Protein AF-0000000074541484 (afdb_homodimer)

Structure (mmCIF, N/CA/C/O backbone):
data_AF-0000000074541484-model_v1
#
loop_
_entity.id
_entity.type
_entity.pdbx_description
1 polymer 'Transcriptional regulator'
#
loop_
_atom_site.group_PDB
_atom_site.id
_atom_site.type_symbol
_atom_site.label_atom_id
_atom_site.label_alt_id
_atom_site.label_comp_id
_atom_site.label_asym_id
_atom_site.label_entity_id
_atom_site.label_seq_id
_atom_site.pdbx_PDB_ins_code
_atom_site.Cartn_x
_atom_site.Cartn_y
_atom_site.Cartn_z
_atom_site.occupancy
_atom_site.B_iso_or_equiv
_atom_site.auth_seq_id
_atom_site.auth_comp_id
_atom_site.auth_asym_id
_atom_site.auth_atom_id
_atom_site.pdbx_PDB_model_num
ATOM 1 N N . MET A 1 1 ? 17.703 -39.969 -28.375 1 50.72 1 MET A N 1
ATOM 2 C CA . MET A 1 1 ? 18.797 -39.438 -27.578 1 50.72 1 MET A CA 1
ATOM 3 C C . MET A 1 1 ? 18.516 -37.969 -27.188 1 50.72 1 MET A C 1
ATOM 5 O O . MET A 1 1 ? 18.828 -37.562 -26.078 1 50.72 1 MET A O 1
ATOM 9 N N . THR A 1 2 ? 17.922 -37.281 -28.125 1 53.66 2 THR A N 1
ATOM 10 C CA . THR A 1 2 ? 17.625 -35.875 -27.922 1 53.66 2 THR A CA 1
ATOM 11 C C . THR A 1 2 ? 16.5 -35.688 -26.922 1 53.66 2 THR A C 1
ATOM 13 O O . THR A 1 2 ? 16.547 -34.812 -26.062 1 53.66 2 THR A O 1
ATOM 16 N N . ASP A 1 3 ? 15.586 -36.531 -27.109 1 53.56 3 ASP A N 1
ATOM 17 C CA . ASP A 1 3 ? 14.422 -36.406 -26.25 1 53.56 3 ASP A CA 1
ATOM 18 C C . ASP A 1 3 ? 14.773 -36.781 -24.797 1 53.56 3 ASP A C 1
ATOM 20 O O . ASP A 1 3 ? 14.297 -36.156 -23.859 1 53.56 3 ASP A O 1
ATOM 24 N N . ASN A 1 4 ? 15.539 -37.844 -24.672 1 53.75 4 ASN A N 1
ATOM 25 C CA . ASN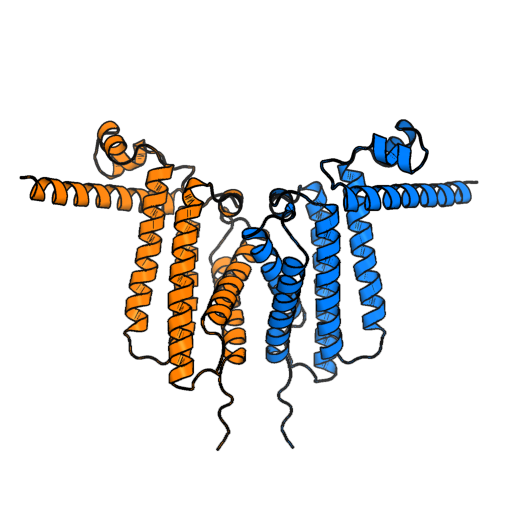 A 1 4 ? 15.945 -38.281 -23.344 1 53.75 4 ASN A CA 1
ATOM 26 C C . ASN A 1 4 ? 16.797 -37.219 -22.641 1 53.75 4 ASN A C 1
ATOM 28 O O . ASN A 1 4 ? 16.828 -37.156 -21.422 1 53.75 4 ASN A O 1
ATOM 32 N N . LYS A 1 5 ? 17.594 -36.625 -23.484 1 52.75 5 LYS A N 1
ATOM 33 C CA . LYS A 1 5 ? 18.469 -35.562 -22.953 1 52.75 5 LYS A CA 1
ATOM 34 C C . LYS A 1 5 ? 17.656 -34.375 -22.469 1 52.75 5 LYS A C 1
ATOM 36 O O . LYS A 1 5 ? 17.969 -33.75 -21.453 1 52.75 5 LYS A O 1
ATOM 41 N N . ILE A 1 6 ? 16.625 -34.156 -23.312 1 50.66 6 ILE A N 1
ATOM 42 C CA . ILE A 1 6 ? 15.766 -33.031 -22.938 1 50.66 6 ILE A CA 1
ATOM 43 C C . ILE A 1 6 ? 15 -33.344 -21.656 1 50.66 6 ILE A C 1
ATOM 45 O O . ILE A 1 6 ? 14.875 -32.5 -20.781 1 50.66 6 ILE A O 1
ATOM 49 N N . LYS A 1 7 ? 14.461 -34.531 -21.641 1 56.88 7 LYS A N 1
ATOM 50 C CA . LYS A 1 7 ? 13.742 -34.969 -20.453 1 56.88 7 LYS A CA 1
ATOM 51 C C . LYS A 1 7 ? 14.656 -34.969 -19.219 1 56.88 7 LYS A C 1
ATOM 53 O O . LYS A 1 7 ? 14.234 -34.625 -18.125 1 56.88 7 LYS A O 1
ATOM 58 N N . ASN A 1 8 ? 15.836 -35.312 -19.5 1 62.81 8 ASN A N 1
ATOM 59 C CA . ASN A 1 8 ? 16.828 -35.344 -18.422 1 62.81 8 ASN A CA 1
ATOM 60 C C . ASN A 1 8 ? 17.203 -33.938 -17.969 1 62.81 8 ASN A C 1
ATOM 62 O O . ASN A 1 8 ? 17.359 -33.688 -16.781 1 62.81 8 ASN A O 1
ATOM 66 N N . GLU A 1 9 ? 17.203 -33.062 -18.969 1 70.81 9 GLU A N 1
ATOM 67 C CA . GLU A 1 9 ? 17.547 -31.672 -18.641 1 70.81 9 GLU A CA 1
ATOM 68 C C . GLU A 1 9 ? 16.422 -31 -17.875 1 70.81 9 GLU A C 1
ATOM 70 O O . GLU A 1 9 ? 16.688 -30.25 -16.922 1 70.81 9 GLU A O 1
ATOM 75 N N . ASP A 1 10 ? 15.266 -31.422 -18.281 1 73.5 10 ASP A N 1
ATOM 76 C CA . ASP A 1 10 ? 14.117 -30.859 -17.594 1 73.5 10 ASP A CA 1
ATOM 77 C C . ASP A 1 10 ? 14.062 -31.344 -16.141 1 73.5 10 ASP A C 1
ATOM 79 O O . ASP A 1 10 ? 13.727 -30.578 -15.234 1 73.5 10 ASP A O 1
ATOM 83 N N . GLY A 1 11 ? 14.469 -32.531 -16.016 1 82.75 11 GLY A N 1
ATOM 84 C CA . GLY A 1 11 ? 14.531 -33.094 -14.672 1 82.75 11 GLY A CA 1
ATOM 85 C C . GLY A 1 11 ? 15.555 -32.406 -13.789 1 82.75 11 GLY A C 1
ATOM 86 O O . GLY A 1 11 ? 15.273 -32.094 -12.625 1 82.75 11 GLY A O 1
ATOM 87 N N . LYS A 1 12 ? 16.75 -32.094 -14.406 1 88.31 12 LYS A N 1
ATOM 88 C CA . LYS A 1 12 ? 17.797 -31.406 -13.656 1 88.31 12 LYS A CA 1
ATOM 89 C C . LYS A 1 12 ? 17.391 -29.984 -13.289 1 88.31 12 LYS A C 1
ATOM 91 O O . LYS A 1 12 ? 17.656 -29.516 -12.18 1 88.31 12 LYS A O 1
ATOM 96 N N . LEU A 1 13 ? 16.781 -29.391 -14.25 1 92.81 13 LEU A N 1
ATOM 97 C CA . LEU A 1 13 ? 16.297 -28.031 -14.023 1 92.81 13 LEU A CA 1
ATOM 98 C C . LEU A 1 13 ? 15.352 -27.984 -12.828 1 92.81 13 LEU A C 1
ATOM 100 O O . LEU A 1 13 ? 15.492 -27.141 -11.953 1 92.81 13 LEU A O 1
ATOM 104 N N . GLU A 1 14 ? 14.43 -28.891 -12.789 1 93.81 14 GLU A N 1
ATOM 105 C CA . GLU A 1 14 ? 13.453 -28.938 -11.703 1 93.81 14 GLU A CA 1
ATOM 106 C C . GLU A 1 14 ? 14.125 -29.234 -10.367 1 93.81 14 GLU A C 1
ATOM 108 O O . GLU A 1 14 ? 13.734 -28.688 -9.336 1 93.81 14 GLU A O 1
ATOM 113 N N . LEU A 1 15 ? 15.086 -30.062 -10.453 1 94.19 15 LEU A N 1
ATOM 114 C CA . LEU A 1 15 ? 15.82 -30.406 -9.242 1 94.19 15 LEU A CA 1
ATOM 115 C C . LEU A 1 15 ? 16.531 -29.188 -8.672 1 94.19 15 LEU A C 1
ATOM 117 O O . LEU A 1 15 ? 16.531 -28.969 -7.461 1 94.19 15 LEU A O 1
ATOM 121 N N . ILE A 1 16 ? 17.125 -28.469 -9.555 1 96.06 16 ILE A N 1
ATOM 122 C CA . ILE A 1 16 ? 17.844 -27.281 -9.156 1 96.06 16 ILE A CA 1
ATOM 123 C C . ILE A 1 16 ? 16.875 -26.25 -8.562 1 96.06 16 ILE A C 1
ATOM 125 O O . ILE A 1 16 ? 17.125 -25.719 -7.477 1 96.06 16 ILE A O 1
ATOM 129 N N . ILE A 1 17 ? 15.797 -26.062 -9.227 1 96.38 17 ILE A N 1
ATOM 130 C CA . ILE A 1 17 ? 14.82 -25.062 -8.805 1 96.38 17 ILE A CA 1
ATOM 131 C C . ILE A 1 17 ? 14.219 -25.469 -7.461 1 96.38 17 ILE A C 1
ATOM 133 O O . ILE A 1 17 ? 14.062 -24.625 -6.57 1 96.38 17 ILE A O 1
ATOM 137 N N . ASN A 1 18 ? 13.953 -26.719 -7.262 1 95.38 18 ASN A N 1
ATOM 138 C CA . ASN A 1 18 ? 13.398 -27.219 -6.004 1 95.38 18 ASN A CA 1
ATOM 139 C C . ASN A 1 18 ? 14.375 -27.031 -4.848 1 95.38 18 ASN A C 1
ATOM 141 O O . ASN A 1 18 ? 13.977 -26.609 -3.756 1 95.38 18 ASN A O 1
ATOM 145 N N . ALA A 1 19 ? 15.562 -27.344 -5.129 1 95.56 19 ALA A N 1
ATOM 146 C CA . ALA A 1 19 ? 16.594 -27.172 -4.102 1 95.56 19 ALA A CA 1
ATOM 147 C C . ALA A 1 19 ? 16.766 -25.703 -3.742 1 95.56 19 ALA A C 1
ATOM 149 O O . ALA A 1 19 ? 16.891 -25.359 -2.566 1 95.56 19 ALA A O 1
ATOM 150 N N . ALA A 1 20 ? 16.859 -24.922 -4.762 1 95.44 20 ALA A N 1
ATOM 151 C CA . ALA A 1 20 ? 16.984 -23.469 -4.547 1 95.44 20 ALA A CA 1
ATOM 152 C C . ALA A 1 20 ? 15.805 -22.938 -3.746 1 95.44 20 ALA A C 1
ATOM 154 O O . ALA A 1 20 ? 15.984 -22.141 -2.814 1 95.44 20 ALA A O 1
ATOM 155 N N . GLN A 1 21 ? 14.617 -23.344 -4.133 1 93.31 21 GLN A N 1
ATOM 156 C CA . GLN A 1 21 ? 13.414 -22.891 -3.439 1 93.31 21 GLN A CA 1
ATOM 157 C C . GLN A 1 21 ? 13.492 -23.203 -1.945 1 93.31 21 GLN A C 1
ATOM 159 O O . GLN A 1 21 ? 13.18 -22.344 -1.116 1 93.31 21 GLN A O 1
ATOM 164 N N . LYS A 1 22 ? 13.883 -24.375 -1.643 1 92.44 22 LYS A N 1
ATOM 165 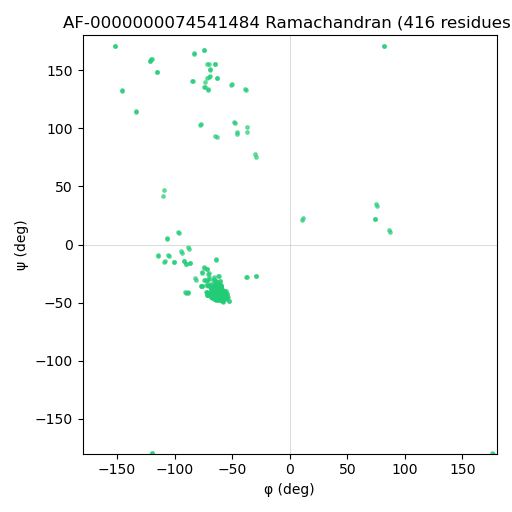C CA . LYS A 1 22 ? 14 -24.781 -0.245 1 92.44 22 LYS A CA 1
ATOM 166 C C . LYS A 1 22 ? 15.031 -23.922 0.49 1 92.44 22 LYS A C 1
ATOM 168 O O . LYS A 1 22 ? 14.789 -23.5 1.623 1 92.44 22 LYS A O 1
ATOM 173 N N . ARG A 1 23 ? 16.156 -23.719 -0.16 1 92.19 23 ARG A N 1
ATOM 174 C CA . ARG A 1 23 ? 17.219 -22.938 0.458 1 92.19 23 ARG A CA 1
ATOM 175 C C . ARG A 1 23 ? 16.781 -21.484 0.652 1 92.19 23 ARG A C 1
ATOM 177 O O . ARG A 1 23 ? 17 -20.906 1.719 1 92.19 23 ARG A O 1
ATOM 184 N N . PHE A 1 24 ? 16.203 -20.938 -0.389 1 89.62 24 PHE A N 1
ATOM 185 C CA . PHE A 1 24 ? 15.719 -19.562 -0.3 1 89.62 24 PHE A CA 1
ATOM 186 C C . PHE A 1 24 ? 14.664 -19.438 0.787 1 89.62 24 PHE A C 1
ATOM 188 O O . PHE A 1 24 ? 14.625 -18.422 1.5 1 89.62 24 PHE A O 1
ATOM 195 N N . ALA A 1 25 ? 13.812 -20.391 0.891 1 86.5 25 ALA A N 1
ATOM 196 C CA . ALA A 1 25 ? 12.75 -20.359 1.89 1 86.5 25 ALA A CA 1
ATOM 197 C C . ALA A 1 25 ? 13.32 -20.391 3.303 1 86.5 25 ALA A C 1
ATOM 199 O O . ALA A 1 25 ? 12.789 -19.75 4.215 1 86.5 25 ALA A O 1
ATOM 200 N N . HIS A 1 26 ? 14.375 -21.078 3.426 1 86.94 26 HIS A N 1
ATOM 201 C CA . HIS A 1 26 ? 14.945 -21.281 4.754 1 86.94 26 HIS A CA 1
ATOM 202 C C . HIS A 1 26 ? 15.914 -20.172 5.117 1 86.94 26 HIS A C 1
ATOM 204 O O . HIS A 1 26 ? 15.891 -19.656 6.238 1 86.94 26 HIS A O 1
ATOM 210 N N . TYR A 1 27 ? 16.781 -19.75 4.109 1 86.25 27 TYR A N 1
ATOM 211 C CA . TYR A 1 27 ? 17.875 -18.859 4.449 1 86.25 27 TYR A CA 1
ATOM 212 C C . TYR A 1 27 ? 17.703 -17.5 3.793 1 86.25 27 TYR A C 1
ATOM 214 O O . TYR A 1 27 ? 18.391 -16.547 4.145 1 86.25 27 TYR A O 1
ATOM 222 N N . GLY A 1 28 ? 16.734 -17.469 2.928 1 82.44 28 GLY A N 1
ATOM 223 C CA . GLY A 1 28 ? 16.562 -16.219 2.191 1 82.44 28 GLY A CA 1
ATOM 224 C C . GLY A 1 28 ? 17.5 -16.094 1.009 1 82.44 28 GLY A C 1
ATOM 225 O O . GLY A 1 28 ? 18.438 -16.891 0.861 1 82.44 28 GLY A O 1
ATOM 226 N N . LEU A 1 29 ? 17.266 -15.086 0.189 1 82.62 29 LEU A N 1
ATOM 227 C CA . LEU A 1 29 ? 18.031 -14.867 -1.037 1 82.62 29 LEU A CA 1
ATOM 228 C C . LEU A 1 29 ? 19.438 -14.398 -0.724 1 82.62 29 LEU A C 1
ATOM 230 O O . LEU A 1 29 ? 20.406 -14.867 -1.335 1 82.62 29 LEU A O 1
ATOM 234 N N . CYS A 1 30 ? 19.562 -13.484 0.21 1 81.5 30 CYS A N 1
ATOM 235 C CA . CYS A 1 30 ? 20.844 -12.836 0.487 1 81.5 30 CYS A CA 1
ATOM 236 C C . CYS A 1 30 ? 21.844 -13.836 1.058 1 81.5 30 CYS A C 1
ATOM 238 O O . CYS A 1 30 ? 23.016 -13.844 0.664 1 81.5 30 CYS A O 1
ATOM 240 N N . LYS A 1 31 ? 21.469 -14.703 1.824 1 85.94 31 LYS A N 1
ATOM 241 C CA . LYS A 1 31 ? 22.359 -15.602 2.541 1 85.94 31 LYS A CA 1
ATOM 242 C C . LYS A 1 31 ? 22.625 -16.875 1.734 1 85.94 31 LYS A C 1
ATOM 244 O O . LYS A 1 31 ? 23.578 -17.609 2.02 1 85.94 31 LYS A O 1
ATOM 249 N N . THR A 1 32 ? 21.844 -17.141 0.792 1 91.81 32 THR A N 1
ATOM 250 C CA . THR A 1 32 ? 22 -18.344 -0.018 1 91.81 32 THR A CA 1
ATOM 251 C C . THR A 1 32 ? 23.016 -18.109 -1.133 1 91.81 32 THR A C 1
ATOM 253 O O . THR A 1 32 ? 23.031 -17.047 -1.758 1 91.81 32 THR A O 1
ATOM 256 N N . THR A 1 33 ? 23.875 -19.156 -1.414 1 93.69 33 THR A N 1
ATOM 257 C CA . THR A 1 33 ? 24.859 -19.047 -2.494 1 93.69 33 THR A CA 1
ATOM 258 C C . THR A 1 33 ? 24.625 -20.141 -3.541 1 93.69 33 THR A C 1
ATOM 260 O O . THR A 1 33 ? 24.016 -21.172 -3.25 1 93.69 33 THR A O 1
ATOM 263 N N . MET A 1 34 ? 25.188 -19.812 -4.695 1 95.5 34 MET A N 1
ATOM 264 C CA . MET A 1 34 ? 25.125 -20.781 -5.777 1 95.5 34 MET A CA 1
ATOM 265 C C . MET A 1 34 ? 25.844 -22.078 -5.395 1 95.5 34 MET A C 1
ATOM 267 O O . MET A 1 34 ? 25.391 -23.172 -5.727 1 95.5 34 MET A O 1
ATOM 271 N N . ASN A 1 35 ? 26.891 -21.938 -4.648 1 95.31 35 ASN A N 1
ATOM 272 C CA . ASN A 1 35 ? 27.672 -23.094 -4.223 1 95.31 35 ASN A CA 1
ATOM 273 C C . ASN A 1 35 ? 26.859 -24 -3.297 1 95.31 35 ASN A C 1
ATOM 275 O O . ASN A 1 35 ? 26.906 -25.234 -3.426 1 95.31 35 ASN A O 1
ATOM 279 N N . GLU A 1 36 ? 26.172 -23.453 -2.439 1 96.19 36 GLU A N 1
ATOM 280 C CA . GLU A 1 36 ? 25.328 -24.203 -1.516 1 96.19 36 GLU A CA 1
ATOM 281 C C . GLU A 1 36 ? 24.234 -24.969 -2.258 1 96.19 36 GLU A C 1
ATOM 283 O O . GLU A 1 36 ? 23.953 -26.125 -1.943 1 96.19 36 GLU A O 1
ATOM 288 N N . ILE A 1 37 ? 23.656 -24.281 -3.232 1 96.62 37 ILE A N 1
ATOM 289 C CA . ILE A 1 37 ? 22.594 -24.906 -4.02 1 96.62 37 ILE A CA 1
ATOM 290 C C . ILE A 1 37 ? 23.172 -26.062 -4.828 1 96.62 37 ILE A C 1
ATOM 292 O O . ILE A 1 37 ? 22.562 -27.141 -4.898 1 96.62 37 ILE A O 1
ATOM 296 N N . ALA A 1 38 ? 24.297 -25.844 -5.422 1 96.12 38 ALA A N 1
ATOM 297 C CA . ALA A 1 38 ? 24.969 -26.906 -6.168 1 96.12 38 ALA A CA 1
ATOM 298 C C . ALA A 1 38 ? 25.203 -28.125 -5.285 1 96.12 38 ALA A C 1
ATOM 300 O O . ALA A 1 38 ? 24.938 -29.25 -5.691 1 96.12 38 ALA A O 1
ATOM 301 N N . SER A 1 39 ? 25.656 -27.859 -4.113 1 95.88 39 SER A N 1
ATOM 302 C CA . SER A 1 39 ? 25.938 -28.922 -3.148 1 95.88 39 SER A CA 1
ATOM 303 C C . SER A 1 39 ? 24.656 -29.672 -2.779 1 95.88 39 SER A C 1
ATOM 305 O O . SER A 1 39 ? 24.656 -30.906 -2.656 1 95.88 39 SER A O 1
ATOM 307 N N . ASP A 1 40 ? 23.594 -29.016 -2.623 1 95.31 40 ASP A N 1
ATOM 308 C CA . ASP A 1 40 ? 22.312 -29.609 -2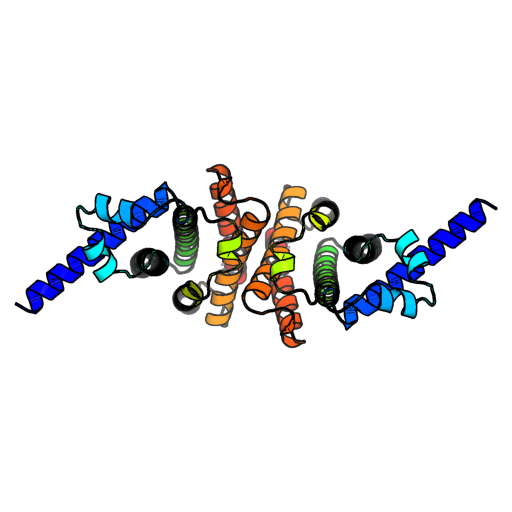.244 1 95.31 40 ASP A CA 1
ATOM 309 C C . ASP A 1 40 ? 21.844 -30.609 -3.297 1 95.31 40 ASP A C 1
ATOM 311 O O . ASP A 1 40 ? 21.188 -31.594 -2.967 1 95.31 40 ASP A O 1
ATOM 315 N N . VAL A 1 41 ? 22.156 -30.266 -4.582 1 94.75 41 VAL A N 1
ATOM 316 C CA . VAL A 1 41 ? 21.672 -31.094 -5.676 1 94.75 41 VAL A CA 1
ATOM 317 C C . VAL A 1 41 ? 22.734 -32.125 -6.055 1 94.75 41 VAL A C 1
ATOM 319 O O . VAL A 1 41 ? 22.5 -33 -6.887 1 94.75 41 VAL A O 1
ATOM 322 N N . GLY A 1 42 ? 23.922 -32.031 -5.496 1 93.81 42 GLY A N 1
ATOM 323 C CA . GLY A 1 42 ? 25 -32.969 -5.781 1 93.81 42 GLY A CA 1
ATOM 324 C C . GLY A 1 42 ? 25.641 -32.719 -7.137 1 93.81 42 GLY A C 1
ATOM 325 O O . GLY A 1 42 ? 25.984 -33.688 -7.84 1 93.81 42 GLY A O 1
ATOM 326 N N . MET A 1 43 ? 25.688 -31.516 -7.508 1 92.5 43 MET A N 1
ATOM 327 C CA . MET A 1 43 ? 26.328 -31.188 -8.781 1 92.5 43 MET A CA 1
ATOM 328 C C . MET A 1 43 ? 27.484 -30.219 -8.578 1 92.5 43 MET A C 1
ATOM 330 O O . MET A 1 43 ? 27.594 -29.578 -7.535 1 92.5 43 MET A O 1
ATOM 334 N N . GLY A 1 44 ? 28.406 -30.219 -9.57 1 90.75 44 GLY A N 1
ATOM 335 C CA . GLY A 1 44 ? 29.469 -29.219 -9.547 1 90.75 44 GLY A CA 1
ATOM 336 C C . GLY A 1 44 ? 28.984 -27.812 -9.844 1 90.75 44 GLY A C 1
ATOM 337 O O . GLY A 1 44 ? 27.922 -27.641 -10.438 1 90.75 44 GLY A O 1
ATOM 338 N N . LYS A 1 45 ? 29.75 -26.891 -9.344 1 90.69 45 LYS A N 1
ATOM 339 C CA . LYS A 1 45 ? 29.422 -25.484 -9.547 1 90.69 45 LYS A CA 1
ATOM 340 C C . LYS A 1 45 ? 29.297 -25.172 -11.031 1 90.69 45 LYS A C 1
ATOM 342 O O . LYS A 1 45 ? 28.359 -24.484 -11.445 1 90.69 45 LYS A O 1
ATOM 347 N N . ALA A 1 46 ? 30.141 -25.719 -11.797 1 92.44 46 ALA A N 1
ATOM 348 C CA . ALA A 1 46 ? 30.156 -25.438 -13.234 1 92.44 46 ALA A CA 1
ATOM 349 C C . ALA A 1 46 ? 28.859 -25.922 -13.883 1 92.44 46 ALA A C 1
ATOM 351 O O . ALA A 1 46 ? 28.312 -25.25 -14.758 1 92.44 46 ALA A O 1
ATOM 352 N N . SER A 1 47 ? 28.422 -27.031 -13.453 1 92.44 47 SER A N 1
ATOM 353 C CA . SER A 1 47 ? 27.188 -27.594 -13.977 1 92.44 47 SER A CA 1
ATOM 354 C C . SER A 1 47 ? 25.984 -26.703 -13.656 1 92.44 47 SER A C 1
ATOM 356 O O . SER A 1 47 ? 25.125 -26.5 -14.5 1 92.44 47 SER A O 1
ATOM 358 N N . LEU A 1 48 ? 25.922 -26.188 -12.398 1 95.19 48 LEU A N 1
ATOM 359 C CA . LEU A 1 48 ? 24.812 -25.312 -12.008 1 95.19 48 LEU A CA 1
ATOM 360 C C . LEU A 1 48 ? 24.797 -24.047 -12.859 1 95.19 48 LEU A C 1
ATOM 362 O O . LEU A 1 48 ? 23.734 -23.609 -13.305 1 95.19 48 LEU A O 1
ATOM 366 N N . TYR A 1 49 ? 25.969 -23.594 -13.148 1 94.44 49 TYR A N 1
ATOM 367 C CA . TYR A 1 49 ? 26.109 -22.328 -13.875 1 94.44 49 TYR A CA 1
ATOM 368 C C . TYR A 1 49 ? 25.75 -22.516 -15.344 1 94.44 49 TYR A C 1
ATOM 370 O O . TYR A 1 49 ? 25.469 -21.547 -16.047 1 94.44 49 TYR A O 1
ATOM 378 N N . TYR A 1 50 ? 25.828 -23.781 -15.711 1 93.19 50 TYR A N 1
ATOM 379 C CA . TYR A 1 50 ? 25.344 -24.109 -17.047 1 93.19 50 TYR A CA 1
ATOM 380 C C . TYR A 1 50 ? 23.844 -23.828 -17.172 1 93.19 50 TYR A C 1
ATOM 382 O O . TYR A 1 50 ? 23.391 -23.328 -18.203 1 93.19 50 TYR A O 1
ATOM 390 N N . TYR A 1 51 ? 23.141 -24.047 -16.172 1 94.06 51 TYR A N 1
ATOM 391 C CA . TYR A 1 51 ? 21.688 -23.875 -16.188 1 94.06 51 TYR A CA 1
ATOM 392 C C . TYR A 1 51 ? 21.312 -22.453 -15.781 1 94.06 51 TYR A C 1
ATOM 394 O O . TYR A 1 51 ? 20.391 -21.859 -16.359 1 94.06 51 TYR A O 1
ATOM 402 N N . PHE A 1 52 ? 21.984 -21.922 -14.766 1 96.31 52 PHE A N 1
ATOM 403 C CA . PHE A 1 52 ? 21.672 -20.609 -14.227 1 96.31 52 PHE A CA 1
ATOM 404 C C . PHE A 1 52 ? 22.953 -19.797 -14.031 1 96.31 52 PHE A C 1
ATOM 406 O O . PHE A 1 52 ? 23.719 -20.047 -13.109 1 96.31 52 PHE A O 1
ATOM 413 N N . PRO A 1 53 ? 23.031 -18.766 -14.805 1 94.75 53 PRO A N 1
ATOM 414 C CA . PRO A 1 53 ? 24.281 -18.016 -14.789 1 94.75 53 PRO A CA 1
ATOM 415 C C . PRO A 1 53 ? 24.484 -17.25 -13.492 1 94.75 53 PRO A C 1
ATOM 417 O O . PRO A 1 53 ? 25.625 -16.875 -13.156 1 94.75 53 PRO A O 1
ATOM 420 N N . ASP A 1 54 ? 23.375 -16.922 -12.797 1 92.12 54 ASP A N 1
ATOM 421 C CA . ASP A 1 54 ? 23.5 -16.203 -11.531 1 92.12 54 ASP A CA 1
ATOM 422 C C . ASP A 1 54 ? 22.328 -16.516 -10.602 1 92.12 54 ASP A C 1
ATOM 424 O O . ASP A 1 54 ? 21.359 -17.156 -11.008 1 92.12 54 ASP A O 1
ATOM 428 N N . LYS A 1 55 ? 22.453 -16.078 -9.414 1 90.94 55 LYS A N 1
ATOM 429 C CA . LYS A 1 55 ? 21.469 -16.328 -8.367 1 90.94 55 LYS A CA 1
ATOM 430 C C . LYS A 1 55 ? 20.156 -15.633 -8.68 1 90.94 55 LYS A C 1
ATOM 432 O O . LYS A 1 55 ? 19.078 -16.172 -8.383 1 90.94 55 LYS A O 1
ATOM 437 N N . GLU A 1 56 ? 20.188 -14.539 -9.344 1 87.5 56 GLU A N 1
ATOM 438 C CA . GLU A 1 56 ? 18.984 -13.773 -9.656 1 87.5 56 GLU A CA 1
ATOM 439 C C . GLU A 1 56 ? 18.125 -14.5 -10.672 1 87.5 56 GLU A C 1
ATOM 441 O O . GLU A 1 56 ? 16.891 -14.562 -10.523 1 87.5 56 GLU A O 1
ATOM 446 N N . THR A 1 57 ? 18.812 -15.031 -11.602 1 91.06 57 THR A N 1
ATOM 447 C CA . THR A 1 57 ? 18.078 -15.797 -12.609 1 91.06 57 THR A CA 1
ATOM 448 C C . THR A 1 57 ? 17.453 -17.047 -12 1 91.06 57 THR A C 1
ATOM 450 O O . THR A 1 57 ? 16.328 -17.406 -12.336 1 91.06 57 THR A O 1
ATOM 453 N N . LEU A 1 58 ? 18.203 -17.656 -11.156 1 93 58 LEU A N 1
ATOM 454 C CA . LEU A 1 58 ? 17.688 -18.828 -10.453 1 93 58 LEU A CA 1
ATOM 455 C C . LEU A 1 58 ? 16.516 -18.438 -9.555 1 93 58 LEU A C 1
ATOM 457 O O . LEU A 1 58 ? 15.508 -19.141 -9.5 1 93 58 LEU A O 1
ATOM 461 N N . PHE A 1 59 ? 16.641 -17.375 -8.93 1 90.25 59 PHE A N 1
ATOM 462 C CA . PHE A 1 59 ? 15.562 -16.875 -8.07 1 90.25 59 PHE A CA 1
ATOM 463 C C . PHE A 1 59 ? 14.312 -16.578 -8.883 1 90.25 59 PHE A C 1
ATOM 465 O O . PHE A 1 59 ? 13.195 -16.875 -8.453 1 90.25 59 PHE A O 1
ATOM 472 N N . GLU A 1 60 ? 14.477 -15.953 -9.977 1 89.5 60 GLU A N 1
ATOM 473 C CA . GLU A 1 60 ? 13.344 -15.695 -10.859 1 89.5 60 GLU A CA 1
ATOM 474 C C . GLU A 1 60 ? 12.602 -16.984 -11.203 1 89.5 60 GLU A C 1
ATOM 476 O O . GLU A 1 60 ? 11.375 -17 -11.258 1 89.5 60 GLU A O 1
ATOM 481 N N . ALA A 1 61 ? 13.344 -17.984 -11.477 1 92.19 61 ALA A N 1
ATOM 482 C CA . ALA A 1 61 ? 12.742 -19.281 -11.789 1 92.19 61 ALA A CA 1
ATOM 483 C C . ALA A 1 61 ? 11.961 -19.828 -10.602 1 92.19 61 ALA A C 1
ATOM 485 O O . ALA A 1 61 ? 10.906 -20.438 -10.773 1 92.19 61 ALA A O 1
ATOM 486 N N . VAL A 1 62 ? 12.477 -19.625 -9.43 1 92.19 62 VAL A N 1
ATOM 487 C CA . VAL A 1 62 ? 11.789 -20.062 -8.211 1 92.19 62 VAL A CA 1
ATOM 488 C C . VAL A 1 62 ? 10.492 -19.281 -8.047 1 92.19 62 VAL A C 1
ATOM 490 O O . VAL A 1 62 ? 9.453 -19.859 -7.719 1 92.19 62 VAL A O 1
ATOM 493 N N . ILE A 1 63 ? 10.523 -18.016 -8.305 1 89.88 63 ILE A N 1
ATOM 494 C CA . ILE A 1 63 ? 9.336 -17.172 -8.211 1 89.88 63 ILE A CA 1
ATOM 495 C C . ILE A 1 63 ? 8.281 -17.641 -9.203 1 89.88 63 ILE A C 1
ATOM 497 O O . ILE A 1 63 ? 7.105 -17.766 -8.859 1 89.88 63 ILE A O 1
ATOM 501 N N . LYS A 1 64 ? 8.727 -17.891 -10.383 1 91.62 64 LYS A N 1
ATOM 502 C CA . LYS A 1 64 ? 7.801 -18.359 -11.414 1 91.62 64 LYS A CA 1
ATOM 503 C C . LYS A 1 64 ? 7.152 -19.688 -11.008 1 91.62 64 LYS A C 1
ATOM 505 O O . LYS A 1 64 ? 5.965 -19.891 -11.25 1 91.62 64 LYS A O 1
ATOM 510 N N . LYS A 1 65 ? 7.953 -20.516 -10.469 1 92.38 65 LYS A N 1
ATOM 511 C CA . LYS A 1 65 ? 7.406 -21.781 -9.977 1 92.38 65 LYS A CA 1
ATOM 512 C C . LYS A 1 65 ? 6.336 -21.547 -8.922 1 92.38 65 LYS A C 1
ATOM 514 O O . LYS A 1 65 ? 5.27 -22.156 -8.953 1 92.38 65 LYS A O 1
ATOM 519 N N . GLU A 1 66 ? 6.652 -20.641 -7.984 1 90.5 66 GLU A N 1
ATOM 520 C CA . GLU A 1 66 ? 5.684 -20.297 -6.945 1 90.5 66 GLU A CA 1
ATOM 521 C C . GLU A 1 66 ? 4.402 -19.734 -7.555 1 90.5 66 GLU A C 1
ATOM 523 O O . GLU A 1 66 ? 3.303 -20.047 -7.094 1 90.5 66 GLU A O 1
ATOM 528 N N . GLN A 1 67 ? 4.527 -18.891 -8.508 1 93 67 GLN A N 1
ATOM 529 C CA . GLN A 1 67 ? 3.377 -18.312 -9.195 1 93 67 GLN A CA 1
ATOM 530 C C . GLN A 1 67 ? 2.543 -19.391 -9.875 1 93 67 GLN A C 1
ATOM 532 O O . GLN A 1 67 ? 1.311 -19.344 -9.828 1 93 67 GLN A O 1
ATOM 537 N N . ASN A 1 68 ? 3.232 -20.344 -10.469 1 93.75 68 ASN A N 1
ATOM 538 C CA . ASN A 1 68 ? 2.527 -21.438 -11.133 1 93.75 68 ASN A CA 1
ATOM 539 C C . ASN A 1 68 ? 1.768 -22.312 -10.141 1 93.75 68 ASN A C 1
ATOM 541 O O . ASN A 1 68 ? 0.685 -22.812 -10.445 1 93.75 68 ASN A O 1
ATOM 545 N N . VAL A 1 69 ? 2.318 -22.516 -9.016 1 92.44 69 VAL A N 1
ATOM 546 C CA . VAL A 1 69 ? 1.62 -23.25 -7.969 1 92.44 69 VAL A CA 1
ATOM 547 C C . VAL A 1 69 ? 0.32 -22.531 -7.613 1 92.44 69 VAL A C 1
ATOM 549 O O . VAL A 1 69 ? -0.729 -23.172 -7.477 1 92.44 69 VAL A O 1
ATOM 552 N N . PHE A 1 70 ? 0.366 -21.266 -7.473 1 95.38 70 PHE A N 1
ATOM 553 C CA . PHE A 1 70 ? -0.816 -20.453 -7.199 1 95.38 70 PHE A CA 1
ATOM 554 C C . PHE A 1 70 ? -1.865 -20.641 -8.289 1 95.38 70 PHE A C 1
ATOM 556 O O . PHE A 1 70 ? -3.037 -20.891 -7.992 1 95.38 70 PHE A O 1
ATOM 563 N N . PHE A 1 71 ? -1.471 -20.547 -9.508 1 95.88 71 PHE A N 1
ATOM 564 C CA . PHE A 1 71 ? -2.418 -20.641 -10.617 1 95.88 71 PHE A CA 1
ATOM 565 C C . PHE A 1 71 ? -3 -22.047 -10.711 1 95.88 71 PHE A C 1
ATOM 567 O O . PHE A 1 71 ? -4.168 -22.203 -11.062 1 95.88 71 PHE A O 1
ATOM 574 N N . ASP A 1 72 ? -2.137 -23.031 -10.414 1 95.44 72 ASP A N 1
ATOM 575 C CA . ASP A 1 72 ? -2.631 -24.406 -10.398 1 95.44 72 ASP A CA 1
ATOM 576 C C . ASP A 1 72 ? -3.719 -24.594 -9.344 1 95.44 72 ASP A C 1
ATOM 578 O O . ASP A 1 72 ? -4.746 -25.219 -9.602 1 95.44 72 ASP A O 1
ATOM 582 N N . GLU A 1 73 ? -3.477 -24.047 -8.195 1 95.31 73 GLU A N 1
ATOM 583 C CA . GLU A 1 73 ? -4.469 -24.125 -7.129 1 95.31 73 GLU A CA 1
ATOM 584 C C . GLU A 1 73 ? -5.738 -23.375 -7.496 1 95.31 73 GLU A C 1
ATOM 586 O O . GLU A 1 73 ? -6.848 -23.828 -7.199 1 95.31 73 GLU A O 1
ATOM 591 N N . MET A 1 74 ? -5.609 -22.219 -8.125 1 95.81 74 MET A N 1
ATOM 592 C CA . MET A 1 74 ? -6.762 -21.438 -8.57 1 95.81 74 MET A CA 1
ATOM 593 C C . MET A 1 74 ? -7.594 -22.234 -9.586 1 95.81 74 MET A C 1
ATOM 595 O O . MET A 1 74 ? -8.82 -22.203 -9.539 1 95.81 74 MET A O 1
ATOM 599 N N . ASP A 1 75 ? -6.875 -22.922 -10.484 1 94.38 75 ASP A N 1
ATOM 600 C CA . ASP A 1 75 ? -7.566 -23.719 -11.492 1 94.38 75 ASP A CA 1
ATOM 601 C C . ASP A 1 75 ? -8.43 -24.797 -10.836 1 94.38 75 ASP A C 1
ATOM 603 O O . ASP A 1 75 ? -9.562 -25.031 -11.266 1 94.38 75 ASP A O 1
ATOM 607 N N . LYS A 1 76 ? -7.938 -25.422 -9.805 1 94.25 76 LYS A N 1
ATOM 608 C CA . LYS A 1 76 ? -8.688 -26.438 -9.078 1 94.25 76 LYS A CA 1
ATOM 609 C C . LYS A 1 76 ? -9.945 -25.844 -8.453 1 94.25 76 LYS A C 1
ATOM 611 O O . LYS A 1 76 ? -11.016 -26.453 -8.508 1 94.25 76 LYS A O 1
ATOM 616 N N . ILE A 1 77 ? -9.805 -24.688 -7.887 1 92.94 77 ILE A N 1
ATOM 617 C CA . ILE A 1 77 ? -10.914 -24.016 -7.207 1 92.94 77 ILE A CA 1
ATOM 618 C C . ILE A 1 77 ? -11.977 -23.609 -8.227 1 92.94 77 ILE A C 1
ATOM 620 O O . ILE A 1 77 ? -13.172 -23.766 -7.98 1 92.94 77 ILE A O 1
ATOM 624 N N . LEU A 1 78 ? -11.586 -23.078 -9.328 1 92.88 78 LEU A N 1
ATOM 625 C CA . LEU A 1 78 ? -12.492 -22.609 -10.367 1 92.88 78 LEU A CA 1
ATOM 626 C C . LEU A 1 78 ? -13.328 -23.766 -10.914 1 92.88 78 LEU A C 1
ATOM 628 O O . LEU A 1 78 ? -14.461 -23.562 -11.352 1 92.88 78 LEU A O 1
ATOM 632 N N . ASN A 1 79 ? -12.82 -24.984 -10.859 1 90.94 79 ASN A N 1
ATOM 633 C CA . ASN A 1 79 ? -13.484 -26.172 -11.406 1 90.94 79 ASN A CA 1
ATOM 634 C C . ASN A 1 79 ? -14.258 -26.922 -10.336 1 90.94 79 ASN A C 1
ATOM 636 O O . ASN A 1 79 ? -14.789 -28.016 -10.594 1 90.94 79 ASN A O 1
ATOM 640 N N . SER A 1 80 ? -14.414 -26.375 -9.164 1 90.12 80 SER A N 1
ATOM 641 C CA . SER A 1 80 ? -15.023 -27.078 -8.039 1 90.12 80 SER A CA 1
ATOM 642 C C . SER A 1 80 ? -16.547 -26.938 -8.055 1 90.12 80 SER A C 1
ATOM 644 O O . SER A 1 80 ? -17.25 -27.656 -7.355 1 90.12 80 SER A O 1
ATOM 646 N N . GLY A 1 81 ? -17.141 -26.031 -8.773 1 90.12 81 GLY A N 1
ATOM 647 C CA . GLY A 1 81 ? -18.578 -25.906 -8.914 1 90.12 81 GLY A CA 1
ATOM 648 C C . GLY A 1 81 ? -19.219 -25.062 -7.82 1 90.12 81 GLY A C 1
ATOM 649 O O . GLY A 1 81 ? -20.438 -25.062 -7.672 1 90.12 81 GLY A O 1
ATOM 650 N N . ILE A 1 82 ? -18.391 -24.375 -7.031 1 93.94 82 ILE A N 1
ATOM 651 C CA . ILE A 1 82 ? -18.953 -23.531 -5.977 1 93.94 82 ILE A CA 1
ATOM 652 C C . ILE A 1 82 ? -19.359 -22.188 -6.559 1 93.94 82 ILE A C 1
ATOM 654 O O . ILE A 1 82 ? -19.047 -21.859 -7.707 1 93.94 82 ILE A O 1
ATOM 658 N N . ASP A 1 83 ? -20.172 -21.422 -5.793 1 95.94 83 ASP A N 1
ATOM 659 C CA . ASP A 1 83 ? -20.703 -20.156 -6.305 1 95.94 83 ASP A CA 1
ATOM 660 C C . ASP A 1 83 ? -19.625 -19.078 -6.32 1 95.94 83 ASP A C 1
ATOM 662 O O . ASP A 1 83 ? -18.531 -19.281 -5.789 1 95.94 83 ASP A O 1
ATOM 666 N N . ALA A 1 84 ? -19.875 -18 -6.961 1 97.25 84 ALA A N 1
ATOM 667 C CA . ALA A 1 84 ? -18.891 -16.953 -7.223 1 97.25 84 ALA A CA 1
ATOM 668 C C . ALA A 1 84 ? -18.406 -16.312 -5.922 1 97.25 84 ALA A C 1
ATOM 670 O O . ALA A 1 84 ? -17.219 -15.984 -5.789 1 97.25 84 ALA A O 1
ATOM 671 N N . THR A 1 85 ? -19.328 -16.094 -4.945 1 97.38 85 THR A N 1
ATOM 672 C CA . THR A 1 85 ? -18.953 -15.523 -3.65 1 97.38 85 THR A CA 1
ATOM 673 C C . THR A 1 85 ? -17.922 -16.406 -2.945 1 97.38 85 THR A C 1
ATOM 675 O O . THR A 1 85 ? -16.906 -15.922 -2.463 1 97.38 85 THR A O 1
ATOM 678 N N . ALA A 1 86 ? -18.219 -17.672 -2.928 1 97.12 86 ALA A N 1
ATOM 679 C CA . ALA A 1 86 ? -17.297 -18.625 -2.322 1 97.12 86 ALA A CA 1
ATOM 680 C C . ALA A 1 86 ? -15.969 -18.672 -3.068 1 97.12 86 ALA A C 1
ATOM 682 O O . ALA A 1 86 ? -14.906 -18.812 -2.455 1 97.12 86 ALA A O 1
ATOM 683 N N . LEU A 1 87 ? -16.031 -18.609 -4.383 1 97.56 87 LEU A N 1
ATOM 684 C CA . LEU A 1 87 ? -14.828 -18.578 -5.191 1 97.56 87 LEU A CA 1
ATOM 685 C C . LEU A 1 87 ? -13.938 -17.406 -4.816 1 97.56 87 LEU A C 1
ATOM 687 O O . LEU A 1 87 ? -12.727 -17.562 -4.664 1 97.56 87 LEU A O 1
ATOM 691 N N . LEU A 1 88 ? -14.484 -16.203 -4.664 1 97.44 88 LEU A N 1
ATOM 692 C CA . LEU A 1 88 ? -13.711 -15.016 -4.309 1 97.44 88 LEU A CA 1
ATOM 693 C C . LEU A 1 88 ? -13.086 -15.172 -2.926 1 97.44 88 LEU A C 1
ATOM 695 O O . LEU A 1 88 ? -11.938 -14.781 -2.715 1 97.44 88 LEU A O 1
ATOM 699 N N . LYS A 1 89 ? -13.859 -15.727 -2.031 1 97.31 89 LYS A N 1
ATOM 700 C CA . LYS A 1 89 ? -13.336 -15.938 -0.685 1 97.31 89 LYS A CA 1
ATOM 701 C C . LYS A 1 89 ? -12.156 -16.906 -0.701 1 97.31 89 LYS A C 1
ATOM 703 O O . LYS A 1 89 ? -11.156 -16.688 -0.012 1 97.31 89 LYS A O 1
ATOM 708 N N . LYS A 1 90 ? -12.258 -17.969 -1.452 1 97.06 90 LYS A N 1
ATOM 709 C CA . LYS A 1 90 ? -11.164 -18.938 -1.571 1 97.06 90 LYS A CA 1
ATOM 710 C C . LYS A 1 90 ? -9.945 -18.297 -2.242 1 97.06 90 LYS A C 1
ATOM 712 O O . LYS A 1 90 ? -8.812 -18.594 -1.867 1 97.06 90 LYS A O 1
ATOM 717 N N . TYR A 1 91 ? -10.227 -17.516 -3.287 1 97.81 91 TYR A N 1
ATOM 718 C CA . TYR A 1 91 ? -9.148 -16.766 -3.93 1 97.81 91 TYR A CA 1
ATOM 719 C C . TYR A 1 91 ? -8.367 -15.945 -2.908 1 97.81 91 TYR A C 1
ATOM 721 O O . TYR A 1 91 ? -7.137 -15.984 -2.881 1 97.81 91 TYR A O 1
ATOM 729 N N . VAL A 1 92 ? -9.047 -15.188 -2.051 1 97.69 92 VAL A N 1
ATOM 730 C CA . VAL A 1 92 ? -8.398 -14.32 -1.07 1 97.69 92 VAL A CA 1
ATOM 731 C C . VAL A 1 92 ? -7.543 -15.156 -0.122 1 97.69 92 VAL A C 1
ATOM 733 O O . VAL A 1 92 ? -6.41 -14.781 0.193 1 97.69 92 VAL A O 1
ATOM 736 N N . LYS A 1 93 ? -8.047 -16.25 0.327 1 96.12 93 LYS A N 1
ATOM 737 C CA . LYS A 1 93 ? -7.309 -17.141 1.222 1 96.12 93 LYS A CA 1
ATOM 738 C C . LYS A 1 93 ? -6.051 -17.672 0.545 1 96.12 93 LYS A C 1
ATOM 740 O O . LYS A 1 93 ? -4.98 -17.719 1.154 1 96.12 93 LYS A O 1
ATOM 745 N N . LEU A 1 94 ? -6.219 -18.109 -0.662 1 96.19 94 LEU A N 1
ATOM 746 C CA . LEU A 1 94 ? -5.082 -18.625 -1.411 1 96.19 94 LEU A CA 1
ATOM 747 C C . LEU A 1 94 ? -4.031 -17.547 -1.637 1 96.19 94 LEU A C 1
ATOM 749 O O . LEU A 1 94 ? -2.83 -17.812 -1.562 1 96.19 94 LEU A O 1
ATOM 753 N N . ARG A 1 95 ? -4.508 -16.359 -1.947 1 95.56 95 ARG A N 1
ATOM 754 C CA . ARG A 1 95 ? -3.596 -15.242 -2.182 1 95.56 95 ARG A CA 1
ATOM 755 C C . ARG A 1 95 ? -2.805 -14.906 -0.922 1 95.56 95 ARG A C 1
ATOM 757 O O . ARG A 1 95 ? -1.623 -14.562 -0.998 1 95.56 95 ARG A O 1
ATOM 764 N N . SER A 1 96 ? -3.492 -14.961 0.176 1 94.56 96 SER A N 1
ATOM 765 C CA . SER A 1 96 ? -2.82 -14.75 1.453 1 94.56 96 SER A CA 1
ATOM 766 C C . SER A 1 96 ? -1.73 -15.789 1.684 1 94.56 96 SER A C 1
ATOM 768 O O . SER A 1 96 ? -0.608 -15.445 2.061 1 94.56 96 SER A O 1
ATOM 770 N N . LEU A 1 97 ? -2.023 -17.016 1.432 1 92.19 97 LEU A N 1
ATOM 771 C CA . LEU A 1 97 ? -1.064 -18.094 1.597 1 92.19 97 LEU A CA 1
ATOM 772 C C . LEU A 1 97 ? 0.115 -17.938 0.644 1 92.19 97 LEU A C 1
ATOM 774 O O . LEU A 1 97 ? 1.268 -18.125 1.036 1 92.19 97 LEU A O 1
ATOM 778 N N . HIS A 1 98 ? -0.221 -17.625 -0.55 1 92.25 98 HIS A N 1
ATOM 779 C CA . HIS A 1 98 ? 0.816 -17.406 -1.552 1 92.25 98 HIS A CA 1
ATOM 780 C C . HIS A 1 98 ? 1.771 -16.297 -1.119 1 92.25 98 HIS A C 1
ATOM 782 O O . HIS A 1 98 ? 2.986 -16.422 -1.279 1 92.25 98 HIS A O 1
ATOM 788 N N . PHE A 1 99 ? 1.275 -15.25 -0.604 1 89.56 99 PHE A N 1
ATOM 789 C CA . PHE A 1 99 ? 2.105 -14.141 -0.144 1 89.56 99 PHE A CA 1
ATOM 790 C C . PHE A 1 99 ? 3.012 -14.578 1 1 89.56 99 PHE A C 1
ATOM 792 O O . PHE A 1 99 ? 4.188 -14.219 1.042 1 89.56 99 PHE A O 1
ATOM 799 N N . ARG A 1 100 ? 2.49 -15.297 1.861 1 86.69 100 ARG A N 1
ATOM 800 C CA . ARG A 1 100 ? 3.291 -15.812 2.965 1 86.69 100 ARG A CA 1
ATOM 801 C C . ARG A 1 100 ? 4.477 -16.625 2.449 1 86.69 100 ARG A C 1
ATOM 803 O O . ARG A 1 100 ? 5.598 -16.469 2.938 1 86.69 100 ARG A O 1
ATOM 810 N N . HIS A 1 101 ? 4.227 -17.422 1.486 1 84.94 101 HIS A N 1
ATOM 811 C CA . HIS A 1 101 ? 5.285 -18.234 0.898 1 84.94 101 HIS A CA 1
ATOM 812 C C . HIS A 1 101 ? 6.348 -17.359 0.234 1 84.94 101 HIS A C 1
ATOM 814 O O . HIS A 1 101 ? 7.547 -17.609 0.399 1 84.94 101 HIS A O 1
ATOM 820 N N . LEU A 1 102 ? 5.871 -16.422 -0.454 1 83.5 102 LEU A N 1
ATOM 821 C CA . LEU A 1 102 ? 6.785 -15.531 -1.149 1 83.5 102 LEU A CA 1
ATOM 822 C C . LEU A 1 102 ? 7.652 -14.758 -0.158 1 83.5 102 LEU A C 1
ATOM 824 O O . LEU A 1 102 ? 8.852 -14.57 -0.388 1 83.5 102 LEU A O 1
ATOM 828 N N . LEU A 1 103 ? 7.027 -14.297 0.885 1 81.44 103 LEU A N 1
ATOM 829 C CA . LEU A 1 103 ? 7.777 -13.57 1.898 1 81.44 103 LEU A CA 1
ATOM 830 C C . LEU A 1 103 ? 8.859 -14.445 2.512 1 81.44 103 LEU A C 1
ATOM 832 O O . LEU A 1 103 ? 9.953 -13.969 2.82 1 81.44 103 LEU A O 1
ATOM 836 N N . ASN A 1 104 ? 8.578 -15.641 2.641 1 78.88 104 ASN A N 1
ATOM 837 C CA . ASN A 1 104 ? 9.539 -16.562 3.225 1 78.88 104 ASN A CA 1
ATOM 838 C C . ASN A 1 104 ? 10.719 -16.812 2.289 1 78.88 104 ASN A C 1
ATOM 840 O O . ASN A 1 104 ? 11.828 -17.094 2.746 1 78.88 104 ASN A O 1
ATOM 844 N N . LEU A 1 105 ? 10.508 -16.703 1.031 1 77.88 105 LEU A N 1
ATOM 845 C CA . LEU A 1 105 ? 11.57 -16.891 0.045 1 77.88 105 LEU A CA 1
ATOM 846 C C . LEU A 1 105 ? 12.531 -15.711 0.059 1 77.88 105 LEU A C 1
ATOM 848 O O . LEU A 1 105 ? 13.742 -15.883 -0.122 1 77.88 105 LEU A O 1
ATOM 852 N N . SER A 1 106 ? 11.938 -14.578 0.177 1 71.88 106 SER A N 1
ATOM 853 C CA . SER A 1 106 ? 12.742 -13.383 -0.052 1 71.88 106 SER A CA 1
ATOM 854 C C . SER A 1 106 ? 13.359 -12.875 1.246 1 71.88 106 SER A C 1
ATOM 856 O O . SER A 1 106 ? 14.406 -12.227 1.229 1 71.88 106 SER A O 1
ATOM 858 N N . LYS A 1 107 ? 12.828 -13.398 2.42 1 67.25 107 LYS A N 1
ATOM 859 C CA . LYS A 1 107 ? 13.266 -12.781 3.672 1 67.25 107 LYS A CA 1
ATOM 860 C C . LYS A 1 107 ? 14.023 -11.484 3.41 1 67.25 107 LYS A C 1
ATOM 862 O O . LYS A 1 107 ? 15.078 -11.25 3.998 1 67.25 107 LYS A O 1
ATOM 867 N N . LEU A 1 108 ? 13.688 -10.93 2.168 1 56.38 108 LEU A N 1
ATOM 868 C CA . LEU A 1 108 ? 14.391 -9.727 1.737 1 56.38 108 LEU A CA 1
ATOM 869 C C . LEU A 1 108 ? 13.922 -8.508 2.523 1 56.38 108 LEU A C 1
ATOM 871 O O . LEU A 1 108 ? 12.758 -8.438 2.926 1 56.38 108 LEU A O 1
ATOM 875 N N . ARG A 1 109 ? 14.852 -7.723 2.832 1 52.5 109 ARG A N 1
ATOM 876 C CA . ARG A 1 109 ? 14.594 -6.398 3.387 1 52.5 109 ARG A CA 1
ATOM 877 C C . ARG A 1 109 ? 13.578 -5.641 2.535 1 52.5 109 ARG A C 1
ATOM 879 O O . ARG A 1 109 ? 13.414 -5.934 1.351 1 52.5 109 ARG A O 1
ATOM 886 N N . SER A 1 110 ? 12.695 -4.992 3.156 1 50.56 110 SER A N 1
ATOM 887 C CA . SER A 1 110 ? 11.625 -4.176 2.596 1 50.56 110 SER A CA 1
ATOM 888 C C . SER A 1 110 ? 12.031 -3.58 1.251 1 50.56 110 SER A C 1
ATOM 890 O O . SER A 1 110 ? 11.18 -3.359 0.384 1 50.56 110 SER A O 1
ATOM 892 N N . ASP A 1 111 ? 13.289 -3.4 1.07 1 50.44 111 ASP A N 1
ATOM 893 C CA . ASP A 1 111 ? 13.789 -2.73 -0.126 1 50.44 111 ASP A CA 1
ATOM 894 C C . ASP A 1 111 ? 13.508 -3.555 -1.378 1 50.44 111 ASP A C 1
ATOM 896 O O . ASP A 1 111 ? 13.422 -3.01 -2.48 1 50.44 111 ASP A O 1
ATOM 900 N N . PHE A 1 112 ? 13.445 -4.777 -1.147 1 49.22 112 PHE A N 1
ATOM 901 C CA . PHE A 1 112 ? 13.258 -5.648 -2.303 1 49.22 112 PHE A CA 1
ATOM 902 C C . PHE A 1 112 ? 11.891 -5.434 -2.928 1 49.22 112 PHE A C 1
ATOM 904 O O . PHE A 1 112 ? 11.742 -5.461 -4.152 1 49.22 112 PHE A O 1
ATOM 911 N N . PHE A 1 113 ? 10.984 -5.32 -2.102 1 49.44 113 PHE A N 1
ATOM 912 C CA . PHE A 1 113 ? 9.648 -5.219 -2.662 1 49.44 113 PHE A CA 1
ATOM 913 C C . PHE A 1 113 ? 9.414 -3.846 -3.279 1 49.44 113 PHE A C 1
ATOM 915 O O . PHE A 1 113 ? 8.656 -3.707 -4.242 1 49.44 113 PHE A O 1
ATOM 922 N N . HIS A 1 114 ? 10.07 -2.895 -2.713 1 49.84 114 HIS A N 1
ATOM 923 C CA . HIS A 1 114 ? 9.891 -1.555 -3.264 1 49.84 114 HIS A CA 1
ATOM 924 C C . HIS A 1 114 ? 10.789 -1.339 -4.477 1 49.84 114 HIS A C 1
ATOM 926 O O . HIS A 1 114 ? 10.469 -0.54 -5.359 1 49.84 114 HIS A O 1
ATOM 932 N N . ASN A 1 115 ? 11.859 -2.023 -4.434 1 48.34 115 ASN A N 1
ATOM 933 C CA . ASN A 1 115 ? 12.75 -1.959 -5.59 1 48.34 115 ASN A CA 1
ATOM 934 C C . ASN A 1 115 ? 12.766 -3.277 -6.359 1 48.34 115 ASN A C 1
ATOM 936 O O . ASN A 1 115 ? 13.758 -4.016 -6.312 1 48.34 115 ASN A O 1
ATOM 940 N N . THR A 1 116 ? 11.617 -3.779 -6.465 1 51.88 116 THR A N 1
ATOM 941 C CA . THR A 1 116 ? 11.727 -4.98 -7.285 1 51.88 116 THR A CA 1
ATOM 942 C C . THR A 1 116 ? 12.742 -4.781 -8.406 1 51.88 116 THR A C 1
ATOM 944 O O . THR A 1 116 ? 12.602 -3.867 -9.219 1 51.88 116 THR A O 1
ATOM 947 N N . LYS A 1 117 ? 13.898 -5.289 -8.219 1 58.19 117 LYS A N 1
ATOM 948 C CA . LYS A 1 117 ? 14.867 -5.23 -9.312 1 58.19 117 LYS A CA 1
ATOM 949 C C . LYS A 1 117 ? 14.195 -5.469 -10.664 1 58.19 117 LYS A C 1
ATOM 951 O O . LYS A 1 117 ? 13.258 -6.262 -10.758 1 58.19 117 LYS A O 1
ATOM 956 N N . PRO A 1 118 ? 14.555 -4.645 -11.539 1 60.06 118 PRO A N 1
ATOM 957 C CA . PRO A 1 118 ? 14.062 -4.742 -12.914 1 60.06 118 PRO A CA 1
ATOM 958 C C . PRO A 1 118 ? 13.93 -6.188 -13.398 1 60.06 118 PRO A C 1
ATOM 960 O O . PRO A 1 118 ? 13.031 -6.5 -14.18 1 60.06 118 PRO A O 1
ATOM 963 N N . VAL A 1 119 ? 14.781 -7.012 -12.805 1 61.12 119 VAL A N 1
ATOM 964 C CA . VAL A 1 119 ? 14.828 -8.367 -13.336 1 61.12 119 VAL A CA 1
ATOM 965 C C . VAL A 1 119 ? 13.555 -9.117 -12.953 1 61.12 119 VAL A C 1
ATOM 967 O O . VAL A 1 119 ? 13.094 -10 -13.688 1 61.12 119 VAL A O 1
ATOM 970 N N . PHE A 1 120 ? 12.914 -8.641 -11.953 1 73.94 120 PHE A N 1
ATOM 971 C CA . PHE A 1 120 ? 11.742 -9.367 -11.492 1 73.94 120 PHE A CA 1
ATOM 972 C C . PHE A 1 120 ? 10.461 -8.648 -11.898 1 73.94 120 PHE A C 1
ATOM 974 O O . PHE A 1 120 ? 9.375 -9.219 -11.828 1 73.94 120 PHE A O 1
ATOM 981 N N . ALA A 1 121 ? 10.656 -7.504 -12.375 1 75.69 121 ALA A N 1
ATOM 982 C CA . ALA A 1 121 ? 9.516 -6.645 -12.68 1 75.69 121 ALA A CA 1
ATOM 983 C C . ALA A 1 121 ? 8.586 -7.301 -13.703 1 75.69 121 ALA A C 1
ATOM 985 O O . ALA A 1 121 ? 7.363 -7.285 -13.539 1 75.69 121 ALA A O 1
ATOM 986 N N . LYS A 1 122 ? 9.148 -7.996 -14.633 1 80.94 122 LYS A N 1
ATOM 987 C CA . LYS A 1 122 ? 8.352 -8.609 -15.695 1 80.94 122 LYS A CA 1
ATOM 988 C C . LYS A 1 122 ? 7.551 -9.797 -15.164 1 80.94 122 LYS A C 1
ATOM 990 O O . LYS A 1 122 ? 6.379 -9.961 -15.516 1 80.94 122 LYS A O 1
ATOM 995 N N . ALA A 1 123 ? 8.203 -10.586 -14.375 1 81.06 123 ALA A N 1
ATOM 996 C CA . ALA A 1 123 ? 7.527 -11.75 -13.805 1 81.06 123 ALA A CA 1
ATOM 997 C C . ALA A 1 123 ? 6.359 -11.328 -12.914 1 81.06 123 ALA A C 1
ATOM 999 O O . ALA A 1 123 ? 5.285 -11.93 -12.961 1 81.06 123 ALA A O 1
ATOM 1000 N N . PHE A 1 124 ? 6.496 -10.289 -12.273 1 84.75 124 PHE A N 1
ATOM 1001 C CA . PHE A 1 124 ? 5.449 -9.82 -11.375 1 84.75 124 PHE A CA 1
ATOM 1002 C C . PHE A 1 124 ? 4.312 -9.172 -12.164 1 84.75 124 PHE A C 1
ATOM 1004 O O . PHE A 1 124 ? 3.143 -9.312 -11.805 1 84.75 124 PHE A O 1
ATOM 1011 N N . GLU A 1 125 ? 4.68 -8.523 -13.203 1 87 125 GLU A N 1
ATOM 1012 C CA . GLU A 1 125 ? 3.65 -7.906 -14.039 1 87 125 GLU A CA 1
ATOM 1013 C C . GLU A 1 125 ? 2.785 -8.969 -14.711 1 87 125 GLU A C 1
ATOM 1015 O O . GLU A 1 125 ? 1.562 -8.836 -14.766 1 87 125 GLU A O 1
ATOM 1020 N N . SER A 1 126 ? 3.422 -9.953 -15.227 1 89.75 126 SER A N 1
ATOM 1021 C CA . SER A 1 126 ? 2.688 -11.047 -15.859 1 89.75 126 SER A CA 1
ATOM 1022 C C . SER A 1 126 ? 1.783 -11.758 -14.867 1 89.75 126 SER A C 1
ATOM 1024 O O . SER A 1 126 ? 0.65 -12.117 -15.195 1 89.75 126 SER A O 1
ATOM 1026 N N . PHE A 1 127 ? 2.287 -11.977 -13.75 1 93.44 127 PHE A N 1
ATOM 1027 C CA . PHE A 1 127 ? 1.498 -12.602 -12.695 1 93.44 127 PHE A CA 1
ATOM 1028 C C . PHE A 1 127 ? 0.269 -11.766 -12.375 1 93.44 127 PHE A C 1
ATOM 1030 O O . PHE A 1 127 ? -0.845 -12.289 -12.305 1 93.44 127 PHE A O 1
ATOM 1037 N N . LYS A 1 128 ? 0.5 -10.523 -12.227 1 92.94 128 LYS A N 1
ATOM 1038 C CA . LYS A 1 128 ? -0.59 -9.609 -11.891 1 92.94 128 LYS A CA 1
ATOM 1039 C C . LYS A 1 128 ? -1.678 -9.641 -12.961 1 92.94 128 LYS A C 1
ATOM 1041 O O . LYS A 1 128 ? -2.867 -9.703 -12.641 1 92.94 128 LYS A O 1
ATOM 1046 N N . GLN A 1 129 ? -1.301 -9.562 -14.156 1 94.81 129 GLN A N 1
ATOM 1047 C CA . GLN A 1 129 ? -2.26 -9.562 -15.258 1 94.81 129 GLN A CA 1
ATOM 1048 C C . GLN A 1 129 ? -3.092 -10.836 -15.266 1 94.81 129 GLN A C 1
ATOM 1050 O O . GLN A 1 129 ? -4.316 -10.789 -15.406 1 94.81 129 GLN A O 1
ATOM 1055 N N . LYS A 1 130 ? -2.404 -11.93 -15.109 1 96.5 130 LYS A N 1
ATOM 1056 C CA . LYS A 1 130 ? -3.109 -13.211 -15.07 1 96.5 130 LYS A CA 1
ATOM 1057 C C . LYS A 1 130 ? -4.043 -13.289 -13.867 1 96.5 130 LYS A C 1
ATOM 1059 O O . LYS A 1 130 ? -5.16 -13.797 -13.977 1 96.5 130 LYS A O 1
ATOM 1064 N N . GLU A 1 131 ? -3.58 -12.828 -12.75 1 97.31 131 GLU A N 1
ATOM 1065 C CA . GLU A 1 131 ? -4.402 -12.797 -11.547 1 97.31 131 GLU A CA 1
ATOM 1066 C C . GLU A 1 131 ? -5.672 -11.984 -11.758 1 97.31 131 GLU A C 1
ATOM 1068 O O . GLU A 1 131 ? -6.77 -12.438 -11.422 1 97.31 131 GLU A O 1
ATOM 1073 N N . VAL A 1 132 ? -5.52 -10.836 -12.336 1 97.88 132 VAL A N 1
ATOM 1074 C CA . VAL A 1 132 ? -6.664 -9.961 -12.586 1 97.88 132 VAL A CA 1
ATOM 1075 C C . VAL A 1 132 ? -7.66 -10.664 -13.508 1 97.88 132 VAL A C 1
ATOM 1077 O O . VAL A 1 132 ? -8.867 -10.586 -13.297 1 97.88 132 VAL A O 1
ATOM 1080 N N . GLU A 1 133 ? -7.152 -11.328 -14.461 1 97.69 133 GLU A N 1
ATOM 1081 C CA . GLU A 1 133 ? -8.023 -12.039 -15.398 1 97.69 133 GLU A CA 1
ATOM 1082 C C . GLU A 1 133 ? -8.797 -13.148 -14.703 1 97.69 133 GLU A C 1
ATOM 1084 O O . GLU A 1 133 ? -9.977 -13.367 -14.984 1 97.69 133 GLU A O 1
ATOM 1089 N N . ILE A 1 134 ? -8.164 -13.828 -13.891 1 97.69 134 ILE A N 1
ATOM 1090 C CA . ILE A 1 134 ? -8.812 -14.906 -13.141 1 97.69 134 ILE A CA 1
ATOM 1091 C C . ILE A 1 134 ? -9.914 -14.32 -12.258 1 97.69 134 ILE A C 1
ATOM 1093 O O . ILE A 1 134 ? -11.047 -14.812 -12.266 1 97.69 134 ILE A O 1
ATOM 1097 N N . VAL A 1 135 ? -9.602 -13.289 -11.547 1 98.25 135 VAL A N 1
ATOM 1098 C CA . VAL A 1 135 ? -10.57 -12.664 -10.656 1 98.25 135 VAL A CA 1
ATOM 1099 C C . VAL A 1 135 ? -11.719 -12.086 -11.469 1 98.25 135 VAL A C 1
ATOM 1101 O O . VAL A 1 135 ? -12.883 -12.195 -11.078 1 98.25 135 VAL A O 1
ATOM 1104 N N . ALA A 1 136 ? -11.398 -11.461 -12.594 1 98.19 136 ALA A N 1
ATOM 1105 C CA . ALA A 1 136 ? -12.438 -10.953 -13.492 1 98.19 136 ALA A CA 1
ATOM 1106 C C . ALA A 1 136 ? -13.375 -12.07 -13.938 1 98.19 136 ALA A C 1
ATOM 1108 O O . ALA A 1 136 ? -14.586 -11.867 -14.031 1 98.19 136 ALA A O 1
ATOM 1109 N N . GLY A 1 137 ? -12.781 -13.195 -14.242 1 97.62 137 GLY A N 1
ATOM 1110 C CA . GLY A 1 137 ? -13.594 -14.352 -14.594 1 97.62 137 GLY A CA 1
ATOM 1111 C C . GLY A 1 137 ? -14.555 -14.758 -13.492 1 97.62 137 GLY A C 1
ATOM 1112 O O . GLY A 1 137 ? -15.711 -15.094 -13.758 1 97.62 137 GLY A O 1
ATOM 1113 N N . ILE A 1 138 ? -14.117 -14.75 -12.273 1 97.94 138 ILE A N 1
ATOM 1114 C CA . ILE A 1 138 ? -14.953 -15.086 -11.133 1 97.94 138 ILE A CA 1
ATOM 1115 C C . ILE A 1 138 ? -16.094 -14.07 -11.016 1 97.94 138 ILE A C 1
ATOM 1117 O O . ILE A 1 138 ? -17.25 -14.445 -10.805 1 97.94 138 ILE A O 1
ATOM 1121 N N . ILE A 1 139 ? -15.766 -12.805 -11.141 1 98.06 139 ILE A N 1
ATOM 1122 C CA . ILE A 1 139 ? -16.766 -11.75 -11.039 1 98.06 139 ILE A CA 1
ATOM 1123 C C . ILE A 1 139 ? -17.797 -11.898 -12.148 1 98.06 139 ILE A C 1
ATOM 1125 O O . ILE A 1 139 ? -19 -11.789 -11.906 1 98.06 139 ILE A O 1
ATOM 1129 N N . GLN A 1 140 ? -17.297 -12.156 -13.352 1 97.81 140 GLN A N 1
ATOM 1130 C CA . GLN A 1 140 ? -18.203 -12.375 -14.469 1 97.81 140 GLN A CA 1
ATOM 1131 C C . GLN A 1 140 ? -19.141 -13.539 -14.188 1 97.81 140 GLN A C 1
ATOM 1133 O O . GLN A 1 140 ? -20.344 -13.461 -14.484 1 97.81 140 GLN A O 1
ATOM 1138 N N . TYR A 1 141 ? -18.609 -14.594 -13.711 1 97.19 141 TYR A N 1
ATOM 1139 C CA . TYR A 1 141 ? -19.422 -15.742 -13.312 1 97.19 141 TYR A CA 1
ATOM 1140 C C . TYR A 1 141 ? -20.5 -15.32 -12.312 1 97.19 141 TYR A C 1
ATOM 1142 O O . TYR A 1 141 ? -21.672 -15.688 -12.461 1 97.19 141 TYR A O 1
ATOM 1150 N N . GLY A 1 142 ? -20.141 -14.547 -11.344 1 97.44 142 GLY A N 1
ATOM 1151 C CA . GLY A 1 142 ? -21.094 -14.055 -10.367 1 97.44 142 GLY A CA 1
ATOM 1152 C C . GLY A 1 142 ? -22.172 -13.172 -10.969 1 97.44 142 GLY A C 1
ATOM 1153 O O . GLY A 1 142 ? -23.328 -13.195 -10.539 1 97.44 142 GLY A O 1
ATOM 1154 N N . ILE A 1 143 ? -21.781 -12.344 -11.93 1 97.44 143 ILE A N 1
ATOM 1155 C CA . ILE A 1 143 ? -22.734 -11.492 -12.617 1 97.44 143 ILE A CA 1
ATOM 1156 C C . ILE A 1 143 ? -23.719 -12.352 -13.398 1 97.44 143 ILE A C 1
ATOM 1158 O O . ILE A 1 143 ? -24.938 -12.133 -13.328 1 97.44 143 ILE A O 1
ATOM 1162 N N . THR A 1 144 ? -23.219 -13.328 -14.094 1 96.56 144 THR A N 1
ATOM 1163 C CA . THR A 1 144 ? -24.031 -14.211 -14.922 1 96.56 144 THR A CA 1
ATOM 1164 C C . THR A 1 144 ? -25.016 -15 -14.055 1 96.56 144 THR A C 1
ATOM 1166 O O . THR A 1 144 ? -26.156 -15.234 -14.461 1 96.56 144 THR A O 1
ATOM 1169 N N . THR A 1 145 ? -24.625 -15.422 -12.891 1 96.12 145 THR A N 1
ATOM 1170 C CA . THR A 1 145 ? -25.453 -16.203 -12 1 96.12 145 THR A CA 1
ATOM 1171 C C . THR A 1 145 ? -26.297 -15.297 -11.102 1 96.12 145 THR A C 1
ATOM 1173 O O . THR A 1 145 ? -26.969 -15.773 -10.18 1 96.12 145 THR A O 1
ATOM 1176 N N . LYS A 1 146 ? -26.109 -14.023 -11.203 1 96.31 146 LYS A N 1
ATOM 1177 C CA . LYS A 1 146 ? -26.891 -12.984 -10.531 1 96.31 146 LYS A CA 1
ATOM 1178 C C . LYS A 1 146 ? -26.547 -12.906 -9.047 1 96.31 146 LYS A C 1
ATOM 1180 O O . LYS A 1 146 ? -27.359 -12.484 -8.227 1 96.31 146 LYS A O 1
ATOM 1185 N N . GLU A 1 147 ? -25.375 -13.398 -8.75 1 96.44 147 GLU A N 1
ATOM 1186 C CA . GLU A 1 147 ? -24.844 -13.211 -7.402 1 96.44 147 GLU A CA 1
ATOM 1187 C C . GLU A 1 147 ? -24.328 -11.789 -7.207 1 96.44 147 GLU A C 1
ATOM 1189 O O . GLU A 1 147 ? -24.391 -11.25 -6.102 1 96.44 147 GLU A O 1
ATOM 1194 N N . PHE A 1 148 ? -23.766 -11.289 -8.281 1 97.69 148 PHE A N 1
ATOM 1195 C CA . PHE A 1 148 ? -23.172 -9.961 -8.25 1 97.69 148 PHE A CA 1
ATOM 1196 C C . PHE A 1 148 ? -23.922 -9.008 -9.18 1 97.69 148 PHE A C 1
ATOM 1198 O O . PHE A 1 148 ? -24.484 -9.438 -10.18 1 97.69 148 PHE A O 1
ATOM 1205 N N . LYS A 1 149 ? -23.922 -7.77 -8.781 1 96.75 149 LYS A N 1
ATOM 1206 C CA . LYS A 1 149 ? -24.531 -6.73 -9.609 1 96.75 149 LYS A CA 1
ATOM 1207 C C . LYS A 1 149 ? -23.766 -6.562 -10.922 1 96.75 149 LYS A C 1
ATOM 1209 O O . LYS A 1 149 ? -22.562 -6.84 -10.992 1 96.75 149 LYS A O 1
ATOM 1214 N N . ARG A 1 150 ? -24.516 -6.059 -11.906 1 94.62 150 ARG A N 1
ATOM 1215 C CA . ARG A 1 150 ? -23.844 -5.75 -13.164 1 94.62 150 ARG A CA 1
ATOM 1216 C C . ARG A 1 150 ? -22.797 -4.66 -12.984 1 94.62 150 ARG A C 1
ATOM 12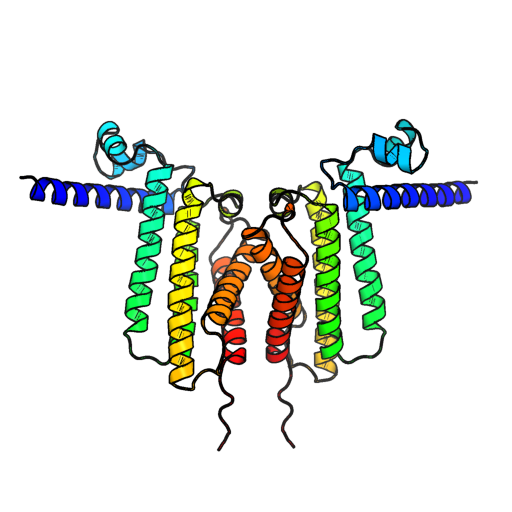18 O O . ARG A 1 150 ? -23 -3.711 -12.227 1 94.62 150 ARG A O 1
ATOM 1225 N N . GLY A 1 151 ? -21.656 -4.805 -13.727 1 95.31 151 GLY A N 1
ATOM 1226 C CA . GLY A 1 151 ? -20.562 -3.852 -13.664 1 95.31 151 GLY A CA 1
ATOM 1227 C C . GLY A 1 151 ? -19.359 -4.262 -14.516 1 95.31 151 GLY A C 1
ATOM 1228 O O . GLY A 1 151 ? -19.406 -5.293 -15.188 1 95.31 151 GLY A O 1
ATOM 1229 N N . ASN A 1 152 ? -18.375 -3.447 -14.484 1 97.12 152 ASN A N 1
ATOM 1230 C CA . ASN A 1 152 ? -17.141 -3.748 -15.203 1 97.12 152 ASN A CA 1
ATOM 1231 C C . ASN A 1 152 ? -16.297 -4.77 -14.453 1 97.12 152 ASN A C 1
ATOM 1233 O O . ASN A 1 152 ? -15.641 -4.43 -13.469 1 97.12 152 ASN A O 1
ATOM 1237 N N . LYS A 1 153 ? -16.359 -6 -14.984 1 97.69 153 LYS A N 1
ATOM 1238 C CA . LYS A 1 153 ? -15.695 -7.094 -14.289 1 97.69 153 LYS A CA 1
ATOM 1239 C C . LYS A 1 153 ? -14.203 -6.824 -14.141 1 97.69 153 LYS A C 1
ATOM 1241 O O . LYS A 1 153 ? -13.609 -7.148 -13.117 1 97.69 153 LYS A O 1
ATOM 1246 N N . HIS A 1 154 ? -13.531 -6.238 -15.141 1 97.88 154 HIS A N 1
ATOM 1247 C CA . HIS A 1 154 ? -12.094 -5.996 -15.109 1 97.88 154 HIS A CA 1
ATOM 1248 C C . HIS A 1 154 ? -11.742 -4.898 -14.109 1 97.88 154 HIS A C 1
ATOM 1250 O O . HIS A 1 154 ? -10.781 -5.027 -13.352 1 97.88 154 HIS A O 1
ATOM 1256 N N . GLU A 1 155 ? -12.523 -3.842 -14.102 1 96.94 155 GLU A N 1
ATOM 1257 C CA . GLU A 1 155 ? -12.297 -2.762 -13.148 1 96.94 155 GLU A CA 1
ATOM 1258 C C . GLU A 1 155 ? -12.461 -3.256 -11.711 1 96.94 155 GLU A C 1
ATOM 1260 O O . GLU A 1 155 ? -11.641 -2.936 -10.844 1 96.94 155 GLU A O 1
ATOM 1265 N N . ASN A 1 156 ? -13.539 -4.023 -11.516 1 97.75 156 ASN A N 1
ATOM 1266 C CA . ASN A 1 156 ? -13.773 -4.566 -10.188 1 97.75 156 ASN A CA 1
ATOM 1267 C C . ASN A 1 156 ? -12.672 -5.535 -9.773 1 97.75 156 ASN A C 1
ATOM 1269 O O . ASN A 1 156 ? -12.234 -5.531 -8.617 1 97.75 156 ASN A O 1
ATOM 1273 N N . ALA A 1 157 ? -12.203 -6.344 -10.727 1 98.38 157 ALA A N 1
ATOM 1274 C CA . ALA A 1 157 ? -11.141 -7.301 -10.445 1 98.38 157 ALA A CA 1
ATOM 1275 C C . ALA A 1 157 ? -9.836 -6.586 -10.086 1 98.38 157 ALA A C 1
ATOM 1277 O O . ALA A 1 157 ? -9.188 -6.926 -9.094 1 98.38 157 ALA A O 1
ATOM 1278 N N . GLU A 1 158 ? -9.5 -5.617 -10.859 1 97.56 158 GLU A N 1
ATOM 1279 C CA . GLU A 1 158 ? -8.297 -4.84 -10.594 1 97.56 158 GLU A CA 1
ATOM 1280 C C . GLU A 1 158 ? -8.375 -4.141 -9.242 1 97.56 158 GLU A C 1
ATOM 1282 O O . GLU A 1 158 ? -7.387 -4.09 -8.508 1 97.56 158 GLU A O 1
ATOM 1287 N N . PHE A 1 159 ? -9.523 -3.633 -9.008 1 97.75 159 PHE A N 1
ATOM 1288 C CA . PHE A 1 159 ? -9.727 -2.936 -7.742 1 97.75 159 PHE A CA 1
ATOM 1289 C C . PHE A 1 159 ? -9.508 -3.875 -6.562 1 97.75 159 PHE A C 1
ATOM 1291 O O . PHE A 1 159 ? -8.789 -3.539 -5.617 1 97.75 159 PHE A O 1
ATOM 1298 N N . LEU A 1 160 ? -10.078 -5.035 -6.605 1 98.19 160 LEU A N 1
ATOM 1299 C CA . LEU A 1 160 ? -9.914 -5.996 -5.523 1 98.19 160 LEU A CA 1
ATOM 1300 C C . LEU A 1 160 ? -8.445 -6.398 -5.371 1 98.19 160 LEU A C 1
ATOM 1302 O O . LEU A 1 160 ? -7.922 -6.43 -4.258 1 98.19 160 LEU A O 1
ATOM 1306 N N . VAL A 1 161 ? -7.809 -6.688 -6.484 1 97.81 161 VAL A N 1
ATOM 1307 C CA . VAL A 1 161 ? -6.406 -7.086 -6.461 1 97.81 161 VAL A CA 1
ATOM 1308 C C . VAL A 1 161 ? -5.562 -5.973 -5.84 1 97.81 161 VAL A C 1
ATOM 1310 O O . VAL A 1 161 ? -4.684 -6.238 -5.016 1 97.81 161 VAL A O 1
ATOM 1313 N N . HIS A 1 162 ? -5.871 -4.758 -6.195 1 96.88 162 HIS A N 1
ATOM 1314 C CA . HIS A 1 162 ? -5.145 -3.611 -5.668 1 96.88 162 HIS A CA 1
ATOM 1315 C C . HIS A 1 162 ? -5.422 -3.422 -4.18 1 96.88 162 HIS A C 1
ATOM 1317 O O . HIS A 1 162 ? -4.535 -3.021 -3.424 1 96.88 162 HIS A O 1
ATOM 1323 N N . LEU A 1 163 ? -6.641 -3.658 -3.775 1 97.5 163 LEU A N 1
ATOM 1324 C CA . LEU A 1 163 ? -6.973 -3.559 -2.359 1 97.5 163 LEU A CA 1
ATOM 1325 C C . LEU A 1 163 ? -6.148 -4.543 -1.536 1 97.5 163 LEU A C 1
ATOM 1327 O O . LEU A 1 163 ? -5.59 -4.176 -0.501 1 97.5 163 LEU A O 1
ATOM 1331 N N . LEU A 1 164 ? -6.07 -5.723 -2.006 1 97.5 164 LEU A N 1
ATOM 1332 C CA . LEU A 1 164 ? -5.324 -6.75 -1.294 1 97.5 164 LEU A CA 1
ATOM 1333 C C . LEU A 1 164 ? -3.834 -6.418 -1.266 1 97.5 164 LEU A C 1
ATOM 1335 O O . LEU A 1 164 ? -3.172 -6.602 -0.242 1 97.5 164 LEU A O 1
ATOM 1339 N N . LEU A 1 165 ? -3.393 -5.984 -2.395 1 94.75 165 LEU A N 1
ATOM 1340 C CA . LEU A 1 165 ? -2.004 -5.539 -2.451 1 94.75 165 LEU A CA 1
ATOM 1341 C C . LEU A 1 165 ? -1.749 -4.426 -1.441 1 94.75 165 LEU A C 1
ATOM 1343 O O . LEU A 1 165 ? -0.728 -4.43 -0.75 1 94.75 165 LEU A O 1
ATOM 1347 N N . GLY A 1 166 ? -2.676 -3.5 -1.378 1 94.88 166 GLY A N 1
ATOM 1348 C CA . GLY A 1 166 ? -2.551 -2.408 -0.424 1 94.88 166 GLY A CA 1
ATOM 1349 C C . GLY A 1 166 ? -2.436 -2.883 1.013 1 94.88 166 GLY A C 1
ATOM 1350 O O . GLY A 1 166 ? -1.621 -2.363 1.779 1 94.88 166 GLY A O 1
ATOM 1351 N N . VAL A 1 167 ? -3.219 -3.824 1.383 1 96 167 VAL A N 1
ATOM 1352 C CA . VAL A 1 167 ? -3.184 -4.375 2.734 1 96 167 VAL A CA 1
ATOM 1353 C C . VAL A 1 167 ? -1.796 -4.938 3.029 1 96 167 VAL A C 1
ATOM 1355 O O . VAL A 1 167 ? -1.238 -4.699 4.102 1 96 167 VAL A O 1
ATOM 1358 N N . ARG A 1 168 ? -1.223 -5.613 2.129 1 92.69 168 ARG A N 1
ATOM 1359 C CA . ARG A 1 168 ? 0.093 -6.219 2.301 1 92.69 168 ARG A CA 1
ATOM 1360 C C . ARG A 1 168 ? 1.179 -5.152 2.398 1 92.69 168 ARG A C 1
ATOM 1362 O O . ARG A 1 168 ? 2.07 -5.242 3.246 1 92.69 168 ARG A O 1
ATOM 1369 N N . MET A 1 169 ? 1.099 -4.199 1.523 1 91.06 169 MET A N 1
ATOM 1370 C CA . MET A 1 169 ? 2.104 -3.141 1.498 1 91.06 169 MET A CA 1
ATOM 1371 C C . MET A 1 169 ? 2.105 -2.361 2.809 1 91.06 169 MET A C 1
ATOM 1373 O O . MET A 1 169 ? 3.166 -2.002 3.32 1 91.06 169 MET A O 1
ATOM 1377 N N . VAL A 1 170 ? 0.964 -2.121 3.324 1 91.88 170 VAL A N 1
ATOM 1378 C CA . VAL A 1 170 ? 0.872 -1.368 4.57 1 91.88 170 VAL A CA 1
ATOM 1379 C C . VAL A 1 170 ? 1.474 -2.182 5.715 1 91.88 170 VAL A C 1
ATOM 1381 O O . VAL A 1 170 ? 2.191 -1.643 6.559 1 91.88 170 VAL A O 1
ATOM 1384 N N . LYS A 1 171 ? 1.144 -3.445 5.73 1 90.62 171 LYS A N 1
ATOM 1385 C CA . LYS A 1 171 ? 1.726 -4.297 6.766 1 90.62 171 LYS A CA 1
ATOM 1386 C C . LYS A 1 171 ? 3.25 -4.258 6.719 1 90.62 171 LYS A C 1
ATOM 1388 O O . LYS A 1 171 ? 3.908 -4.152 7.754 1 90.62 171 LYS A O 1
ATOM 1393 N N . LEU A 1 172 ? 3.797 -4.262 5.559 1 87.25 172 LEU A N 1
ATOM 1394 C CA . LEU A 1 172 ? 5.242 -4.293 5.371 1 87.25 172 LEU A CA 1
ATOM 1395 C C . LEU A 1 172 ? 5.855 -2.924 5.656 1 87.25 172 LEU A C 1
ATOM 1397 O O . LEU A 1 172 ? 7.059 -2.818 5.914 1 87.25 172 LEU A O 1
ATOM 1401 N N . LYS A 1 173 ? 5.098 -1.897 5.539 1 84.44 173 LYS A N 1
ATOM 1402 C CA . LYS A 1 173 ? 5.566 -0.553 5.863 1 84.44 173 LYS A CA 1
ATOM 1403 C C . LYS A 1 173 ? 5.898 -0.428 7.344 1 84.44 173 LYS A C 1
ATOM 1405 O O . LYS A 1 173 ? 6.859 0.248 7.715 1 84.44 173 LYS A O 1
ATOM 1410 N N . TYR A 1 174 ? 5.148 -1.106 8.164 1 84.44 174 TYR A N 1
ATOM 1411 C CA . TYR A 1 174 ? 5.262 -0.864 9.594 1 84.44 174 TYR A CA 1
ATOM 1412 C C . TYR A 1 174 ? 6.109 -1.941 10.266 1 84.44 174 TYR A C 1
ATOM 1414 O O . TYR A 1 174 ? 6.555 -1.772 11.398 1 84.44 174 TYR A O 1
ATOM 1422 N N . LYS A 1 175 ? 6.293 -2.992 9.547 1 84 175 LYS A N 1
ATOM 1423 C CA . LYS A 1 175 ? 7.102 -4.062 10.125 1 84 175 LYS A CA 1
ATOM 1424 C C . LYS A 1 175 ? 7.918 -4.777 9.055 1 84 175 LYS A C 1
ATOM 1426 O O . LYS A 1 175 ? 7.379 -5.164 8.016 1 84 175 LYS A O 1
ATOM 1431 N N . GLU A 1 176 ? 9.164 -4.906 9.438 1 79.44 176 GLU A N 1
ATOM 1432 C CA . GLU A 1 176 ? 10.039 -5.617 8.508 1 79.44 176 GLU A CA 1
ATOM 1433 C C . GLU A 1 176 ? 9.68 -7.098 8.43 1 79.44 176 GLU A C 1
ATOM 1435 O O . GLU A 1 176 ? 9.336 -7.707 9.445 1 79.44 176 GLU A O 1
ATOM 1440 N N . ILE A 1 177 ? 9.945 -7.562 7.348 1 77 177 ILE A N 1
ATOM 1441 C CA . ILE A 1 177 ? 9.562 -8.938 7.062 1 77 177 ILE A CA 1
ATOM 1442 C C . ILE A 1 177 ? 10.273 -9.891 8.023 1 77 177 ILE A C 1
ATOM 1444 O O . ILE A 1 177 ? 9.688 -10.867 8.492 1 77 177 ILE A O 1
ATOM 1448 N N . ASN A 1 178 ? 11.508 -9.602 8.297 1 77.69 178 ASN A N 1
ATOM 1449 C CA . ASN A 1 178 ? 12.305 -10.453 9.164 1 77.69 178 ASN A CA 1
ATOM 1450 C C . ASN A 1 178 ? 11.75 -10.492 10.586 1 77.69 178 ASN A C 1
ATOM 1452 O O . ASN A 1 178 ? 12.086 -11.375 11.375 1 77.69 178 ASN A O 1
ATOM 1456 N N . ASP A 1 179 ? 10.891 -9.625 10.836 1 84.06 179 ASP A N 1
ATOM 1457 C CA . ASP A 1 179 ? 10.344 -9.523 12.188 1 84.06 179 ASP A CA 1
ATOM 1458 C C . ASP A 1 179 ? 8.914 -10.062 12.242 1 84.06 179 ASP A C 1
ATOM 1460 O O . ASP A 1 179 ? 8.258 -9.984 13.273 1 84.06 179 ASP A O 1
ATOM 1464 N N . PHE A 1 180 ? 8.484 -10.609 11.109 1 87.25 180 PHE A N 1
ATOM 1465 C CA . PHE A 1 180 ? 7.137 -11.156 11.078 1 87.25 180 PHE A CA 1
ATOM 1466 C C . PHE A 1 180 ? 7.047 -12.43 11.914 1 87.25 180 PHE A C 1
ATOM 1468 O O . PHE A 1 180 ? 7.922 -13.289 11.844 1 87.25 180 PHE A O 1
ATOM 1475 N N . ASP A 1 181 ? 6.066 -12.516 12.703 1 90.44 181 ASP A N 1
ATOM 1476 C CA . ASP A 1 181 ? 5.715 -13.75 13.398 1 90.44 181 ASP A CA 1
ATOM 1477 C C . ASP A 1 181 ? 4.309 -14.211 13.016 1 90.44 181 ASP A C 1
ATOM 1479 O O . ASP A 1 181 ? 3.686 -13.648 12.117 1 90.44 181 ASP A O 1
ATOM 1483 N N . GLU A 1 182 ? 3.879 -15.266 13.57 1 92.44 182 GLU A N 1
ATOM 1484 C CA . GLU A 1 182 ? 2.592 -15.852 13.203 1 92.44 182 GLU A CA 1
ATOM 1485 C C . GLU A 1 182 ? 1.451 -14.867 13.438 1 92.44 182 GLU A C 1
ATOM 1487 O O . GLU A 1 182 ? 0.471 -14.852 12.688 1 92.44 182 GLU A O 1
ATOM 1492 N N . SER A 1 183 ? 1.577 -14.086 14.469 1 94.75 183 SER A N 1
ATOM 1493 C CA . SER A 1 183 ? 0.542 -13.102 14.75 1 94.75 183 SER A CA 1
ATOM 1494 C C . SER A 1 183 ? 0.45 -12.062 13.641 1 94.75 183 SER A C 1
ATOM 1496 O O . SER A 1 183 ? -0.637 -11.562 13.336 1 94.75 183 SER A O 1
ATOM 1498 N N . ASP A 1 184 ? 1.571 -11.75 12.992 1 93.38 184 ASP A N 1
ATOM 1499 C CA . ASP A 1 184 ? 1.583 -10.812 11.883 1 93.38 184 ASP A CA 1
ATOM 1500 C C . ASP A 1 184 ? 0.827 -11.375 10.68 1 93.38 184 ASP A C 1
ATOM 1502 O O . ASP A 1 184 ? 0.04 -10.664 10.047 1 93.38 184 ASP A O 1
ATOM 1506 N N . TYR A 1 185 ? 1.063 -12.641 10.461 1 92.38 185 TYR A N 1
ATOM 1507 C CA . TYR A 1 185 ? 0.379 -13.273 9.344 1 92.38 185 TYR A CA 1
ATOM 1508 C C . TYR A 1 185 ? -1.118 -13.383 9.609 1 92.38 185 TYR A C 1
ATOM 1510 O O . TYR A 1 185 ? -1.931 -13.211 8.695 1 92.38 185 TYR A O 1
ATOM 1518 N N . GLU A 1 186 ? -1.459 -13.648 10.797 1 94.81 186 GLU A N 1
ATOM 1519 C CA . GLU A 1 186 ? -2.869 -13.727 11.164 1 94.81 186 GLU A CA 1
ATOM 1520 C C . GLU A 1 186 ? -3.562 -12.375 10.992 1 94.81 186 GLU A C 1
ATOM 1522 O O . GLU A 1 186 ? -4.684 -12.312 10.477 1 94.81 186 GLU A O 1
ATOM 1527 N N . ASP A 1 187 ? -2.854 -11.414 11.469 1 95 187 ASP A N 1
ATOM 1528 C CA . ASP A 1 187 ? -3.391 -10.062 11.328 1 95 187 ASP A CA 1
ATOM 1529 C C . ASP A 1 187 ? -3.561 -9.695 9.852 1 95 187 ASP A C 1
ATOM 1531 O O . ASP A 1 187 ? -4.566 -9.094 9.469 1 95 187 ASP A O 1
ATOM 1535 N N . LEU A 1 188 ? -2.633 -10.023 9.117 1 94.38 188 LEU A N 1
ATOM 1536 C CA . LEU A 1 188 ? -2.689 -9.781 7.676 1 94.38 188 LEU A CA 1
ATOM 1537 C C . LEU A 1 188 ? -3.873 -10.508 7.051 1 94.38 188 LEU A C 1
ATOM 1539 O O . LEU A 1 188 ? -4.641 -9.922 6.289 1 94.38 188 LEU A O 1
ATOM 1543 N N . ASP A 1 189 ? -4.012 -11.766 7.402 1 95.5 189 ASP A N 1
ATOM 1544 C CA . ASP A 1 189 ? -5.121 -12.57 6.902 1 95.5 189 ASP A CA 1
ATOM 1545 C C . ASP A 1 189 ? -6.465 -11.953 7.285 1 95.5 189 ASP A C 1
ATOM 1547 O O . ASP A 1 189 ? -7.383 -11.883 6.465 1 95.5 189 ASP A O 1
ATOM 1551 N N . LYS A 1 190 ? -6.516 -11.57 8.484 1 96.19 190 LYS A N 1
ATOM 1552 C CA . LYS A 1 190 ? -7.742 -10.953 8.984 1 96.19 190 LYS A CA 1
ATOM 1553 C C . LYS A 1 190 ? -8.094 -9.703 8.18 1 96.19 190 LYS A C 1
ATOM 1555 O O . LYS A 1 190 ? -9.242 -9.516 7.777 1 96.19 190 LYS A O 1
ATOM 1560 N N . ASN A 1 191 ? -7.152 -8.875 7.953 1 96.62 191 ASN A N 1
ATOM 1561 C CA . ASN A 1 191 ? -7.379 -7.637 7.219 1 96.62 191 ASN A CA 1
ATOM 1562 C C . ASN A 1 191 ? -7.738 -7.91 5.762 1 96.62 191 ASN A C 1
ATOM 1564 O O . ASN A 1 191 ? -8.594 -7.227 5.188 1 96.62 191 ASN A O 1
ATOM 1568 N N . MET A 1 192 ? -7.102 -8.883 5.203 1 96.94 192 MET A N 1
ATOM 1569 C CA . MET A 1 192 ? -7.41 -9.258 3.824 1 96.94 192 MET A CA 1
ATOM 1570 C C . MET A 1 192 ? -8.844 -9.758 3.709 1 96.94 192 MET A C 1
ATOM 1572 O O . MET A 1 192 ? -9.57 -9.383 2.783 1 96.94 192 MET A O 1
ATOM 1576 N N . CYS A 1 193 ? -9.258 -10.57 4.648 1 96.62 193 CYS A N 1
ATOM 1577 C CA . CYS A 1 193 ? -10.617 -11.094 4.652 1 96.62 193 CYS A CA 1
ATOM 1578 C C . CYS A 1 193 ? -11.633 -9.984 4.879 1 96.62 193 CYS A C 1
ATOM 1580 O O . CYS A 1 193 ? -12.695 -9.977 4.262 1 96.62 193 CYS A O 1
ATOM 1582 N N . LYS A 1 194 ? -11.258 -9.109 5.777 1 96.62 194 LYS A N 1
ATOM 1583 C CA . LYS A 1 194 ? -12.148 -7.988 6.047 1 96.62 194 LYS A CA 1
ATOM 1584 C C . LYS A 1 194 ? -12.352 -7.137 4.797 1 96.62 194 LYS A C 1
ATOM 1586 O O . LYS A 1 194 ? -13.484 -6.773 4.469 1 96.62 194 LYS A O 1
ATOM 1591 N N . VAL A 1 195 ? -11.305 -6.836 4.078 1 97.62 195 VAL A N 1
ATOM 1592 C CA . VAL A 1 195 ? -11.383 -6.023 2.869 1 97.62 195 VAL A CA 1
ATOM 1593 C C . VAL A 1 195 ? -12.156 -6.777 1.791 1 97.62 195 VAL A C 1
ATOM 1595 O O . VAL A 1 195 ? -13 -6.191 1.103 1 97.62 195 VAL A O 1
ATOM 1598 N N . ALA A 1 196 ? -11.883 -8.047 1.698 1 97.12 196 ALA A N 1
ATOM 1599 C CA . ALA A 1 196 ? -12.617 -8.867 0.737 1 97.12 196 ALA A CA 1
ATOM 1600 C C . ALA A 1 196 ? -14.109 -8.883 1.06 1 97.12 196 ALA A C 1
ATOM 1602 O O . ALA A 1 196 ? -14.945 -8.828 0.155 1 97.12 196 ALA A O 1
ATOM 1603 N N . GLY A 1 197 ? -14.398 -9 2.309 1 96.19 197 GLY A N 1
ATOM 1604 C CA . GLY A 1 197 ? -15.789 -8.961 2.727 1 96.19 197 GLY A CA 1
ATOM 1605 C C . GLY A 1 197 ? -16.484 -7.664 2.369 1 96.19 197 GLY A C 1
ATOM 1606 O O . GLY A 1 197 ? -17.625 -7.672 1.906 1 96.19 197 GLY A O 1
ATOM 1607 N N . MET A 1 198 ? -15.82 -6.602 2.602 1 96.56 198 MET A N 1
ATOM 1608 C CA . MET A 1 198 ? -16.359 -5.297 2.242 1 96.56 198 MET A CA 1
ATOM 1609 C C . MET A 1 198 ? -16.578 -5.191 0.73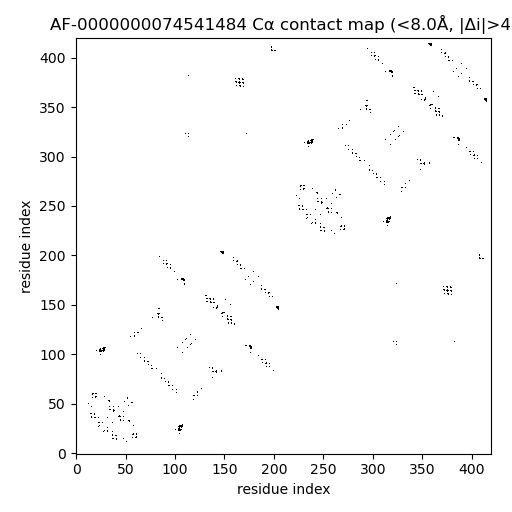6 1 96.56 198 MET A C 1
ATOM 1611 O O . MET A 1 198 ? -17.594 -4.66 0.287 1 96.56 198 MET A O 1
ATOM 1615 N N . PHE A 1 199 ? -15.656 -5.648 -0.061 1 97.88 199 PHE A N 1
ATOM 1616 C CA . PHE A 1 199 ? -15.758 -5.648 -1.516 1 97.88 199 PHE A CA 1
ATOM 1617 C C . PHE A 1 199 ? -16.953 -6.477 -1.975 1 97.88 199 PHE A C 1
ATOM 1619 O O . PHE A 1 199 ? -17.703 -6.051 -2.848 1 97.88 199 PHE A O 1
ATOM 1626 N N . LEU A 1 200 ? -17.062 -7.648 -1.36 1 96.88 200 LEU A N 1
ATOM 1627 C CA . LEU A 1 200 ? -18.172 -8.531 -1.717 1 96.88 200 LEU A CA 1
ATOM 1628 C C . LEU A 1 200 ? -19.516 -7.859 -1.448 1 96.88 200 LEU A C 1
ATOM 1630 O O . LEU A 1 200 ? -20.422 -7.949 -2.266 1 96.88 200 LEU A O 1
ATOM 1634 N N . LYS A 1 201 ? -19.609 -7.211 -0.333 1 94 201 LYS A N 1
ATOM 1635 C CA . LYS A 1 201 ? -20.859 -6.504 -0.009 1 94 201 LYS A CA 1
ATOM 1636 C C . LYS A 1 201 ? -21.156 -5.43 -1.049 1 94 201 LYS A C 1
ATOM 1638 O O . LYS A 1 201 ? -22.328 -5.141 -1.323 1 94 201 LYS A O 1
ATOM 1643 N N . GLU A 1 202 ? -20.109 -4.875 -1.599 1 93.25 202 GLU A N 1
ATOM 1644 C CA . GLU A 1 202 ? -20.25 -3.812 -2.588 1 93.25 202 GLU A CA 1
ATOM 1645 C C . GLU A 1 202 ? -20.781 -4.352 -3.908 1 93.25 202 GLU A C 1
ATOM 1647 O O . GLU A 1 202 ? -21.578 -3.684 -4.582 1 93.25 202 GLU A O 1
ATOM 1652 N N . ILE A 1 203 ? -20.484 -5.551 -4.246 1 95.25 203 ILE A N 1
ATOM 1653 C CA . ILE A 1 203 ? -20.812 -5.992 -5.598 1 95.25 203 ILE A CA 1
ATOM 1654 C C . ILE A 1 203 ? -21.969 -6.988 -5.543 1 95.25 203 ILE A C 1
ATOM 1656 O O . ILE A 1 203 ? -22.562 -7.324 -6.574 1 95.25 203 ILE A O 1
ATOM 1660 N N . GLN A 1 204 ? -22.234 -7.461 -4.402 1 94.06 204 GLN A N 1
ATOM 1661 C CA . GLN A 1 204 ? -23.281 -8.469 -4.273 1 94.06 204 GLN A CA 1
ATOM 1662 C C . GLN A 1 204 ? -24.656 -7.875 -4.527 1 94.06 204 GLN A C 1
ATOM 1664 O O . GLN A 1 204 ? -24.906 -6.719 -4.184 1 94.06 204 GLN A O 1
ATOM 1669 N N . THR A 1 205 ? -25.609 -8.586 -5.133 1 85.88 205 THR A N 1
ATOM 1670 C CA . THR A 1 205 ? -26.984 -8.195 -5.375 1 85.88 205 THR A CA 1
ATOM 1671 C C . THR A 1 205 ? -27.797 -8.25 -4.086 1 85.88 205 THR A C 1
ATOM 1673 O O . THR A 1 205 ? -27.562 -9.109 -3.232 1 85.88 205 THR A O 1
ATOM 1676 N N . GLU A 1 206 ? -28.688 -7.172 -3.775 1 72.12 206 GLU A N 1
ATOM 1677 C CA . GLU A 1 206 ? -29.562 -7.176 -2.617 1 72.12 206 GLU A CA 1
ATOM 1678 C C . GLU A 1 206 ? -30.609 -8.289 -2.721 1 72.12 206 GLU A C 1
ATOM 1680 O O . GLU A 1 206 ? -31.203 -8.492 -3.777 1 72.12 206 GLU A O 1
ATOM 1685 N N . VAL A 1 207 ? -30.484 -9.484 -2.219 1 54.06 207 VAL A N 1
ATOM 1686 C CA . VAL A 1 207 ? -31.609 -10.422 -2.182 1 54.06 207 VAL A CA 1
ATOM 1687 C C . VAL A 1 207 ? -32.844 -9.727 -1.621 1 54.06 207 VAL A C 1
ATOM 1689 O O . VAL A 1 207 ? -32.781 -9.086 -0.565 1 54.06 207 VAL A O 1
ATOM 1692 N N . ALA A 1 208 ? -33.938 -9.312 -2.41 1 42.78 208 ALA A N 1
ATOM 1693 C CA . ALA A 1 208 ? -35.281 -8.977 -1.919 1 42.78 208 ALA A CA 1
ATOM 1694 C C . ALA A 1 208 ? -35.781 -10.016 -0.921 1 42.78 208 ALA A C 1
ATOM 1696 O O . ALA A 1 208 ? -35.719 -11.219 -1.186 1 42.78 208 ALA A O 1
ATOM 1697 N N . SER A 1 209 ? -35.625 -9.836 0.413 1 34.09 209 SER A N 1
ATOM 1698 C CA . SER A 1 209 ? -36.562 -10.609 1.233 1 34.09 209 SER A CA 1
ATOM 1699 C C . SER A 1 209 ? -37.875 -10.82 0.513 1 34.09 209 SER A C 1
ATOM 1701 O O . SER A 1 209 ? -38.562 -9.859 0.168 1 34.09 209 SER A O 1
ATOM 1703 N N . ARG A 1 210 ? -38.062 -11.68 -0.402 1 27.19 210 ARG A N 1
ATOM 1704 C CA . ARG A 1 210 ? -39.438 -12.195 -0.389 1 27.19 210 ARG A CA 1
ATOM 1705 C C . ARG A 1 210 ? -39.75 -12.852 0.95 1 27.19 210 ARG A C 1
ATOM 1707 O O . ARG A 1 210 ? -38.906 -13.547 1.526 1 27.19 210 ARG A O 1
ATOM 1714 N N . MET B 1 1 ? 12.109 43.656 25.141 1 50.97 1 MET B N 1
ATOM 1715 C CA . MET B 1 1 ? 13.117 43.375 24.125 1 50.97 1 MET B CA 1
ATOM 1716 C C . MET B 1 1 ? 13.148 41.906 23.75 1 50.97 1 MET B C 1
ATOM 1718 O O . MET B 1 1 ? 13.312 41.562 22.578 1 50.97 1 MET B O 1
ATOM 1722 N N . THR B 1 2 ? 12.969 41.094 24.766 1 53.84 2 THR B N 1
ATOM 1723 C CA . THR B 1 2 ? 13.016 39.656 24.578 1 53.84 2 THR B CA 1
ATOM 1724 C C . THR B 1 2 ? 11.781 39.156 23.828 1 53.84 2 THR B C 1
ATOM 1726 O O . THR B 1 2 ? 11.875 38.281 22.953 1 53.84 2 THR B O 1
ATOM 1729 N N . ASP B 1 3 ? 10.75 39.75 24.234 1 53.97 3 ASP B N 1
ATOM 1730 C CA . ASP B 1 3 ? 9.5 39.312 23.625 1 53.97 3 ASP B CA 1
ATOM 1731 C C . ASP B 1 3 ? 9.43 39.719 22.141 1 53.97 3 ASP B C 1
ATOM 1733 O O . ASP B 1 3 ? 8.953 38.938 21.312 1 53.97 3 ASP B O 1
ATOM 1737 N N . ASN B 1 4 ? 9.875 40.938 21.891 1 53.84 4 ASN B N 1
ATOM 1738 C CA . ASN B 1 4 ? 9.859 41.438 20.516 1 53.84 4 ASN B CA 1
ATOM 1739 C C . ASN B 1 4 ? 10.789 40.625 19.625 1 53.84 4 ASN B C 1
ATOM 1741 O O . ASN B 1 4 ? 10.531 40.438 18.422 1 53.84 4 ASN B O 1
ATOM 1745 N N . LYS B 1 5 ? 11.867 40.281 20.25 1 53.16 5 LYS B N 1
ATOM 1746 C CA . LYS B 1 5 ? 12.844 39.469 19.531 1 53.16 5 LYS B CA 1
ATOM 1747 C C . LYS B 1 5 ? 12.289 38.094 19.203 1 53.16 5 LYS B C 1
ATOM 1749 O O . LYS B 1 5 ? 12.531 37.531 18.125 1 53.16 5 LYS B O 1
ATOM 1754 N N . ILE B 1 6 ? 11.555 37.625 20.203 1 50.44 6 ILE B N 1
ATOM 1755 C CA . ILE B 1 6 ? 10.961 36.312 20 1 50.44 6 ILE B CA 1
ATOM 1756 C C . ILE B 1 6 ? 9.891 36.375 18.922 1 50.44 6 ILE B C 1
ATOM 1758 O O . ILE B 1 6 ? 9.805 35.5 18.062 1 50.44 6 ILE B O 1
ATOM 1762 N N . LYS B 1 7 ? 9.078 37.375 19.031 1 56.53 7 LYS B N 1
ATOM 1763 C CA . LYS B 1 7 ? 8.031 37.562 18.031 1 56.53 7 LYS B CA 1
ATOM 1764 C C . LYS B 1 7 ? 8.625 37.781 16.641 1 56.53 7 LYS B C 1
ATOM 1766 O O . LYS B 1 7 ? 8.094 37.281 15.656 1 56.53 7 LYS B O 1
ATOM 1771 N N . ASN B 1 8 ? 9.695 38.438 16.672 1 62.75 8 ASN B N 1
ATOM 1772 C CA . ASN B 1 8 ? 10.391 38.688 15.406 1 62.75 8 ASN B CA 1
ATOM 1773 C C . ASN B 1 8 ? 11.023 37.438 14.844 1 62.75 8 ASN B C 1
ATOM 1775 O O . ASN B 1 8 ? 10.984 37.188 13.641 1 62.75 8 ASN B O 1
ATOM 1779 N N . GLU B 1 9 ? 11.5 36.625 15.789 1 70.81 9 GLU B N 1
ATOM 1780 C CA . GLU B 1 9 ? 12.125 35.375 15.359 1 70.81 9 GLU B CA 1
ATOM 1781 C C . GLU B 1 9 ? 11.086 34.375 14.82 1 70.81 9 GLU B C 1
ATOM 1783 O O . GLU B 1 9 ? 11.336 33.688 13.82 1 70.81 9 GLU B O 1
ATOM 1788 N N . ASP B 1 10 ? 9.961 34.5 15.492 1 73.38 10 ASP B N 1
ATOM 1789 C CA . ASP B 1 10 ? 8.883 33.625 15.031 1 73.38 10 ASP B CA 1
ATOM 1790 C C . ASP B 1 10 ? 8.398 34.031 13.641 1 73.38 10 ASP B C 1
ATOM 1792 O O . ASP B 1 10 ? 8.086 33.188 12.812 1 73.38 10 ASP B O 1
ATOM 1796 N N . GLY B 1 11 ? 8.445 35.281 13.461 1 82.94 11 GLY B N 1
ATOM 1797 C CA . GLY B 1 11 ? 8.062 35.812 12.156 1 82.94 11 GLY B CA 1
ATOM 1798 C C . GLY B 1 11 ? 9.016 35.406 11.055 1 82.94 11 GLY B C 1
ATOM 1799 O O . GLY B 1 11 ? 8.586 35 9.969 1 82.94 11 GLY B O 1
ATOM 1800 N N . LYS B 1 12 ? 10.359 35.438 11.383 1 88.44 12 LYS B N 1
ATOM 1801 C CA . LYS B 1 12 ? 11.367 35.031 10.406 1 88.44 12 LYS B CA 1
ATOM 1802 C C . LYS B 1 12 ? 11.281 33.531 10.102 1 88.44 12 LYS B C 1
ATOM 1804 O O . LYS B 1 12 ? 11.414 33.125 8.945 1 88.44 12 LYS B O 1
ATOM 1809 N N . LEU B 1 13 ? 11.055 32.844 11.148 1 92.81 13 LEU B N 1
ATOM 1810 C CA . LEU B 1 13 ? 10.922 31.391 10.992 1 92.81 13 LEU B CA 1
ATOM 1811 C C . LEU B 1 13 ? 9.789 31.062 10.031 1 92.81 13 LEU B C 1
ATOM 1813 O O . LEU B 1 13 ? 9.961 30.25 9.117 1 92.81 13 LEU B O 1
ATOM 1817 N N . GLU B 1 14 ? 8.688 31.688 10.219 1 93.88 14 GLU B N 1
ATOM 1818 C CA . GLU B 1 14 ? 7.523 31.438 9.367 1 93.88 14 GLU B CA 1
ATOM 1819 C C . GLU B 1 14 ? 7.789 31.875 7.93 1 93.88 14 GLU B C 1
ATOM 1821 O O . GLU B 1 14 ? 7.355 31.203 6.988 1 93.88 14 GLU B O 1
ATOM 1826 N N . LEU B 1 15 ? 8.484 32.938 7.824 1 94.25 15 LEU B N 1
ATOM 1827 C CA . LEU B 1 15 ? 8.828 33.438 6.496 1 94.25 15 LEU B CA 1
ATOM 1828 C C . LEU B 1 15 ? 9.703 32.406 5.75 1 94.25 15 LEU B C 1
ATOM 1830 O O . LEU B 1 15 ? 9.492 32.156 4.562 1 94.25 15 LEU B O 1
ATOM 1834 N N . ILE B 1 16 ? 10.633 31.906 6.465 1 96.12 16 ILE B N 1
ATOM 1835 C CA . ILE B 1 16 ? 11.555 30.938 5.875 1 96.12 16 ILE B CA 1
ATOM 1836 C C . ILE B 1 16 ? 10.781 29.688 5.477 1 96.12 16 ILE B C 1
ATOM 1838 O O . ILE B 1 16 ? 10.922 29.203 4.348 1 96.12 16 ILE B O 1
ATOM 1842 N N . ILE B 1 17 ? 9.961 29.219 6.359 1 96.5 17 ILE B N 1
ATOM 1843 C CA . ILE B 1 17 ? 9.219 27.984 6.125 1 96.5 17 ILE B CA 1
ATOM 1844 C C . ILE B 1 17 ? 8.258 28.172 4.953 1 96.5 17 ILE B C 1
ATOM 1846 O O . ILE B 1 17 ? 8.148 27.297 4.09 1 96.5 17 ILE B O 1
ATOM 1850 N N . ASN B 1 18 ? 7.625 29.312 4.844 1 95.44 18 ASN B N 1
ATOM 1851 C CA . ASN B 1 18 ? 6.699 29.594 3.752 1 95.44 18 ASN B CA 1
ATOM 1852 C C . ASN B 1 18 ? 7.422 29.641 2.408 1 95.44 18 ASN B C 1
ATOM 1854 O O . ASN B 1 18 ? 6.926 29.109 1.415 1 95.44 18 ASN B O 1
ATOM 1858 N N . ALA B 1 19 ? 8.523 30.281 2.445 1 95.62 19 ALA B N 1
ATOM 1859 C CA . ALA B 1 19 ? 9.305 30.359 1.216 1 95.62 19 ALA B CA 1
ATOM 1860 C C . ALA B 1 19 ? 9.797 28.984 0.782 1 95.62 19 ALA B C 1
ATOM 1862 O O . ALA B 1 19 ? 9.742 28.641 -0.402 1 95.62 19 ALA B O 1
ATOM 1863 N N . ALA B 1 20 ? 10.297 28.281 1.738 1 95.44 20 ALA B N 1
ATOM 1864 C CA . ALA B 1 20 ? 10.758 26.922 1.456 1 95.44 20 ALA B CA 1
ATOM 1865 C C . ALA B 1 20 ? 9.625 26.062 0.91 1 95.44 20 ALA B C 1
ATOM 1867 O O . ALA B 1 20 ? 9.812 25.312 -0.063 1 95.44 20 ALA B O 1
ATOM 1868 N N . GLN B 1 21 ? 8.484 26.141 1.556 1 93.38 21 GLN B N 1
ATOM 1869 C CA . GLN B 1 21 ? 7.324 25.359 1.125 1 93.38 21 GLN B CA 1
ATOM 1870 C C . GLN B 1 21 ? 7 25.641 -0.341 1 93.38 21 GLN B C 1
ATOM 1872 O O . GLN B 1 21 ? 6.754 24.703 -1.11 1 93.38 21 GLN B O 1
ATOM 1877 N N . LYS B 1 22 ? 6.98 26.875 -0.685 1 92.5 22 LYS B N 1
ATOM 1878 C CA . LYS B 1 22 ? 6.684 27.25 -2.061 1 92.5 22 LYS B CA 1
ATOM 1879 C C . LYS B 1 22 ? 7.715 26.688 -3.027 1 92.5 22 LYS B C 1
ATOM 1881 O O . LYS B 1 22 ? 7.363 26.172 -4.098 1 92.5 22 LYS B O 1
ATOM 1886 N N . ARG B 1 23 ? 8.969 26.797 -2.629 1 92.19 23 ARG B N 1
ATOM 1887 C CA . ARG B 1 23 ? 10.047 26.312 -3.484 1 92.19 23 ARG B CA 1
ATOM 1888 C C . ARG B 1 23 ? 9.977 24.797 -3.625 1 92.19 23 ARG B C 1
ATOM 1890 O O . ARG B 1 23 ? 10.102 24.266 -4.73 1 92.19 23 ARG B O 1
ATOM 1897 N N . PHE B 1 24 ? 9.805 24.141 -2.514 1 89.62 24 PHE B N 1
ATOM 1898 C CA . PHE B 1 24 ? 9.703 22.688 -2.541 1 89.62 24 PHE B CA 1
ATOM 1899 C C . PHE B 1 24 ? 8.508 22.234 -3.377 1 89.62 24 PHE B C 1
ATOM 1901 O O . PHE B 1 24 ? 8.586 21.234 -4.098 1 89.62 24 PHE B O 1
ATOM 1908 N N . ALA B 1 25 ? 7.441 22.922 -3.26 1 86.5 25 ALA B N 1
ATOM 1909 C CA . ALA B 1 25 ? 6.238 22.578 -4.008 1 86.5 25 ALA B CA 1
ATOM 1910 C C . ALA B 1 25 ? 6.461 22.734 -5.508 1 86.5 25 ALA B C 1
ATOM 1912 O O . ALA B 1 25 ? 5.934 21.953 -6.305 1 86.5 25 ALA B O 1
ATOM 1913 N N . HIS B 1 26 ? 7.238 23.688 -5.824 1 87 26 HIS B N 1
ATOM 1914 C CA . HIS B 1 26 ? 7.426 24 -7.234 1 87 26 HIS B CA 1
ATOM 1915 C C . HIS B 1 26 ? 8.562 23.188 -7.836 1 87 26 HIS B C 1
ATOM 1917 O O . HIS B 1 26 ? 8.43 22.656 -8.945 1 87 26 HIS B O 1
ATOM 1923 N N . TYR B 1 27 ? 9.695 23.031 -7.07 1 86.12 27 TYR B N 1
ATOM 1924 C CA . TYR B 1 27 ? 10.898 22.453 -7.668 1 86.12 27 TYR B CA 1
ATOM 1925 C C . TYR B 1 27 ? 11.234 21.109 -7.035 1 86.12 27 TYR B C 1
ATOM 1927 O O . TYR B 1 27 ? 12.055 20.359 -7.559 1 86.12 27 TYR B O 1
ATOM 1935 N N . GLY B 1 28 ? 10.523 20.844 -5.977 1 82.38 28 GLY B N 1
ATOM 1936 C CA . GLY B 1 28 ? 10.852 19.625 -5.258 1 82.38 28 GLY B CA 1
ATOM 1937 C C . GLY B 1 28 ? 12.023 19.781 -4.309 1 82.38 28 GLY B C 1
ATOM 1938 O O . GLY B 1 28 ? 12.719 20.797 -4.344 1 82.38 28 GLY B O 1
ATOM 1939 N N . LEU B 1 29 ? 12.258 18.781 -3.486 1 82.56 29 LEU B N 1
ATOM 1940 C CA . LEU B 1 29 ? 13.289 18.812 -2.457 1 82.56 29 LEU B CA 1
ATOM 1941 C C . LEU B 1 29 ? 14.68 18.734 -3.078 1 82.56 29 LEU B C 1
ATOM 1943 O O . LEU B 1 29 ? 15.586 19.453 -2.67 1 82.56 29 LEU B O 1
ATOM 1947 N N . CYS B 1 30 ? 14.836 17.859 -4.043 1 81.5 30 CYS B N 1
ATOM 1948 C CA . CYS B 1 30 ? 16.156 17.578 -4.609 1 81.5 30 CYS B CA 1
ATOM 1949 C C . CYS B 1 30 ? 16.703 18.797 -5.348 1 81.5 30 CYS B C 1
ATOM 1951 O O . CYS B 1 30 ? 17.875 19.125 -5.207 1 81.5 30 CYS B O 1
ATOM 1953 N N . LYS B 1 31 ? 15.945 19.5 -5.988 1 85.81 31 LYS B N 1
ATOM 1954 C CA . LYS B 1 31 ? 16.391 20.578 -6.855 1 85.81 31 LYS B CA 1
ATOM 1955 C C . LYS B 1 31 ? 16.484 21.891 -6.086 1 85.81 31 LYS B C 1
ATOM 1957 O O . LYS B 1 31 ? 17.109 22.844 -6.547 1 85.81 31 LYS B O 1
ATOM 1962 N N . THR B 1 32 ? 15.883 21.953 -4.992 1 91.81 32 THR B N 1
ATOM 1963 C CA . THR B 1 32 ? 15.875 23.188 -4.195 1 91.81 32 THR B CA 1
ATOM 1964 C C . THR B 1 32 ? 17.125 23.266 -3.328 1 91.81 32 THR B C 1
ATOM 1966 O O . THR B 1 32 ? 17.562 22.266 -2.754 1 91.81 32 THR B O 1
ATOM 1969 N N . THR B 1 33 ? 17.719 24.516 -3.203 1 93.69 33 THR B N 1
ATOM 1970 C CA . THR B 1 33 ? 18.906 24.703 -2.359 1 93.69 33 THR B CA 1
ATOM 1971 C C . THR B 1 33 ? 18.609 25.719 -1.255 1 93.69 33 THR B C 1
ATOM 1973 O O . THR B 1 33 ? 17.703 26.547 -1.382 1 93.69 33 THR B O 1
ATOM 1976 N N . MET B 1 34 ? 19.484 25.578 -0.261 1 95.56 34 MET B N 1
ATOM 1977 C CA . MET B 1 34 ? 19.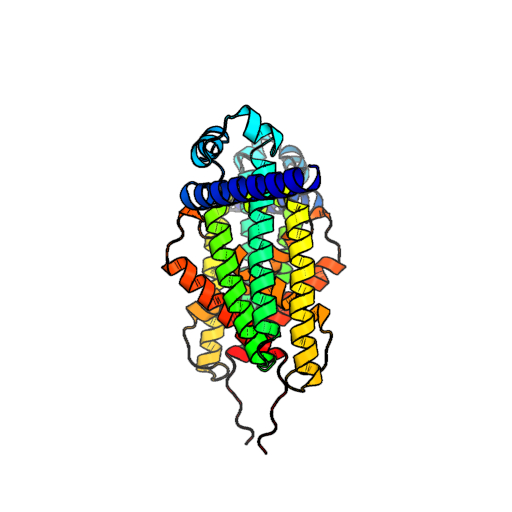391 26.531 0.839 1 95.56 34 MET B CA 1
ATOM 1978 C C . MET B 1 34 ? 19.641 27.953 0.35 1 95.56 34 MET B C 1
ATOM 1980 O O . MET B 1 34 ? 19 28.906 0.804 1 95.56 34 MET B O 1
ATOM 1984 N N . ASN B 1 35 ? 20.5 28.078 -0.606 1 95.31 35 ASN B N 1
ATOM 1985 C CA . ASN B 1 35 ? 20.828 29.391 -1.153 1 95.31 35 ASN B CA 1
ATOM 1986 C C . ASN B 1 35 ? 19.625 30.031 -1.857 1 95.31 35 ASN B C 1
ATOM 1988 O O . ASN B 1 35 ? 19.375 31.219 -1.708 1 95.31 35 ASN B O 1
ATOM 1992 N N . GLU B 1 36 ? 18.938 29.281 -2.564 1 96.19 36 GLU B N 1
ATOM 1993 C CA . GLU B 1 36 ? 17.75 29.766 -3.266 1 96.19 36 GLU B CA 1
ATOM 1994 C C . GLU B 1 36 ? 16.688 30.234 -2.283 1 96.19 36 GLU B C 1
ATOM 1996 O O . GLU B 1 36 ? 16.031 31.25 -2.496 1 96.19 36 GLU B O 1
ATOM 2001 N N . ILE B 1 37 ? 16.547 29.438 -1.233 1 96.69 37 ILE B N 1
ATOM 2002 C CA . ILE B 1 37 ? 15.547 29.781 -0.221 1 96.69 37 ILE B CA 1
ATOM 2003 C C . ILE B 1 37 ? 15.945 31.062 0.486 1 96.69 37 ILE B C 1
ATOM 2005 O O . ILE B 1 37 ? 15.109 31.938 0.716 1 96.69 37 ILE B O 1
ATOM 2009 N N . ALA B 1 38 ? 17.188 31.188 0.818 1 96.19 38 ALA B N 1
ATOM 2010 C CA . ALA B 1 38 ? 17.688 32.406 1.433 1 96.19 38 ALA B CA 1
ATOM 2011 C C . ALA B 1 38 ? 17.406 33.625 0.554 1 96.19 38 ALA B C 1
ATOM 2013 O O . ALA B 1 38 ? 16.938 34.656 1.045 1 96.19 38 ALA B O 1
ATOM 2014 N N . SER B 1 39 ? 17.656 33.469 -0.694 1 95.94 39 SER B N 1
ATOM 2015 C CA . SER B 1 39 ? 17.406 34.531 -1.659 1 95.94 39 SER B CA 1
ATOM 2016 C C . SER B 1 39 ? 15.938 34.906 -1.723 1 95.94 39 SER B C 1
ATOM 2018 O O . SER B 1 39 ? 15.586 36.062 -1.807 1 95.94 39 SER B O 1
ATOM 2020 N N . ASP B 1 40 ? 15.07 33.969 -1.671 1 95.38 40 ASP B N 1
ATOM 2021 C CA . ASP B 1 40 ? 13.633 34.188 -1.75 1 95.38 40 ASP B CA 1
ATOM 2022 C C . ASP B 1 40 ? 13.148 35.062 -0.593 1 95.38 40 ASP B C 1
ATOM 2024 O O . ASP B 1 40 ? 12.195 35.844 -0.747 1 95.38 40 ASP B O 1
ATOM 2028 N N . VAL B 1 41 ? 13.82 34.844 0.583 1 94.81 41 VAL B N 1
ATOM 2029 C CA . VAL B 1 41 ? 13.375 35.562 1.776 1 94.81 41 VAL B CA 1
ATOM 2030 C C . VAL B 1 41 ? 14.195 36.844 1.958 1 94.81 41 VAL B C 1
ATOM 2032 O O . VAL B 1 41 ? 13.922 37.625 2.859 1 94.81 41 VAL B O 1
ATOM 2035 N N . GLY B 1 42 ? 15.211 37.062 1.149 1 93.94 42 GLY B N 1
ATOM 2036 C CA . GLY B 1 42 ? 16.047 38.25 1.226 1 93.94 42 GLY B CA 1
ATOM 2037 C C . GLY B 1 42 ? 17 38.219 2.404 1 93.94 42 GLY B C 1
ATOM 2038 O O . GLY B 1 42 ? 17.219 39.25 3.045 1 93.94 42 GLY B O 1
ATOM 2039 N N . MET B 1 43 ? 17.453 37.094 2.719 1 92.5 43 MET B N 1
ATOM 2040 C CA . MET B 1 43 ? 18.391 36.969 3.818 1 92.5 43 MET B CA 1
ATOM 2041 C C . MET B 1 43 ? 19.703 36.344 3.338 1 92.5 43 MET B C 1
ATOM 2043 O O . MET B 1 43 ? 19.75 35.719 2.277 1 92.5 43 MET B O 1
ATOM 2047 N N . GLY B 1 44 ? 20.781 36.594 4.117 1 90.94 44 GLY B N 1
ATOM 2048 C CA . GLY B 1 44 ? 22.047 35.938 3.836 1 90.94 44 GLY B CA 1
ATOM 2049 C C . GLY B 1 44 ? 22.016 34.438 4.184 1 90.94 44 GLY B C 1
ATOM 2050 O O . GLY B 1 44 ? 21.203 34 4.984 1 90.94 44 GLY B O 1
ATOM 2051 N N . LYS B 1 45 ? 22.875 33.75 3.502 1 90.81 45 LYS B N 1
ATOM 2052 C CA . LYS B 1 45 ? 23 32.312 3.729 1 90.81 45 LYS B CA 1
ATOM 2053 C C . LYS B 1 45 ? 23.281 32 5.199 1 90.81 45 LYS B C 1
ATOM 2055 O O . LYS B 1 45 ? 22.656 31.109 5.781 1 90.81 45 LYS B O 1
ATOM 2060 N N . ALA B 1 46 ? 24.094 32.781 5.789 1 92.44 46 ALA B N 1
ATOM 2061 C CA . ALA B 1 46 ? 24.484 32.562 7.184 1 92.44 46 ALA B CA 1
ATOM 2062 C C . ALA B 1 46 ? 23.281 32.719 8.109 1 92.44 46 ALA B C 1
ATOM 2064 O O . ALA B 1 46 ? 23.125 31.938 9.055 1 92.44 46 ALA B O 1
ATOM 2065 N N . SER B 1 47 ? 22.484 33.656 7.809 1 92.56 47 SER B N 1
ATOM 2066 C CA . SER B 1 47 ? 21.281 33.875 8.609 1 92.56 47 SER B CA 1
ATOM 2067 C C . SER B 1 47 ? 20.328 32.688 8.516 1 92.56 47 SER B C 1
ATOM 2069 O O . SER B 1 47 ? 19.734 32.281 9.523 1 92.56 47 SER B O 1
ATOM 2071 N N . LEU B 1 48 ? 20.125 32.156 7.281 1 95.25 48 LEU B N 1
ATOM 2072 C CA . LEU B 1 48 ? 19.234 31 7.113 1 95.25 48 LEU B CA 1
ATOM 2073 C C . LEU B 1 48 ? 19.734 29.797 7.91 1 95.25 48 LEU B C 1
ATOM 2075 O O . LEU B 1 48 ? 18.953 29.094 8.555 1 95.25 48 LEU B O 1
ATOM 2079 N N . TYR B 1 49 ? 21.031 29.672 7.93 1 94.62 49 TYR B N 1
ATOM 2080 C CA . TYR B 1 49 ? 21.641 28.516 8.57 1 94.62 49 TYR B CA 1
ATOM 2081 C C . TYR B 1 49 ? 21.578 28.641 10.094 1 94.62 49 TYR B C 1
ATOM 2083 O O . TYR B 1 49 ? 21.719 27.656 10.805 1 94.62 49 TYR B O 1
ATOM 2091 N N . TYR B 1 50 ? 21.375 29.906 10.469 1 93.31 50 TYR B N 1
ATOM 2092 C CA . TYR B 1 50 ? 21.141 30.109 11.891 1 93.31 50 TYR B CA 1
ATOM 2093 C C . TYR B 1 50 ? 19.844 29.453 12.328 1 93.31 50 TYR B C 1
ATOM 2095 O O . TYR B 1 50 ? 19.766 28.875 13.422 1 93.31 50 TYR B O 1
ATOM 2103 N N . TYR B 1 51 ? 18.891 29.438 11.492 1 94.12 51 TYR B N 1
ATOM 2104 C CA . TYR B 1 51 ? 17.578 28.891 11.82 1 94.12 51 TYR B CA 1
ATOM 2105 C C . TYR B 1 51 ? 17.5 27.406 11.469 1 94.12 51 TYR B C 1
ATOM 2107 O O . TYR B 1 51 ? 16.938 26.609 12.211 1 94.12 51 TYR B O 1
ATOM 2115 N N . PHE B 1 52 ? 18.062 27.047 10.32 1 96.25 52 PHE B N 1
ATOM 2116 C CA . PHE B 1 52 ? 18.016 25.672 9.82 1 96.25 52 PHE B CA 1
ATOM 2117 C C . PHE B 1 52 ? 19.391 25.234 9.336 1 96.25 52 PHE B C 1
ATOM 2119 O O . PHE B 1 52 ? 19.844 25.656 8.273 1 96.25 52 PHE B O 1
ATOM 2126 N N . PRO B 1 53 ? 19.891 24.281 10.039 1 94.81 53 PRO B N 1
ATOM 2127 C CA . PRO B 1 53 ? 21.266 23.891 9.734 1 94.81 53 PRO B CA 1
ATOM 2128 C C . PRO B 1 53 ? 21.391 23.172 8.391 1 94.81 53 PRO B C 1
ATOM 2130 O O . PRO B 1 53 ? 22.484 23.109 7.82 1 94.81 53 PRO B O 1
ATOM 2133 N N . ASP B 1 54 ? 20.266 22.531 7.945 1 92.06 54 ASP B N 1
ATOM 2134 C CA . ASP B 1 54 ? 20.312 21.844 6.66 1 92.06 54 ASP B CA 1
ATOM 2135 C C . ASP B 1 54 ? 18.938 21.797 6.016 1 92.06 54 ASP B C 1
ATOM 2137 O O . ASP B 1 54 ? 17.938 22.156 6.641 1 92.06 54 ASP B O 1
ATOM 2141 N N . LYS B 1 55 ? 18.922 21.375 4.809 1 90.88 55 LYS B N 1
ATOM 2142 C CA . LYS B 1 55 ? 17.703 21.312 4.004 1 90.88 55 LYS B CA 1
ATOM 2143 C C . LYS B 1 55 ? 16.719 20.312 4.578 1 90.88 55 LYS B C 1
ATOM 2145 O O . LYS B 1 55 ? 15.508 20.531 4.535 1 90.88 55 LYS B O 1
ATOM 2150 N N . GLU B 1 56 ? 17.188 19.281 5.176 1 87.38 56 GLU B N 1
ATOM 2151 C CA . GLU B 1 56 ? 16.344 18.234 5.723 1 87.38 56 GLU B CA 1
ATOM 2152 C C . GLU B 1 56 ? 15.547 18.734 6.926 1 87.38 56 GLU B C 1
ATOM 2154 O O . GLU B 1 56 ? 14.352 18.453 7.043 1 87.38 56 GLU B O 1
ATOM 2159 N N . THR B 1 57 ? 16.25 19.453 7.703 1 91.12 57 THR B N 1
ATOM 2160 C CA . THR B 1 57 ? 15.578 20.031 8.867 1 91.12 57 THR B CA 1
ATOM 2161 C C . THR B 1 57 ? 14.523 21.047 8.438 1 91.12 57 THR B C 1
ATOM 2163 O O . THR B 1 57 ? 13.445 21.109 9.023 1 91.12 57 THR B O 1
ATOM 2166 N N . LEU B 1 58 ? 14.883 21.828 7.469 1 93.06 58 LEU B N 1
ATOM 2167 C CA . LEU B 1 58 ? 13.922 22.781 6.93 1 93.06 58 LEU B CA 1
ATOM 2168 C C . LEU B 1 58 ? 12.742 22.078 6.289 1 93.06 58 LEU B C 1
ATOM 2170 O O . LEU B 1 58 ? 11.594 22.484 6.477 1 93.06 58 LEU B O 1
ATOM 2174 N N . PHE B 1 59 ? 13.008 21.047 5.625 1 90.25 59 PHE B N 1
ATOM 2175 C CA . PHE B 1 59 ? 11.945 20.266 5 1 90.25 59 PHE B CA 1
ATOM 2176 C C . PHE B 1 59 ? 11.031 19.656 6.055 1 90.25 59 PHE B C 1
ATOM 2178 O O . PHE B 1 59 ? 9.805 19.641 5.887 1 90.25 59 PHE B O 1
ATOM 2185 N N . GLU B 1 60 ? 11.578 19.141 7.07 1 89.56 60 GLU B N 1
ATOM 2186 C CA . GLU B 1 60 ? 10.773 18.625 8.172 1 89.56 60 GLU B CA 1
ATOM 2187 C C . GLU B 1 60 ? 9.812 19.672 8.703 1 89.56 60 GLU B C 1
ATOM 2189 O O . GLU B 1 60 ? 8.656 19.375 9.016 1 89.56 60 GLU B O 1
ATOM 2194 N N . ALA B 1 61 ? 10.297 20.859 8.836 1 92.25 61 ALA B N 1
ATOM 2195 C CA . ALA B 1 61 ? 9.453 21.953 9.312 1 92.25 61 ALA B CA 1
ATOM 2196 C C . ALA B 1 61 ? 8.32 22.234 8.336 1 92.25 61 ALA B C 1
ATOM 2198 O O . ALA B 1 61 ? 7.199 22.547 8.742 1 92.25 61 ALA B O 1
ATOM 2199 N N . VAL B 1 62 ? 8.609 22.141 7.074 1 92.19 62 VAL B N 1
ATOM 2200 C CA . VAL B 1 62 ? 7.594 22.344 6.043 1 92.19 62 VAL B CA 1
ATOM 2201 C C . VAL B 1 62 ? 6.543 21.234 6.137 1 92.19 62 VAL B C 1
ATOM 2203 O O . VAL B 1 62 ? 5.34 21.516 6.059 1 92.19 62 VAL B O 1
ATOM 2206 N N . ILE B 1 63 ? 6.957 20.031 6.348 1 89.94 63 ILE B N 1
ATOM 2207 C CA . ILE B 1 63 ? 6.047 18.906 6.488 1 89.94 63 ILE B CA 1
ATOM 2208 C C . ILE B 1 63 ? 5.141 19.109 7.699 1 89.94 63 ILE B C 1
ATOM 2210 O O . ILE B 1 63 ? 3.928 18.906 7.617 1 89.94 63 ILE B O 1
ATOM 2214 N N . LYS B 1 64 ? 5.75 19.5 8.766 1 91.69 64 LYS B N 1
ATOM 2215 C CA . LYS B 1 64 ? 4.977 19.75 9.984 1 91.69 64 LYS B CA 1
ATOM 2216 C C . LYS B 1 64 ? 3.93 20.828 9.758 1 91.69 64 LYS B C 1
ATOM 2218 O O . LYS B 1 64 ? 2.809 20.734 10.258 1 91.69 64 LYS B O 1
ATOM 2223 N N . LYS B 1 65 ? 4.344 21.844 9.086 1 92.44 65 LYS B N 1
ATOM 2224 C CA . LYS B 1 65 ? 3.391 22.891 8.758 1 92.44 65 LYS B CA 1
ATOM 2225 C C . LYS B 1 65 ? 2.219 22.344 7.949 1 92.44 65 LYS B C 1
ATOM 2227 O O . LYS B 1 65 ? 1.062 22.672 8.227 1 92.44 65 LYS B O 1
ATOM 2232 N N . GLU B 1 66 ? 2.559 21.531 6.941 1 90.56 66 GLU B N 1
ATOM 2233 C CA . GLU B 1 66 ? 1.515 20.906 6.129 1 90.56 66 GLU B CA 1
ATOM 2234 C C . GLU B 1 66 ? 0.588 20.047 6.98 1 90.56 66 GLU B C 1
ATOM 2236 O O . GLU B 1 66 ? -0.627 20.047 6.773 1 90.56 66 GLU B O 1
ATOM 2241 N N . GLN B 1 67 ? 1.136 19.297 7.863 1 93.06 67 GLN B N 1
ATOM 2242 C CA . GLN B 1 67 ? 0.352 18.453 8.766 1 93.06 67 GLN B CA 1
ATOM 2243 C C . GLN B 1 67 ? -0.575 19.297 9.633 1 93.06 67 GLN B C 1
ATOM 2245 O O . GLN B 1 67 ? -1.732 18.938 9.859 1 93.06 67 GLN B O 1
ATOM 2250 N N . ASN B 1 68 ? -0.055 20.422 10.102 1 93.75 68 ASN B N 1
ATOM 2251 C CA . ASN B 1 68 ? -0.863 21.312 10.93 1 93.75 68 ASN B CA 1
ATOM 2252 C C . ASN B 1 68 ? -2.02 21.922 10.141 1 93.75 68 ASN B C 1
ATOM 2254 O O . ASN B 1 68 ? -3.104 22.125 10.688 1 93.75 68 ASN B O 1
ATOM 2258 N N . VAL B 1 69 ? -1.792 22.234 8.938 1 92.38 69 VAL B N 1
ATOM 2259 C CA . VAL B 1 69 ? -2.865 22.734 8.078 1 92.38 69 VAL B CA 1
ATOM 2260 C C . VAL B 1 69 ? -3.977 21.688 7.988 1 92.38 69 VAL B C 1
ATOM 2262 O O . VAL B 1 69 ? -5.16 22.016 8.102 1 92.38 69 VAL B O 1
ATOM 2265 N N . PHE B 1 70 ? -3.629 20.469 7.805 1 95.31 70 PHE B N 1
ATOM 2266 C CA . PHE B 1 70 ? -4.586 19.359 7.77 1 95.31 70 PHE B CA 1
ATOM 2267 C C . PHE B 1 70 ? -5.387 19.297 9.062 1 95.31 70 PHE B C 1
ATOM 2269 O O . PHE B 1 70 ? -6.617 19.219 9.031 1 95.31 70 PHE B O 1
ATOM 2276 N N . PHE B 1 71 ? -4.73 19.344 10.164 1 95.88 71 PHE B N 1
ATOM 2277 C CA . PHE B 1 71 ? -5.406 19.219 11.453 1 95.88 71 PHE B CA 1
ATOM 2278 C C . PHE B 1 71 ? -6.309 20.422 11.711 1 95.88 71 PHE B C 1
ATOM 2280 O O . PHE B 1 71 ? -7.383 20.297 12.297 1 95.88 71 PHE B O 1
ATOM 2287 N N . ASP B 1 72 ? -5.82 21.594 11.258 1 95.38 72 ASP B N 1
ATOM 2288 C CA . ASP B 1 72 ? -6.652 22.797 11.383 1 95.38 72 ASP B CA 1
ATOM 2289 C C . ASP B 1 72 ? -7.945 22.641 10.594 1 95.38 72 ASP B C 1
ATOM 2291 O O . ASP B 1 72 ? -9.023 22.984 11.086 1 95.38 72 ASP B O 1
ATOM 2295 N N . GLU B 1 73 ? -7.816 22.156 9.406 1 95.25 73 GLU B N 1
ATOM 2296 C CA . GLU B 1 73 ? -9 21.938 8.578 1 95.25 73 GLU B CA 1
ATOM 2297 C C . GLU B 1 73 ? -9.914 20.875 9.188 1 95.25 73 GLU B C 1
ATOM 2299 O O . GLU B 1 73 ? -11.141 21.016 9.148 1 95.25 73 GLU B O 1
ATOM 2304 N N . MET B 1 74 ? -9.352 19.828 9.742 1 95.75 74 MET B N 1
ATOM 2305 C CA . MET B 1 74 ? -10.133 18.781 10.398 1 95.75 74 MET B CA 1
ATOM 2306 C C . MET B 1 74 ? -10.906 19.359 11.586 1 95.75 74 MET B C 1
ATOM 2308 O O . MET B 1 74 ? -12.07 19 11.805 1 95.75 74 MET B O 1
ATOM 2312 N N . ASP B 1 75 ? -10.227 20.234 12.328 1 94.38 75 ASP B N 1
ATOM 2313 C CA . ASP B 1 75 ? -10.875 20.859 13.484 1 94.38 75 ASP B CA 1
ATOM 2314 C C . ASP B 1 75 ? -12.109 21.656 13.062 1 94.38 75 ASP B C 1
ATOM 2316 O O . ASP B 1 75 ? -13.141 21.594 13.727 1 94.38 75 ASP B O 1
ATOM 2320 N N . LYS B 1 76 ? -12.031 22.344 11.969 1 94.19 76 LYS B N 1
ATOM 2321 C CA . LYS B 1 76 ? -13.156 23.109 11.445 1 94.19 76 LYS B CA 1
ATOM 2322 C C . LYS B 1 76 ? -14.32 22.188 11.086 1 94.19 76 LYS B C 1
ATOM 2324 O O . LYS B 1 76 ? -15.477 22.5 11.383 1 94.19 76 LYS B O 1
ATOM 2329 N N . ILE B 1 77 ? -14.008 21.094 10.477 1 92.81 77 ILE B N 1
ATOM 2330 C CA . ILE B 1 77 ? -15.016 20.141 10.031 1 92.81 77 ILE B CA 1
ATOM 2331 C C . ILE B 1 77 ? -15.688 19.5 11.242 1 92.81 77 ILE B C 1
ATOM 2333 O O . ILE B 1 77 ? -16.906 19.328 11.266 1 92.81 77 ILE B O 1
ATOM 2337 N N . LEU B 1 78 ? -14.938 19.125 12.227 1 92.88 78 LEU B N 1
ATOM 2338 C CA . LEU B 1 78 ? -15.453 18.469 13.422 1 92.88 78 LEU B CA 1
ATOM 2339 C C . LEU B 1 78 ? -16.422 19.375 14.172 1 92.88 78 LEU B C 1
ATOM 2341 O O . LEU B 1 78 ? -17.344 18.891 14.828 1 92.88 78 LEU B O 1
ATOM 2345 N N . ASN B 1 79 ? -16.266 20.688 14.031 1 90.88 79 ASN B N 1
ATOM 2346 C CA . ASN B 1 79 ? -17.078 21.656 14.75 1 90.88 79 ASN B CA 1
ATOM 2347 C C . ASN B 1 79 ? -18.234 22.156 13.891 1 90.88 79 ASN B C 1
ATOM 2349 O O . ASN B 1 79 ? -18.969 23.062 14.289 1 90.88 79 ASN B O 1
ATOM 2353 N N . SER B 1 80 ? -18.5 21.547 12.766 1 90.12 80 SER B N 1
ATOM 2354 C CA . SER B 1 80 ? -19.5 22.031 11.82 1 90.12 80 SER B CA 1
ATOM 2355 C C . SER B 1 80 ? -20.891 21.5 12.156 1 90.12 80 SER B C 1
ATOM 2357 O O . SER B 1 80 ? -21.891 22 11.641 1 90.12 80 SER B O 1
ATOM 2359 N N . GLY B 1 81 ? -21.062 20.5 12.953 1 89.94 81 GLY B N 1
ATOM 2360 C CA . GLY B 1 81 ? -22.344 20 13.398 1 89.94 81 GLY B CA 1
ATOM 2361 C C . GLY B 1 81 ? -22.969 19 12.438 1 89.94 81 GLY B C 1
ATOM 2362 O O . GLY B 1 81 ? -24.156 18.672 12.555 1 89.94 81 GLY B O 1
ATOM 2363 N N . ILE B 1 82 ? -22.188 18.516 11.484 1 93.88 82 ILE B N 1
ATOM 2364 C CA . ILE B 1 82 ? -22.703 17.516 10.555 1 93.88 82 ILE B CA 1
ATOM 2365 C C . ILE B 1 82 ? -22.609 16.125 11.172 1 93.88 82 ILE B C 1
ATOM 2367 O O . ILE B 1 82 ? -21.984 15.945 12.211 1 93.88 82 ILE B O 1
ATOM 2371 N N . ASP B 1 83 ? -23.344 15.156 10.578 1 95.88 83 ASP B N 1
ATOM 2372 C CA . ASP B 1 83 ? -23.391 13.812 11.156 1 95.88 83 ASP B CA 1
ATOM 2373 C C . ASP B 1 83 ? -22.094 13.055 10.906 1 95.88 83 ASP B C 1
ATOM 2375 O O . ASP B 1 83 ? -21.234 13.516 10.156 1 95.88 83 ASP B O 1
ATOM 2379 N N . ALA B 1 84 ? -21.891 11.977 11.547 1 97.25 84 ALA B N 1
ATOM 2380 C CA . ALA B 1 84 ? -20.641 11.227 11.57 1 97.25 84 ALA B CA 1
ATOM 2381 C C . ALA B 1 84 ? -20.297 10.703 10.172 1 97.25 84 ALA B C 1
ATOM 2383 O O . ALA B 1 84 ? -19.125 10.695 9.781 1 97.25 84 ALA B O 1
ATOM 2384 N N . THR B 1 85 ? -21.312 10.219 9.414 1 97.38 85 THR B N 1
ATOM 2385 C CA . THR B 1 85 ? -21.094 9.727 8.055 1 97.38 85 THR B CA 1
ATOM 2386 C C . THR B 1 85 ? -20.5 10.828 7.176 1 97.38 85 THR B C 1
ATOM 2388 O O . THR B 1 85 ? -19.516 10.609 6.473 1 97.38 85 THR B O 1
ATOM 2391 N N . ALA B 1 86 ? -21.109 11.961 7.25 1 97.12 86 ALA B N 1
ATOM 2392 C CA . ALA B 1 86 ? -20.625 13.117 6.488 1 97.12 86 ALA B CA 1
ATOM 2393 C C . ALA B 1 86 ? -19.234 13.523 6.934 1 97.12 86 ALA B C 1
ATOM 2395 O O . ALA B 1 86 ? -18.406 13.922 6.113 1 97.12 86 ALA B O 1
ATOM 2396 N N . LEU B 1 87 ? -19 13.484 8.227 1 97.56 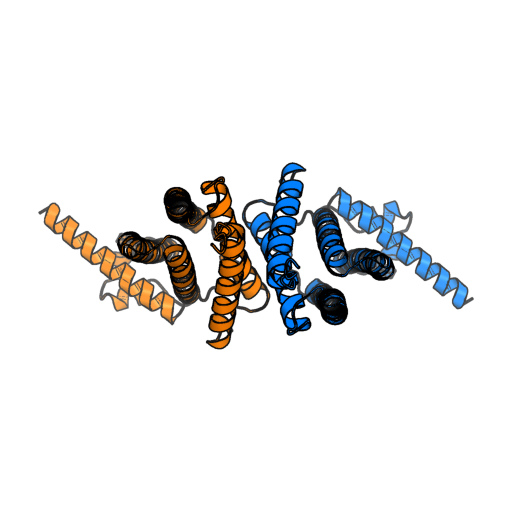87 LEU B N 1
ATOM 2397 C CA . LEU B 1 87 ? -17.688 13.812 8.758 1 97.56 87 LEU B CA 1
ATOM 2398 C C . LEU B 1 87 ? -16.609 12.898 8.172 1 97.56 87 LEU B C 1
ATOM 2400 O O . LEU B 1 87 ? -15.547 13.359 7.77 1 97.56 87 LEU B O 1
ATOM 2404 N N . LEU B 1 88 ? -16.844 11.594 8.102 1 97.44 88 LEU B N 1
ATOM 2405 C CA . LEU B 1 88 ? -15.883 10.648 7.559 1 97.44 88 LEU B CA 1
ATOM 2406 C C . LEU B 1 88 ? -15.633 10.914 6.078 1 97.44 88 LEU B C 1
ATOM 2408 O O . LEU B 1 88 ? -14.492 10.836 5.617 1 97.44 88 LEU B O 1
ATOM 2412 N N . LYS B 1 89 ? -16.688 11.211 5.387 1 97.31 89 LYS B N 1
ATOM 2413 C CA . LYS B 1 89 ? -16.547 11.516 3.965 1 97.31 89 LYS B CA 1
ATOM 2414 C C . LYS B 1 89 ? -15.688 12.758 3.754 1 97.31 89 LYS B C 1
ATOM 2416 O O . LYS B 1 89 ? -14.836 12.781 2.859 1 97.31 89 LYS B O 1
ATOM 2421 N N . LYS B 1 90 ? -15.891 13.781 4.539 1 97 90 LYS B N 1
ATOM 2422 C CA . LYS B 1 90 ? -15.094 15 4.449 1 97 90 LYS B CA 1
ATOM 2423 C C . LYS B 1 90 ? -13.641 14.734 4.824 1 97 90 LYS B C 1
ATOM 2425 O O . LYS B 1 90 ? -12.727 15.305 4.223 1 97 90 LYS B O 1
ATOM 2430 N N . TYR B 1 91 ? -13.469 13.938 5.887 1 97.81 91 TYR B N 1
ATOM 2431 C CA . TYR B 1 91 ? -12.125 13.523 6.266 1 97.81 91 TYR B CA 1
ATOM 2432 C C . TYR B 1 91 ? -11.391 12.906 5.078 1 97.81 91 TYR B C 1
ATOM 2434 O O . TYR B 1 91 ? -10.25 13.266 4.789 1 97.81 91 TYR B O 1
ATOM 2442 N N . VAL B 1 92 ? -12.016 11.969 4.363 1 97.69 92 VAL B N 1
ATOM 2443 C CA . VAL B 1 92 ? -11.391 11.266 3.246 1 97.69 92 VAL B CA 1
ATOM 2444 C C . VAL B 1 92 ? -11.008 12.273 2.16 1 97.69 92 VAL B C 1
ATOM 2446 O O . VAL B 1 92 ? -9.914 12.203 1.601 1 97.69 92 VAL B O 1
ATOM 2449 N N . LYS B 1 93 ? -11.867 13.188 1.858 1 96.12 93 LYS B N 1
ATOM 2450 C CA . LYS B 1 93 ? -11.602 14.203 0.851 1 96.12 93 LYS B CA 1
ATOM 2451 C C . LYS B 1 93 ? -10.414 15.078 1.256 1 96.12 93 LYS B C 1
ATOM 2453 O O . LYS B 1 93 ? -9.547 15.375 0.432 1 96.12 93 LYS B O 1
ATOM 2458 N N . LEU B 1 94 ? -10.422 15.484 2.482 1 96.19 94 LEU B N 1
ATOM 2459 C CA . LEU B 1 94 ? -9.328 16.312 2.984 1 96.19 94 LEU B CA 1
ATOM 2460 C C . LEU B 1 94 ? -8.008 15.547 2.951 1 96.19 94 LEU B C 1
ATOM 2462 O O . LEU B 1 94 ? -6.965 16.125 2.631 1 96.19 94 LEU B O 1
ATOM 2466 N N . ARG B 1 95 ? -8.078 14.273 3.314 1 95.56 95 ARG B N 1
ATOM 2467 C CA . ARG B 1 95 ? -6.875 13.445 3.314 1 95.56 95 ARG B CA 1
ATOM 2468 C C . ARG B 1 95 ? -6.312 13.297 1.905 1 95.56 95 ARG B C 1
ATOM 2470 O O . ARG B 1 95 ? -5.098 13.273 1.715 1 95.56 95 ARG B O 1
ATOM 2477 N N . SER B 1 96 ? -7.215 13.141 0.992 1 94.56 96 SER B N 1
ATOM 2478 C CA . SER B 1 96 ? -6.801 13.07 -0.406 1 94.56 96 SER B CA 1
ATOM 2479 C C . SER B 1 96 ? -6.094 14.359 -0.833 1 94.56 96 SER B C 1
ATOM 2481 O O . SER B 1 96 ? -5.031 14.312 -1.452 1 94.56 96 SER B O 1
ATOM 2483 N N . LEU B 1 97 ? -6.637 15.469 -0.49 1 92.12 97 LEU B N 1
ATOM 2484 C CA . LEU B 1 97 ? -6.055 16.766 -0.826 1 92.12 97 LEU B CA 1
ATOM 2485 C C . LEU B 1 97 ? -4.699 16.938 -0.154 1 92.12 97 LEU B C 1
ATOM 2487 O O . LEU B 1 97 ? -3.748 17.422 -0.78 1 92.12 97 LEU B O 1
ATOM 2491 N N . HIS B 1 98 ? -4.684 16.594 1.073 1 92.25 98 HIS B N 1
ATOM 2492 C CA . HIS B 1 98 ? -3.434 16.672 1.822 1 92.25 98 HIS B CA 1
ATOM 2493 C C . HIS B 1 98 ? -2.338 15.852 1.162 1 92.25 98 HIS B C 1
ATOM 2495 O O . HIS B 1 98 ? -1.192 16.297 1.06 1 92.25 98 HIS B O 1
ATOM 2501 N N . PHE B 1 99 ? -2.635 14.695 0.735 1 89.56 99 PHE B N 1
ATOM 2502 C CA . PHE B 1 99 ? -1.661 13.828 0.076 1 89.56 99 PHE B CA 1
ATOM 2503 C C . PHE B 1 99 ? -1.17 14.461 -1.221 1 89.56 99 PHE B C 1
ATOM 2505 O O . PHE B 1 99 ? 0.025 14.422 -1.521 1 89.56 99 PHE B O 1
ATOM 2512 N N . ARG B 1 100 ? -2.031 14.992 -1.934 1 86.69 100 ARG B N 1
ATOM 2513 C CA . ARG B 1 100 ? -1.651 15.672 -3.168 1 86.69 100 ARG B CA 1
ATOM 2514 C C . ARG B 1 100 ? -0.64 16.781 -2.893 1 86.69 100 ARG B C 1
ATOM 2516 O O . ARG B 1 100 ? 0.349 16.922 -3.617 1 86.69 100 ARG B O 1
ATOM 2523 N N . HIS B 1 101 ? -0.88 17.516 -1.868 1 84.88 101 HIS B N 1
ATOM 2524 C CA . HIS B 1 101 ? 0.027 18.594 -1.497 1 84.88 101 HIS B CA 1
ATOM 2525 C C . HIS B 1 101 ? 1.395 18.047 -1.098 1 84.88 101 HIS B C 1
ATOM 2527 O O . HIS B 1 101 ? 2.426 18.594 -1.503 1 84.88 101 HIS B O 1
ATOM 2533 N N . LEU B 1 102 ? 1.342 17.031 -0.357 1 83.69 102 LEU B N 1
ATOM 2534 C CA . LEU B 1 102 ? 2.588 16.438 0.102 1 83.69 102 LEU B CA 1
ATOM 2535 C C . LEU B 1 102 ? 3.395 15.891 -1.073 1 83.69 102 LEU B C 1
ATOM 2537 O O . LEU B 1 102 ? 4.621 16.031 -1.108 1 83.69 102 LEU B O 1
ATOM 2541 N N . LEU B 1 103 ? 2.705 15.242 -1.974 1 81.5 103 LEU B N 1
ATOM 2542 C CA . LEU B 1 103 ? 3.393 14.703 -3.145 1 81.5 103 LEU B CA 1
ATOM 2543 C C . LEU B 1 103 ? 4.051 15.82 -3.945 1 81.5 103 LEU B C 1
ATOM 2545 O O . LEU B 1 103 ? 5.145 15.641 -4.488 1 81.5 103 LEU B O 1
ATOM 2549 N N . ASN B 1 104 ? 3.438 16.891 -3.971 1 78.75 104 ASN B N 1
ATOM 2550 C CA . ASN B 1 104 ? 3.973 18.031 -4.715 1 78.75 104 ASN B CA 1
ATOM 2551 C C . ASN B 1 104 ? 5.215 18.609 -4.043 1 78.75 104 ASN B C 1
ATOM 2553 O O . ASN B 1 104 ? 6.094 19.141 -4.719 1 78.75 104 ASN B O 1
ATOM 2557 N N . LEU B 1 105 ? 5.301 18.5 -2.762 1 77.75 105 LEU B N 1
ATOM 2558 C CA . LEU B 1 105 ? 6.461 18.984 -2.018 1 77.75 105 LEU B CA 1
ATOM 2559 C C . LEU B 1 105 ? 7.676 18.094 -2.27 1 77.75 105 LEU B C 1
ATOM 2561 O O . LEU B 1 105 ? 8.805 18.578 -2.352 1 77.75 105 LEU B O 1
ATOM 2565 N N . SER B 1 106 ? 7.375 16.828 -2.301 1 71.94 106 SER B N 1
ATOM 2566 C CA . SER B 1 106 ? 8.492 15.891 -2.291 1 71.94 106 SER B CA 1
ATOM 2567 C C . SER B 1 106 ? 8.922 15.531 -3.707 1 71.94 106 SER B C 1
ATOM 2569 O O . SER B 1 106 ? 10.078 15.172 -3.936 1 71.94 106 SER B O 1
ATOM 2571 N N . LYS B 1 107 ? 8.031 15.875 -4.727 1 67.12 107 LYS B N 1
ATOM 2572 C CA . LYS B 1 107 ? 8.328 15.367 -6.062 1 67.12 107 LYS B CA 1
ATOM 2573 C C . LYS B 1 107 ? 9.445 14.328 -6.023 1 67.12 107 LYS B C 1
ATOM 2575 O O . LYS B 1 107 ? 10.359 14.359 -6.852 1 67.12 107 LYS B O 1
ATOM 2580 N N . LEU B 1 108 ? 9.578 13.773 -4.742 1 56.06 108 LEU B N 1
ATOM 2581 C CA . LEU B 1 108 ? 10.664 12.828 -4.516 1 56.06 108 LEU B CA 1
ATOM 2582 C C . LEU B 1 108 ? 10.375 11.5 -5.207 1 56.06 108 LEU B C 1
ATOM 2584 O O . LEU B 1 108 ? 9.219 11.102 -5.34 1 56.06 108 LEU B O 1
ATOM 2588 N N . ARG B 1 109 ? 11.422 10.961 -5.695 1 52.66 109 ARG B N 1
ATOM 2589 C CA . ARG B 1 109 ? 11.43 9.594 -6.211 1 52.66 109 ARG B CA 1
ATOM 2590 C C . ARG B 1 109 ? 10.844 8.617 -5.195 1 52.66 109 ARG B C 1
ATOM 2592 O O . ARG B 1 109 ? 10.852 8.891 -3.992 1 52.66 109 ARG B O 1
ATOM 2599 N N . SER B 1 110 ? 10.055 7.742 -5.66 1 50.59 110 SER B N 1
ATOM 2600 C CA . SER B 1 110 ? 9.391 6.684 -4.906 1 50.59 110 SER B CA 1
ATOM 2601 C C . SER B 1 110 ? 10.227 6.258 -3.703 1 50.59 110 SER B C 1
ATOM 2603 O O . SER B 1 110 ? 9.688 5.836 -2.68 1 50.59 110 SER B O 1
ATOM 2605 N N . ASP B 1 111 ? 11.492 6.418 -3.797 1 50.72 111 ASP B N 1
ATOM 2606 C CA . ASP B 1 111 ? 12.406 5.945 -2.762 1 50.72 111 ASP B CA 1
ATOM 2607 C C . ASP B 1 111 ? 12.195 6.707 -1.455 1 50.72 111 ASP B C 1
ATOM 2609 O O . ASP B 1 111 ? 12.477 6.184 -0.374 1 50.72 111 ASP B O 1
ATOM 2613 N N . PHE B 1 112 ? 11.781 7.875 -1.644 1 49.31 112 PHE B N 1
ATOM 2614 C CA . PHE B 1 112 ? 11.633 8.711 -0.456 1 49.31 112 PHE B CA 1
ATOM 2615 C C . PHE B 1 112 ? 10.516 8.18 0.436 1 49.31 112 PHE B C 1
ATOM 2617 O O . PHE B 1 112 ? 10.625 8.211 1.663 1 49.31 112 PHE B O 1
ATOM 2624 N N . PHE B 1 113 ? 9.508 7.816 -0.189 1 49.62 113 PHE B N 1
ATOM 2625 C CA . PHE B 1 113 ? 8.391 7.395 0.641 1 49.62 113 PHE B CA 1
ATOM 2626 C C . PHE B 1 113 ? 8.656 6.027 1.259 1 49.62 113 PHE B C 1
ATOM 2628 O O . PHE B 1 113 ? 8.18 5.734 2.355 1 49.62 113 PHE B O 1
ATOM 2635 N N . HIS B 1 114 ? 9.398 5.27 0.529 1 49.91 114 HIS B N 1
ATOM 2636 C CA . HIS B 1 114 ? 9.688 3.949 1.077 1 49.91 114 HIS B CA 1
ATOM 2637 C C . HIS B 1 114 ? 10.82 4.008 2.094 1 49.91 114 HIS B C 1
ATOM 2639 O O . HIS B 1 114 ? 10.891 3.186 3.008 1 49.91 114 HIS B O 1
ATOM 2645 N N . ASN B 1 115 ? 11.656 4.926 1.858 1 49.22 115 ASN B N 1
ATOM 2646 C CA . ASN B 1 115 ? 12.727 5.125 2.832 1 49.22 115 ASN B CA 1
ATOM 2647 C C . ASN B 1 115 ? 12.531 6.418 3.617 1 49.22 115 ASN B C 1
ATOM 2649 O O . ASN B 1 115 ? 13.234 7.402 3.387 1 49.22 115 ASN B O 1
ATOM 2653 N N . THR B 1 116 ? 11.352 6.547 4.027 1 53.28 116 THR B N 1
ATOM 2654 C CA . THR B 1 116 ? 11.273 7.734 4.867 1 53.28 116 THR B CA 1
ATOM 2655 C C . THR B 1 116 ? 12.547 7.891 5.699 1 53.28 116 THR B C 1
ATOM 2657 O O . THR B 1 116 ? 12.883 7.012 6.496 1 53.28 116 THR B O 1
ATOM 2660 N N . LYS B 1 117 ? 13.445 8.688 5.242 1 58.69 117 LYS B N 1
ATOM 2661 C CA . LYS B 1 117 ? 14.617 8.938 6.074 1 58.69 117 LYS B CA 1
ATOM 2662 C C . LYS B 1 117 ? 14.234 9.031 7.547 1 58.69 117 LYS B C 1
ATOM 2664 O O . LYS B 1 117 ? 13.164 9.547 7.887 1 58.69 117 LYS B O 1
ATOM 2669 N N . PRO B 1 118 ? 14.977 8.359 8.297 1 60.69 118 PRO B N 1
ATOM 2670 C CA . PRO B 1 118 ? 14.789 8.367 9.75 1 60.69 118 PRO B CA 1
ATOM 2671 C C . PRO B 1 118 ? 14.383 9.734 10.289 1 60.69 118 PRO B C 1
ATOM 2673 O O . PRO B 1 118 ? 13.625 9.828 11.258 1 60.69 118 PRO B O 1
ATOM 2676 N N . VAL B 1 119 ? 14.828 10.734 9.547 1 61.72 119 VAL B N 1
ATOM 2677 C CA . VAL B 1 119 ? 14.617 12.07 10.086 1 61.72 119 VAL B CA 1
ATOM 2678 C C . VAL B 1 119 ? 13.133 12.43 10 1 61.72 119 VAL B C 1
ATOM 2680 O O . VAL B 1 119 ? 12.617 13.188 10.828 1 61.72 119 VAL B O 1
ATOM 2683 N N . PHE B 1 120 ? 12.461 11.758 9.148 1 74.69 120 PHE B N 1
ATOM 2684 C CA . PHE B 1 120 ? 11.062 12.117 8.961 1 74.69 120 PHE B CA 1
ATOM 2685 C C . PHE B 1 120 ? 10.148 11.094 9.625 1 74.69 120 PHE B C 1
ATOM 2687 O O . PHE B 1 120 ? 8.953 11.352 9.812 1 74.69 120 PHE B O 1
ATOM 2694 N N . ALA B 1 121 ? 10.734 10.055 10.031 1 76 121 ALA B N 1
ATOM 2695 C CA . ALA B 1 121 ? 9.961 8.938 10.562 1 76 121 ALA B CA 1
ATOM 2696 C C . ALA B 1 121 ? 9.141 9.367 11.773 1 76 121 ALA B C 1
ATOM 2698 O O . ALA B 1 121 ? 7.961 9.023 11.883 1 76 121 ALA B O 1
ATOM 2699 N N . LYS B 1 122 ? 9.68 10.211 12.578 1 81.5 122 LYS B N 1
ATOM 2700 C CA . LYS B 1 122 ? 9 10.633 13.797 1 81.5 122 LYS B CA 1
ATOM 2701 C C . LYS B 1 122 ? 7.816 11.539 13.484 1 81.5 122 LYS B C 1
ATOM 2703 O O . LYS B 1 122 ? 6.746 11.406 14.078 1 81.5 122 LYS B O 1
ATOM 2708 N N . ALA B 1 123 ? 8.047 12.453 12.578 1 81.69 123 ALA B N 1
ATOM 2709 C CA . ALA B 1 123 ? 6.98 13.375 12.195 1 81.69 123 ALA B CA 1
ATOM 2710 C C . ALA B 1 123 ? 5.805 12.633 11.57 1 81.69 123 ALA B C 1
ATOM 2712 O O . ALA B 1 123 ? 4.645 12.93 11.867 1 81.69 123 ALA B O 1
ATOM 2713 N N . PHE B 1 124 ? 6.066 11.648 10.898 1 85.06 124 PHE B N 1
ATOM 2714 C CA . PHE B 1 124 ? 5.02 10.883 10.234 1 85.06 124 PHE B CA 1
ATOM 2715 C C . PHE B 1 124 ? 4.289 9.992 11.234 1 85.06 124 PHE B C 1
ATOM 2717 O O . PHE B 1 124 ? 3.072 9.805 11.133 1 85.06 124 PHE B O 1
ATOM 2724 N N . GLU B 1 125 ? 5.027 9.492 12.156 1 87.25 125 GLU B N 1
ATOM 2725 C CA . GLU B 1 125 ? 4.402 8.656 13.18 1 87.25 125 GLU B CA 1
ATOM 2726 C C . GLU B 1 125 ? 3.453 9.477 14.055 1 87.25 125 GLU B C 1
ATOM 2728 O O . GLU B 1 125 ? 2.346 9.031 14.359 1 87.25 125 GLU B O 1
ATOM 2733 N N . SER B 1 126 ? 3.896 10.617 14.438 1 89.88 126 SER B N 1
ATOM 2734 C CA . SER B 1 126 ? 3.055 11.492 15.242 1 89.88 126 SER B CA 1
ATOM 2735 C C . SER B 1 126 ? 1.802 11.906 14.477 1 89.88 126 SER B C 1
ATOM 2737 O O . SER B 1 126 ? 0.712 11.977 15.047 1 89.88 126 SER B O 1
ATOM 2739 N N . PHE B 1 127 ? 1.979 12.219 13.281 1 93.44 127 PHE B N 1
ATOM 2740 C CA . PHE B 1 127 ? 0.848 12.578 12.43 1 93.44 127 PHE B CA 1
ATOM 2741 C C . PHE B 1 127 ? -0.157 11.43 12.359 1 93.44 127 PHE B C 1
ATOM 2743 O O . PHE B 1 127 ? -1.358 11.641 12.539 1 93.44 127 PHE B O 1
ATOM 2750 N N . LYS B 1 128 ? 0.364 10.289 12.133 1 92.94 128 LYS B N 1
ATOM 2751 C CA . LYS B 1 128 ? -0.491 9.109 12.023 1 92.94 128 LYS B CA 1
ATOM 2752 C C . LYS B 1 128 ? -1.296 8.891 13.297 1 92.94 128 LYS B C 1
ATOM 2754 O O . LYS B 1 128 ? -2.5 8.633 13.242 1 92.94 128 LYS B O 1
ATOM 2759 N N . GLN B 1 129 ? -0.666 8.953 14.391 1 94.88 129 GLN B N 1
ATOM 2760 C CA . GLN B 1 129 ? -1.334 8.742 15.664 1 94.88 129 GLN B CA 1
ATOM 2761 C C . GLN B 1 129 ? -2.451 9.758 15.883 1 94.88 129 GLN B C 1
ATOM 2763 O O . GLN B 1 129 ? -3.561 9.391 16.281 1 94.88 129 GLN B O 1
ATOM 2768 N N . LYS B 1 130 ? -2.129 10.984 15.609 1 96.56 130 LYS B N 1
ATOM 2769 C CA . LYS B 1 130 ? -3.135 12.031 15.758 1 96.56 130 LYS B CA 1
ATOM 2770 C C . LYS B 1 130 ? -4.289 11.82 14.781 1 96.56 130 LYS B C 1
ATOM 2772 O O . LYS B 1 130 ? -5.453 12.016 15.141 1 96.56 130 LYS B O 1
ATOM 2777 N N . GLU B 1 131 ? -3.971 11.461 13.594 1 97.31 131 GLU B N 1
ATOM 2778 C CA . GLU B 1 131 ? -4.992 11.18 12.586 1 97.31 131 GLU B CA 1
ATOM 2779 C C . GLU B 1 131 ? -5.926 10.07 13.047 1 97.31 131 GLU B C 1
ATOM 2781 O O . GLU B 1 131 ? -7.148 10.203 12.961 1 97.31 131 GLU B O 1
ATOM 2786 N N . VAL B 1 132 ? -5.359 9.008 13.539 1 97.88 132 VAL B N 1
ATOM 2787 C CA . VAL B 1 132 ? -6.152 7.871 14 1 97.88 132 VAL B CA 1
ATOM 2788 C C . VAL B 1 132 ? -7.078 8.32 15.133 1 97.88 132 VAL B C 1
ATOM 2790 O O . VAL B 1 132 ? -8.242 7.922 15.18 1 97.88 132 VAL B O 1
ATOM 2793 N N . GLU B 1 133 ? -6.574 9.125 15.977 1 97.69 133 GLU B N 1
ATOM 2794 C CA . GLU B 1 133 ? -7.383 9.602 17.094 1 97.69 133 GLU B CA 1
ATOM 2795 C C . GLU B 1 133 ? -8.555 10.453 16.609 1 97.69 133 GLU B C 1
ATOM 2797 O O . GLU B 1 133 ? -9.664 10.359 17.141 1 97.69 133 GLU B O 1
ATOM 2802 N N . ILE B 1 134 ? -8.305 11.258 15.703 1 97.62 134 ILE B N 1
ATOM 2803 C CA . ILE B 1 134 ? -9.359 12.094 15.141 1 97.62 134 ILE B CA 1
ATOM 2804 C C . ILE B 1 134 ? -10.43 11.219 14.492 1 97.62 134 ILE B C 1
ATOM 2806 O O . ILE B 1 134 ? -11.625 11.398 14.758 1 97.62 134 ILE B O 1
ATOM 2810 N N . VAL B 1 135 ? -10.016 10.281 13.711 1 98.25 135 VAL B N 1
ATOM 2811 C CA . VAL B 1 135 ? -10.953 9.391 13.023 1 98.25 135 VAL B CA 1
ATOM 2812 C C . VAL B 1 135 ? -11.711 8.562 14.055 1 98.25 135 VAL B C 1
ATOM 2814 O O . VAL B 1 135 ? -12.922 8.344 13.914 1 98.25 135 VAL B O 1
ATOM 2817 N N . ALA B 1 136 ? -11.008 8.07 15.07 1 98.19 136 ALA B N 1
ATOM 2818 C CA . ALA B 1 136 ? -11.656 7.34 16.156 1 98.19 136 ALA B CA 1
ATOM 2819 C C . ALA B 1 136 ? -12.742 8.18 16.812 1 98.19 136 ALA B C 1
ATOM 2821 O O . ALA B 1 136 ? -13.805 7.672 17.156 1 98.19 136 ALA B O 1
ATOM 2822 N N . GLY B 1 137 ? -12.406 9.43 17.016 1 97.62 137 GLY B N 1
ATOM 2823 C CA . GLY B 1 137 ? -13.406 10.336 17.562 1 97.62 137 GLY B CA 1
ATOM 2824 C C . GLY B 1 137 ? -14.648 10.453 16.703 1 97.62 137 GLY B C 1
ATOM 2825 O O . GLY B 1 137 ? -15.766 10.477 17.219 1 97.62 137 GLY B O 1
ATOM 2826 N N . ILE B 1 138 ? -14.492 10.523 15.422 1 97.94 138 ILE B N 1
ATOM 2827 C CA . ILE B 1 138 ? -15.617 10.586 14.492 1 97.94 138 ILE B CA 1
ATOM 2828 C C . ILE B 1 138 ? -16.438 9.305 14.602 1 97.94 138 ILE B C 1
ATOM 2830 O O . ILE B 1 138 ? -17.672 9.359 14.656 1 97.94 138 ILE B O 1
ATOM 2834 N N . ILE B 1 139 ? -15.773 8.18 14.609 1 98.06 139 ILE B N 1
ATOM 2835 C CA . ILE B 1 139 ? -16.453 6.887 14.695 1 98.06 139 ILE B CA 1
ATOM 2836 C C . ILE B 1 139 ? -17.234 6.801 16.016 1 98.06 139 ILE B C 1
ATOM 2838 O O . ILE B 1 139 ? -18.391 6.367 16.031 1 98.06 139 ILE B O 1
ATOM 2842 N N . GLN B 1 140 ? -16.562 7.211 17.078 1 97.81 140 GLN B N 1
ATOM 2843 C CA . GLN B 1 140 ? -17.234 7.215 18.375 1 97.81 140 GLN B CA 1
ATOM 2844 C C . GLN B 1 140 ? -18.5 8.078 18.328 1 97.81 140 GLN B C 1
ATOM 2846 O O . GLN B 1 140 ? -19.531 7.703 18.875 1 97.81 140 GLN B O 1
ATOM 2851 N N . TYR B 1 141 ? -18.375 9.234 17.781 1 97.19 141 TYR B N 1
ATOM 2852 C CA . TYR B 1 141 ? -19.531 10.109 17.594 1 97.19 141 TYR B CA 1
ATOM 2853 C C . TYR B 1 141 ? -20.641 9.391 16.844 1 97.19 141 TYR B C 1
ATOM 2855 O O . TYR B 1 141 ? -21.812 9.445 17.25 1 97.19 141 TYR B O 1
ATOM 2863 N N . GLY B 1 142 ? -20.312 8.703 15.797 1 97.44 142 GLY B N 1
ATOM 2864 C CA . GLY B 1 142 ? -21.297 7.949 15.039 1 97.44 142 GLY B CA 1
ATOM 2865 C C . GLY B 1 142 ? -21.938 6.832 15.836 1 97.44 142 GLY B C 1
ATOM 2866 O O . GLY B 1 142 ? -23.125 6.543 15.664 1 97.44 142 GLY B O 1
ATOM 2867 N N . ILE B 1 143 ? -21.141 6.172 16.656 1 97.44 143 ILE B N 1
ATOM 2868 C CA . ILE B 1 143 ? -21.656 5.117 17.516 1 97.44 143 ILE B CA 1
ATOM 2869 C C . ILE B 1 143 ? -22.656 5.711 18.516 1 97.44 143 ILE B C 1
ATOM 2871 O O . ILE B 1 143 ? -23.75 5.18 18.703 1 97.44 143 ILE B O 1
ATOM 2875 N N . THR B 1 144 ? -22.281 6.812 19.109 1 96.56 144 THR B N 1
ATOM 2876 C CA . THR B 1 144 ? -23.109 7.477 20.109 1 96.56 144 THR B CA 1
ATOM 2877 C C . THR B 1 144 ? -24.422 7.953 19.5 1 96.56 144 THR B C 1
ATOM 2879 O O . THR B 1 144 ? -25.469 7.898 20.141 1 96.56 144 THR B O 1
ATOM 2882 N N . THR B 1 145 ? -24.406 8.414 18.281 1 96.06 145 THR B N 1
ATOM 2883 C CA . THR B 1 145 ? -25.594 8.93 17.609 1 96.06 145 THR B CA 1
ATOM 2884 C C . THR B 1 145 ? -26.328 7.805 16.891 1 96.06 145 THR B C 1
ATOM 2886 O O . THR B 1 145 ? -27.297 8.055 16.156 1 96.06 145 THR B O 1
ATOM 2889 N N . LYS B 1 146 ? -25.812 6.625 16.922 1 96.25 146 LYS B N 1
ATOM 2890 C CA . LYS B 1 146 ? -26.422 5.398 16.406 1 96.25 146 LYS B CA 1
ATOM 2891 C C . LYS B 1 146 ? -26.391 5.367 14.875 1 96.25 146 LYS B C 1
ATOM 2893 O O . LYS B 1 146 ? -27.219 4.723 14.242 1 96.25 146 LYS B O 1
ATOM 2898 N N . GLU B 1 147 ? -25.484 6.145 14.352 1 96.44 147 GLU B N 1
ATOM 2899 C CA . GLU B 1 147 ? -25.234 6.062 12.922 1 96.44 147 GLU B CA 1
ATOM 2900 C C . GLU B 1 147 ? -24.406 4.824 12.578 1 96.44 147 GLU B C 1
ATOM 2902 O O . GLU B 1 147 ? -24.562 4.254 11.492 1 96.44 147 GLU B O 1
ATOM 2907 N N . PHE B 1 148 ? -23.516 4.523 13.484 1 97.69 148 PHE B N 1
ATOM 2908 C CA . PHE B 1 148 ? -22.609 3.396 13.297 1 97.69 148 PHE B CA 1
ATOM 2909 C C . PHE B 1 148 ? -22.859 2.312 14.336 1 97.69 148 PHE B C 1
ATOM 2911 O O . PHE B 1 148 ? -23.297 2.605 15.453 1 97.69 148 PHE B O 1
ATOM 2918 N N . LYS B 1 149 ? -22.625 1.112 13.922 1 96.75 149 LYS B N 1
ATOM 2919 C CA . LYS B 1 149 ? -22.75 -0.025 14.828 1 96.75 149 LYS B CA 1
ATOM 2920 C C . LYS B 1 149 ? -21.703 0.054 15.945 1 96.75 149 LYS B C 1
ATOM 2922 O O . LYS B 1 149 ? -20.641 0.64 15.766 1 96.75 149 LYS B O 1
ATOM 2927 N N . ARG B 1 150 ? -22.062 -0.597 17.047 1 94.62 150 ARG B N 1
ATOM 2928 C CA . ARG B 1 150 ? -21.094 -0.68 18.125 1 94.62 150 ARG B CA 1
ATOM 2929 C C . ARG B 1 150 ? -19.859 -1.463 17.688 1 94.62 150 ARG B C 1
ATOM 2931 O O . ARG B 1 150 ? -19.969 -2.451 16.969 1 94.62 150 ARG B O 1
ATOM 2938 N N . GLY B 1 151 ? -18.656 -1.012 18.188 1 95.31 151 GLY B N 1
ATOM 2939 C CA . GLY B 1 151 ? -17.391 -1.645 17.875 1 95.31 151 GLY B CA 1
ATOM 2940 C C . GLY B 1 151 ? -16.188 -0.912 18.453 1 95.31 151 GLY B C 1
ATOM 2941 O O . GLY B 1 151 ? -16.359 0.086 19.156 1 95.31 151 GLY B O 1
ATOM 2942 N N . ASN B 1 152 ? -15.055 -1.423 18.188 1 97.06 152 ASN B N 1
ATOM 2943 C CA . ASN B 1 152 ? -13.82 -0.787 18.625 1 97.06 152 ASN B CA 1
ATOM 2944 C C . ASN B 1 152 ? -13.445 0.399 17.75 1 97.06 152 ASN B C 1
ATOM 2946 O O . ASN B 1 152 ? -12.953 0.217 16.625 1 97.06 152 ASN B O 1
ATOM 2950 N N . LYS B 1 153 ? -13.719 1.57 18.312 1 97.62 153 LYS B N 1
ATOM 2951 C CA . LYS B 1 153 ? -13.531 2.783 17.516 1 97.62 153 LYS B CA 1
ATOM 2952 C C . LYS B 1 153 ? -12.086 2.91 17.047 1 97.62 153 LYS B C 1
ATOM 2954 O O . LYS B 1 153 ? -11.828 3.354 15.922 1 97.62 153 LYS B O 1
ATOM 2959 N N . HIS B 1 154 ? -11.078 2.559 17.875 1 97.88 154 HIS B N 1
ATOM 2960 C CA . HIS B 1 154 ? -9.672 2.705 17.516 1 97.88 154 HIS B CA 1
ATOM 2961 C C . HIS B 1 154 ? -9.266 1.708 16.438 1 97.88 154 HIS B C 1
ATOM 2963 O O . HIS B 1 154 ? -8.555 2.066 15.492 1 97.88 154 HIS B O 1
ATOM 2969 N N . GLU B 1 155 ? -9.727 0.481 16.578 1 96.94 155 GLU B N 1
ATOM 2970 C CA . GLU B 1 155 ? -9.438 -0.53 15.562 1 96.94 155 GLU B CA 1
ATOM 2971 C C . GLU B 1 155 ? -10.023 -0.14 14.211 1 96.94 155 GLU B C 1
ATOM 2973 O O . GLU B 1 155 ? -9.359 -0.26 13.18 1 96.94 155 GLU B O 1
ATOM 2978 N N . ASN B 1 156 ? -11.289 0.305 14.266 1 97.75 156 ASN B N 1
ATOM 2979 C CA . ASN B 1 156 ? -11.938 0.724 13.031 1 97.75 156 ASN B CA 1
ATOM 2980 C C . ASN B 1 156 ? -11.242 1.938 12.414 1 97.75 156 ASN B C 1
ATOM 2982 O O . ASN B 1 156 ? -11.086 2.016 11.195 1 97.75 156 ASN B O 1
ATOM 2986 N N . ALA B 1 157 ? -10.82 2.875 13.273 1 98.38 157 ALA B N 1
ATOM 2987 C CA . ALA B 1 157 ? -10.125 4.07 12.797 1 98.38 157 ALA B CA 1
ATOM 2988 C C . ALA B 1 157 ? -8.797 3.709 12.141 1 98.38 157 ALA B C 1
ATOM 2990 O O . ALA B 1 157 ? -8.484 4.176 11.047 1 98.38 157 ALA B O 1
ATOM 2991 N N . GLU B 1 158 ? -8.047 2.887 12.805 1 97.56 158 GLU B N 1
ATOM 2992 C CA . GLU B 1 158 ? -6.766 2.447 12.266 1 97.56 158 GLU B CA 1
ATOM 2993 C C . GLU B 1 158 ? -6.945 1.712 10.938 1 97.56 158 GLU B C 1
ATOM 2995 O O . GLU B 1 158 ? -6.164 1.901 10.008 1 97.56 158 GLU B O 1
ATOM 3000 N N . PHE B 1 159 ? -7.941 0.914 10.938 1 97.75 159 PHE B N 1
ATOM 3001 C CA . PHE B 1 159 ? -8.219 0.147 9.727 1 97.75 159 PHE B CA 1
ATOM 3002 C C . PHE B 1 159 ? -8.516 1.074 8.555 1 97.75 159 PHE B C 1
ATOM 3004 O O . PHE B 1 159 ? -7.961 0.904 7.469 1 97.75 159 PHE B O 1
ATOM 3011 N N . LEU B 1 160 ? -9.352 2.037 8.758 1 98.19 160 LEU B N 1
ATOM 3012 C CA . LEU B 1 160 ? -9.68 2.977 7.688 1 98.19 160 LEU B CA 1
ATOM 3013 C C . LEU B 1 160 ? -8.438 3.74 7.238 1 98.19 160 LEU B C 1
ATOM 3015 O O . LEU B 1 160 ? -8.188 3.875 6.039 1 98.19 160 LEU B O 1
ATOM 3019 N N . VAL B 1 161 ? -7.672 4.223 8.203 1 97.81 161 VAL B N 1
ATOM 3020 C CA . VAL B 1 161 ? -6.461 4.973 7.891 1 97.81 161 VAL B CA 1
ATOM 3021 C C . VAL B 1 161 ? -5.512 4.102 7.07 1 97.81 161 VAL B C 1
ATOM 3023 O O . VAL B 1 161 ? -4.93 4.559 6.086 1 97.81 161 VAL B O 1
ATOM 3026 N N . HIS B 1 162 ? -5.414 2.863 7.449 1 96.94 162 HIS B N 1
ATOM 3027 C CA . HIS B 1 162 ? -4.539 1.93 6.746 1 96.94 162 HIS B CA 1
ATOM 3028 C C . HIS B 1 162 ? -5.07 1.63 5.348 1 96.94 162 HIS B C 1
ATOM 3030 O O . HIS B 1 162 ? -4.289 1.46 4.406 1 96.94 162 HIS B O 1
ATOM 3036 N N . LEU B 1 163 ? -6.363 1.516 5.219 1 97.5 163 LEU B N 1
ATOM 3037 C CA . LEU B 1 163 ? -6.949 1.287 3.904 1 97.5 163 LEU B CA 1
ATOM 3038 C C . LEU B 1 163 ? -6.613 2.43 2.953 1 97.5 163 LEU B C 1
ATOM 3040 O O . LEU B 1 163 ? -6.211 2.195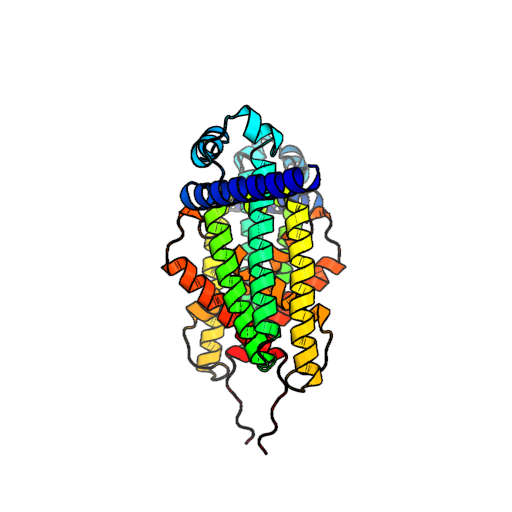 1.812 1 97.5 163 LEU B O 1
ATOM 3044 N N . LEU B 1 164 ? -6.742 3.604 3.424 1 97.56 164 LEU B N 1
ATOM 3045 C CA . LEU B 1 164 ? -6.465 4.773 2.596 1 97.56 164 LEU B CA 1
ATOM 3046 C C . LEU B 1 164 ? -4.984 4.844 2.242 1 97.56 164 LEU B C 1
ATOM 3048 O O . LEU B 1 164 ? -4.629 5.164 1.105 1 97.56 164 LEU B O 1
ATOM 3052 N N . LEU B 1 165 ? -4.207 4.578 3.238 1 94.75 165 LEU B N 1
ATOM 3053 C CA . LEU B 1 165 ? -2.773 4.516 2.982 1 94.75 165 LEU B CA 1
ATOM 3054 C C . LEU B 1 165 ? -2.457 3.477 1.911 1 94.75 165 LEU B C 1
ATOM 3056 O O . LEU B 1 165 ? -1.646 3.73 1.018 1 94.75 165 LEU B O 1
ATOM 3060 N N . GLY B 1 166 ? -3.1 2.346 2.018 1 94.94 166 GLY B N 1
ATOM 3061 C CA . GLY B 1 166 ? -2.896 1.3 1.028 1 94.94 166 GLY B CA 1
ATOM 3062 C C . GLY B 1 166 ? -3.217 1.745 -0.386 1 94.94 166 GLY B C 1
ATOM 3063 O O . GLY B 1 166 ? -2.479 1.437 -1.322 1 94.94 166 GLY B O 1
ATOM 3064 N N . VAL B 1 167 ? -4.281 2.434 -0.556 1 96.06 167 VAL B N 1
ATOM 3065 C CA . VAL B 1 167 ? -4.68 2.932 -1.868 1 96.06 167 VAL B CA 1
ATOM 3066 C C . VAL B 1 167 ? -3.584 3.832 -2.436 1 96.06 167 VAL B C 1
ATOM 3068 O O . VAL B 1 167 ? -3.227 3.717 -3.609 1 96.06 167 VAL B O 1
ATOM 3071 N N . ARG B 1 168 ? -3.031 4.664 -1.657 1 92.75 168 ARG B N 1
ATOM 3072 C CA . ARG B 1 168 ? -1.989 5.59 -2.09 1 92.75 168 ARG B CA 1
ATOM 3073 C C . ARG B 1 168 ? -0.708 4.844 -2.447 1 92.75 168 ARG B C 1
ATOM 3075 O O . ARG B 1 168 ? -0.074 5.137 -3.463 1 92.75 168 ARG B O 1
ATOM 3082 N N . MET B 1 169 ? -0.345 3.926 -1.605 1 91.06 169 MET B N 1
ATOM 3083 C CA . MET B 1 169 ? 0.883 3.168 -1.825 1 91.06 169 MET B CA 1
ATOM 3084 C C . MET B 1 169 ? 0.811 2.379 -3.127 1 91.06 169 MET B C 1
ATOM 3086 O O . MET B 1 169 ? 1.795 2.295 -3.863 1 91.06 169 MET B O 1
ATOM 3090 N N . VAL B 1 170 ? -0.313 1.842 -3.393 1 91.81 170 VAL B N 1
ATOM 3091 C CA . VAL B 1 170 ? -0.47 1.058 -4.613 1 91.81 170 VAL B CA 1
ATOM 3092 C C . VAL B 1 170 ? -0.359 1.971 -5.832 1 91.81 170 VAL B C 1
ATOM 3094 O O . VAL B 1 170 ? 0.282 1.616 -6.824 1 91.81 170 VAL B O 1
ATOM 3097 N N . LYS B 1 171 ? -1.007 3.1 -5.742 1 90.69 171 LYS B N 1
ATOM 3098 C CA . LYS B 1 171 ? -0.903 4.043 -6.852 1 90.69 171 LYS B CA 1
ATOM 3099 C C . LYS B 1 171 ? 0.552 4.41 -7.129 1 90.69 171 LYS B C 1
ATOM 3101 O O . LYS B 1 171 ? 0.978 4.453 -8.281 1 90.69 171 LYS B O 1
ATOM 3106 N N . LEU B 1 172 ? 1.314 4.59 -6.113 1 87.25 172 LEU B N 1
ATOM 3107 C CA . LEU B 1 172 ? 2.709 5.004 -6.238 1 87.25 172 LEU B CA 1
ATOM 3108 C C . LEU B 1 172 ? 3.582 3.84 -6.688 1 87.25 172 LEU B C 1
ATOM 3110 O O . LEU B 1 172 ? 4.688 4.047 -7.195 1 87.25 172 LEU B O 1
ATOM 3114 N N . LYS B 1 173 ? 3.16 2.654 -6.445 1 84.44 173 LYS B N 1
ATOM 3115 C CA . LYS B 1 173 ? 3.887 1.473 -6.898 1 84.44 173 LYS B CA 1
ATOM 3116 C C . LYS B 1 173 ? 3.916 1.396 -8.422 1 84.44 173 LYS B C 1
ATOM 3118 O O . LYS B 1 173 ? 4.922 0.991 -9.008 1 84.44 173 LYS B O 1
ATOM 3123 N N . TYR B 1 174 ? 2.855 1.826 -9.039 1 84.5 174 TYR B N 1
ATOM 3124 C CA . TYR B 1 174 ? 2.719 1.574 -10.469 1 84.5 174 TYR B CA 1
ATOM 3125 C C . TYR B 1 174 ? 3.08 2.814 -11.281 1 84.5 174 TYR B C 1
ATOM 3127 O O . TYR B 1 174 ? 3.297 2.732 -12.492 1 84.5 174 TYR B O 1
ATOM 3135 N N . LYS B 1 175 ? 3.131 3.904 -10.594 1 84.12 175 LYS B N 1
ATOM 3136 C CA . LYS B 1 175 ? 3.482 5.129 -11.305 1 84.12 175 LYS B CA 1
ATOM 3137 C C . LYS B 1 175 ? 4.301 6.066 -10.422 1 84.12 175 LYS B C 1
ATOM 3139 O O . LYS B 1 175 ? 3.928 6.328 -9.273 1 84.12 175 LYS B O 1
ATOM 3144 N N . GLU B 1 176 ? 5.348 6.508 -11.07 1 79.81 176 GLU B N 1
ATOM 3145 C CA . GLU B 1 176 ? 6.188 7.453 -10.336 1 79.81 176 GLU B CA 1
ATOM 3146 C C . GLU B 1 176 ? 5.477 8.789 -10.141 1 79.81 176 GLU B C 1
ATOM 3148 O O . GLU B 1 176 ? 4.766 9.258 -11.039 1 79.81 176 GLU B O 1
ATOM 3153 N N . ILE B 1 177 ? 5.828 9.336 -9.133 1 77 177 ILE B N 1
ATOM 3154 C CA . ILE B 1 177 ? 5.168 10.578 -8.727 1 77 177 ILE B CA 1
ATOM 3155 C C . ILE B 1 177 ? 5.375 11.648 -9.797 1 77 177 ILE B C 1
ATOM 3157 O O . ILE B 1 177 ? 4.465 12.422 -10.094 1 77 177 ILE B O 1
ATOM 3161 N N . ASN B 1 178 ? 6.543 11.688 -10.336 1 77.69 178 ASN B N 1
ATOM 3162 C CA . ASN B 1 178 ? 6.883 12.695 -11.336 1 77.69 178 ASN B CA 1
ATOM 3163 C C . ASN B 1 178 ? 6.039 12.539 -12.602 1 77.69 178 ASN B C 1
ATOM 3165 O O . ASN B 1 178 ? 5.953 13.461 -13.406 1 77.69 178 ASN B O 1
ATOM 3169 N N . ASP B 1 179 ? 5.41 11.469 -12.68 1 84.06 179 ASP B N 1
ATOM 3170 C CA . ASP B 1 179 ? 4.625 11.188 -13.875 1 84.06 179 ASP B CA 1
ATOM 3171 C C . ASP B 1 179 ? 3.129 11.328 -13.602 1 84.06 179 ASP B C 1
ATOM 3173 O O . ASP B 1 179 ? 2.305 11.047 -14.469 1 84.06 179 ASP B O 1
ATOM 3177 N N . PHE B 1 180 ? 2.832 11.781 -12.391 1 87.31 180 PHE B N 1
ATOM 3178 C CA . PHE B 1 180 ? 1.424 11.945 -12.047 1 87.31 180 PHE B CA 1
ATOM 3179 C C . PHE B 1 180 ? 0.822 13.125 -12.812 1 87.31 180 PHE B C 1
ATOM 3181 O O . PHE B 1 180 ? 1.433 14.195 -12.898 1 87.31 180 PHE B O 1
ATOM 3188 N N . ASP B 1 181 ? -0.293 12.938 -13.367 1 90.44 181 ASP B N 1
ATOM 3189 C CA . ASP B 1 181 ? -1.102 14.016 -13.93 1 90.44 181 ASP B CA 1
ATOM 3190 C C . ASP B 1 181 ? -2.461 14.102 -13.242 1 90.44 181 ASP B C 1
ATOM 3192 O O . ASP B 1 181 ? -2.701 13.422 -12.242 1 90.44 181 ASP B O 1
ATOM 3196 N N . GLU B 1 182 ? -3.256 14.984 -13.656 1 92.5 182 GLU B N 1
ATOM 3197 C CA . GLU B 1 182 ? -4.539 15.219 -13 1 92.5 182 GLU B CA 1
ATOM 3198 C C . GLU B 1 182 ? -5.402 13.961 -13.016 1 92.5 182 GLU B C 1
ATOM 3200 O O . GLU B 1 182 ? -6.156 13.711 -12.07 1 92.5 182 GLU B O 1
ATOM 3205 N N . SER B 1 183 ? -5.297 13.211 -14.07 1 94.75 183 SER B N 1
ATOM 3206 C CA . SER B 1 183 ? -6.07 11.977 -14.148 1 94.75 183 SER B CA 1
ATOM 3207 C C . SER B 1 183 ? -5.641 10.984 -13.078 1 94.75 183 SER B C 1
ATOM 3209 O O . SER B 1 183 ? -6.465 10.227 -12.562 1 94.75 183 SER B O 1
ATOM 3211 N N . ASP B 1 184 ? -4.371 11 -12.703 1 93.44 184 ASP B N 1
ATOM 3212 C CA . ASP B 1 184 ? -3.869 10.133 -11.641 1 93.44 184 ASP B CA 1
ATOM 3213 C C . ASP B 1 184 ? -4.469 10.508 -10.289 1 93.44 184 ASP B C 1
ATOM 3215 O O . ASP B 1 184 ? -4.883 9.633 -9.523 1 93.44 184 ASP B O 1
ATOM 3219 N N . TYR B 1 185 ? -4.527 11.797 -10.094 1 92.5 185 TYR B N 1
ATOM 3220 C CA . TYR B 1 185 ? -5.094 12.258 -8.828 1 92.5 185 TYR B CA 1
ATOM 3221 C C . TYR B 1 185 ? -6.59 11.969 -8.766 1 92.5 185 TYR B C 1
ATOM 3223 O O . TYR B 1 185 ? -7.109 11.617 -7.703 1 92.5 185 TYR B O 1
ATOM 3231 N N . GLU B 1 186 ? -7.242 12.102 -9.844 1 94.88 186 GLU B N 1
ATOM 3232 C CA . GLU B 1 186 ? -8.672 11.797 -9.898 1 94.88 186 GLU B CA 1
ATOM 3233 C C . GLU B 1 186 ? -8.93 10.32 -9.609 1 94.88 186 GLU B C 1
ATOM 3235 O O . GLU B 1 186 ? -9.859 9.977 -8.875 1 94.88 186 GLU B O 1
ATOM 3240 N N . ASP B 1 187 ? -8.109 9.555 -10.258 1 95.06 187 ASP B N 1
ATOM 3241 C CA . ASP B 1 187 ? -8.227 8.117 -10.039 1 95.06 187 ASP B CA 1
ATOM 3242 C C . ASP B 1 187 ? -7.977 7.762 -8.578 1 95.06 187 ASP B C 1
ATOM 3244 O O . ASP B 1 187 ? -8.68 6.926 -8.008 1 95.06 187 ASP B O 1
ATOM 3248 N N . LEU B 1 188 ? -7.023 8.336 -8.047 1 94.38 188 LEU B N 1
ATOM 3249 C CA . LEU B 1 188 ? -6.703 8.133 -6.637 1 94.38 188 LEU B CA 1
ATOM 3250 C C . LEU B 1 188 ? -7.875 8.547 -5.75 1 94.38 188 LEU B C 1
ATOM 3252 O O . LEU B 1 188 ? -8.273 7.797 -4.855 1 94.38 188 LEU B O 1
ATOM 3256 N N . ASP B 1 189 ? -8.406 9.719 -6.027 1 95.56 189 ASP B N 1
ATOM 3257 C CA . ASP B 1 189 ? -9.555 10.219 -5.277 1 95.56 189 ASP B CA 1
ATOM 3258 C C . ASP B 1 189 ? -10.742 9.258 -5.383 1 95.56 189 ASP B C 1
ATOM 3260 O O . ASP B 1 189 ? -11.406 8.977 -4.387 1 95.56 189 ASP B O 1
ATOM 3264 N N . LYS B 1 190 ? -10.945 8.836 -6.547 1 96.25 190 LYS B N 1
ATOM 3265 C CA . LYS B 1 190 ? -12.047 7.906 -6.789 1 96.25 190 LYS B CA 1
ATOM 3266 C C . LYS B 1 190 ? -11.875 6.629 -5.969 1 96.25 190 LYS B C 1
ATOM 3268 O O . LYS B 1 190 ? -12.82 6.16 -5.336 1 96.25 190 LYS B O 1
ATOM 3273 N N . ASN B 1 191 ? -10.727 6.086 -5.977 1 96.69 191 ASN B N 1
ATOM 3274 C CA . ASN B 1 191 ? -10.461 4.852 -5.246 1 96.69 191 ASN B CA 1
ATOM 3275 C C . ASN B 1 191 ? -10.555 5.062 -3.738 1 96.69 191 ASN B C 1
ATOM 3277 O O . ASN B 1 191 ? -11.047 4.195 -3.016 1 96.69 191 ASN B O 1
ATOM 3281 N N . MET B 1 192 ? -10.086 6.184 -3.293 1 97.06 192 MET B N 1
ATOM 3282 C CA . MET B 1 192 ? -10.18 6.5 -1.872 1 97.06 192 MET B CA 1
ATOM 3283 C C . MET B 1 192 ? -11.641 6.613 -1.437 1 97.06 192 MET B C 1
ATOM 3285 O O . MET B 1 192 ? -12.023 6.09 -0.389 1 97.06 192 MET B O 1
ATOM 3289 N N . CYS B 1 193 ? -12.438 7.258 -2.254 1 96.75 193 CYS B N 1
ATOM 3290 C CA . CYS B 1 193 ? -13.859 7.406 -1.949 1 96.75 193 CYS B CA 1
ATOM 3291 C C . CYS B 1 193 ? -14.57 6.062 -1.986 1 96.75 193 CYS B C 1
ATOM 3293 O O . CYS B 1 193 ? -15.445 5.793 -1.16 1 96.75 193 CYS B O 1
ATOM 3295 N N . LYS B 1 194 ? -14.18 5.289 -2.961 1 96.69 194 LYS B N 1
ATOM 3296 C CA . LYS B 1 194 ? -14.773 3.963 -3.066 1 96.69 194 LYS B CA 1
ATOM 3297 C C . LYS B 1 194 ? -14.484 3.127 -1.824 1 96.69 194 LYS B C 1
ATOM 3299 O O . LYS B 1 194 ? -15.375 2.486 -1.273 1 96.69 194 LYS B O 1
ATOM 3304 N N . VAL B 1 195 ? -13.258 3.139 -1.354 1 97.69 195 VAL B N 1
ATOM 3305 C CA . VAL B 1 195 ? -12.859 2.375 -0.175 1 97.69 195 VAL B CA 1
ATOM 3306 C C . VAL B 1 195 ? -13.57 2.926 1.062 1 97.69 195 VAL B C 1
ATOM 3308 O O . VAL B 1 195 ? -14.055 2.16 1.896 1 97.69 195 VAL B O 1
ATOM 3311 N N . ALA B 1 196 ? -13.625 4.223 1.127 1 97.19 196 ALA B N 1
ATOM 3312 C CA . ALA B 1 196 ? -14.336 4.848 2.244 1 97.19 196 ALA B CA 1
ATOM 3313 C C . ALA B 1 196 ? -15.805 4.457 2.246 1 97.19 196 ALA B C 1
ATOM 3315 O O . ALA B 1 196 ? -16.391 4.215 3.307 1 97.19 196 ALA B O 1
ATOM 3316 N N . GLY B 1 197 ? -16.391 4.457 1.082 1 96.25 197 GLY B N 1
ATOM 3317 C CA . GLY B 1 197 ? -17.766 4.035 0.968 1 96.25 197 GLY B CA 1
ATOM 3318 C C . GLY B 1 197 ? -18 2.611 1.434 1 96.25 197 GLY B C 1
ATOM 3319 O O . GLY B 1 197 ? -18.984 2.33 2.131 1 96.25 197 GLY B O 1
ATOM 3320 N N . MET B 1 198 ? -17.141 1.746 1.038 1 96.62 198 MET B N 1
ATOM 3321 C CA . MET B 1 198 ? -17.234 0.354 1.472 1 96.62 198 MET B CA 1
ATOM 3322 C C . MET B 1 198 ? -17.094 0.245 2.986 1 96.62 198 MET B C 1
ATOM 3324 O O . MET B 1 198 ? -17.812 -0.52 3.627 1 96.62 198 MET B O 1
ATOM 3328 N N . PHE B 1 199 ? -16.156 0.968 3.58 1 97.88 199 PHE B N 1
ATOM 3329 C CA . PHE B 1 199 ? -15.945 0.987 5.023 1 97.88 199 PHE B CA 1
ATOM 3330 C C . PHE B 1 199 ? -17.188 1.481 5.75 1 97.88 199 PHE B C 1
ATOM 3332 O O . PHE B 1 199 ? -17.594 0.896 6.754 1 97.88 199 PHE B O 1
ATOM 3339 N N . LEU B 1 200 ? -17.734 2.561 5.199 1 96.88 200 LEU B N 1
ATOM 3340 C CA . LEU B 1 200 ? -18.938 3.129 5.809 1 96.88 200 LEU B CA 1
ATOM 3341 C C . LEU B 1 200 ? -20.078 2.115 5.816 1 96.88 200 LEU B C 1
ATOM 3343 O O . LEU B 1 200 ? -20.781 1.982 6.816 1 96.88 200 LEU B O 1
ATOM 3347 N N . LYS B 1 201 ? -20.234 1.424 4.734 1 94 201 LYS B N 1
ATOM 3348 C CA . LYS B 1 201 ? -21.281 0.403 4.664 1 94 201 LYS B CA 1
ATOM 3349 C C . LYS B 1 201 ? -21.062 -0.68 5.715 1 94 201 LYS B C 1
ATOM 3351 O O . LYS B 1 201 ? -22.031 -1.261 6.223 1 94 201 LYS B O 1
ATOM 3356 N N . GLU B 1 202 ? -19.812 -0.913 6.02 1 93.31 202 GLU B N 1
ATOM 3357 C CA . GLU B 1 202 ? -19.453 -1.943 6.984 1 93.31 202 GLU B CA 1
ATOM 3358 C C . GLU B 1 202 ? -19.812 -1.523 8.406 1 93.31 202 GLU B C 1
ATOM 3360 O O . GLU B 1 202 ? -20.234 -2.355 9.219 1 93.31 202 GLU B O 1
ATOM 3365 N N . ILE B 1 203 ? -19.781 -0.276 8.703 1 95.31 203 ILE B N 1
ATOM 3366 C CA . ILE B 1 203 ? -19.906 0.109 10.102 1 95.31 203 ILE B CA 1
ATOM 3367 C C . ILE B 1 203 ? -21.281 0.765 10.32 1 95.31 203 ILE B C 1
ATOM 3369 O O . ILE B 1 203 ? -21.688 0.968 11.469 1 95.31 203 ILE B O 1
ATOM 3373 N N . GLN B 1 204 ? -21.891 1.109 9.273 1 94.12 204 GLN B N 1
ATOM 3374 C CA . GLN B 1 204 ? -23.172 1.81 9.398 1 94.12 204 GLN B CA 1
ATOM 3375 C C . GLN B 1 204 ? -24.266 0.878 9.922 1 94.12 204 GLN B C 1
ATOM 3377 O O . GLN B 1 204 ? -24.266 -0.314 9.617 1 94.12 204 GLN B O 1
ATOM 3382 N N . THR B 1 205 ? -25.203 1.335 10.742 1 86 205 THR B N 1
ATOM 3383 C CA . THR B 1 205 ? -26.344 0.6 11.258 1 86 205 THR B CA 1
ATOM 3384 C C . THR B 1 205 ? -27.406 0.404 10.172 1 86 205 THR B C 1
ATOM 3386 O O . THR B 1 205 ? -27.578 1.269 9.305 1 86 205 THR B O 1
ATOM 3389 N N . GLU B 1 206 ? -28.016 -0.866 10.031 1 72.38 206 GLU B N 1
ATOM 3390 C CA . GLU B 1 206 ? -29.094 -1.133 9.086 1 72.38 206 GLU B CA 1
ATOM 3391 C C . GLU B 1 206 ? -30.344 -0.319 9.422 1 72.38 206 GLU B C 1
ATOM 3393 O O . GLU B 1 206 ? -30.734 -0.242 10.578 1 72.38 206 GLU B O 1
ATOM 3398 N N . VAL B 1 207 ? -30.641 0.848 8.938 1 54.22 207 VAL B N 1
ATOM 3399 C CA . VAL B 1 207 ? -31.953 1.465 9.148 1 54.22 207 VAL B CA 1
ATOM 3400 C C . VAL B 1 207 ? -33.062 0.451 8.859 1 54.22 207 VAL B C 1
ATOM 3402 O O . VAL B 1 207 ? -33.062 -0.192 7.809 1 54.22 207 VAL B O 1
ATOM 3405 N N . ALA B 1 208 ? -33.812 -0.199 9.852 1 42.62 208 ALA B N 1
ATOM 3406 C CA . ALA B 1 208 ? -35.094 -0.894 9.656 1 42.62 208 ALA B CA 1
ATOM 3407 C C . ALA B 1 208 ? -36.031 -0.049 8.82 1 42.62 208 ALA B C 1
ATOM 3409 O O . ALA B 1 208 ? -36.25 1.137 9.102 1 42.62 208 ALA B O 1
ATOM 3410 N N . SER B 1 209 ? -36.156 -0.228 7.477 1 33.91 209 SER B N 1
ATOM 3411 C CA . SER B 1 209 ? -37.406 0.254 6.902 1 33.91 209 SER B CA 1
ATOM 3412 C C . SER B 1 209 ? -38.531 0.178 7.914 1 33.91 209 SER B C 1
ATOM 3414 O O . SER B 1 209 ? -38.875 -0.908 8.383 1 33.91 209 SER B O 1
ATOM 3416 N N . ARG B 1 210 ? -38.688 0.973 8.883 1 26.78 210 ARG B N 1
ATOM 3417 C CA . ARG B 1 210 ? -40.125 1.154 9.211 1 26.78 210 ARG B CA 1
ATOM 3418 C C . ARG B 1 210 ? -40.875 1.732 8.023 1 26.78 210 ARG B C 1
ATOM 3420 O O . ARG B 1 210 ? -40.375 2.623 7.332 1 26.78 210 ARG B O 1
#

Solvent-accessible surface area (backbone atoms only — not comparable to full-atom values): 22482 Å² total; per-residue (Å²): 110,66,62,59,50,47,54,48,46,52,50,48,51,51,48,49,41,51,47,39,42,54,45,19,42,73,56,9,53,85,72,48,50,68,60,57,42,18,55,74,67,72,46,52,59,68,59,46,42,69,78,34,84,44,68,65,59,44,47,51,53,32,50,50,50,54,52,47,51,52,51,53,53,49,52,55,56,72,71,63,76,68,57,39,70,58,49,52,53,51,48,53,54,50,51,50,53,51,48,53,54,51,49,38,29,38,55,46,60,63,59,44,74,75,46,51,50,73,84,47,45,58,61,52,50,52,49,48,53,53,50,31,51,52,44,16,49,41,46,43,50,13,34,75,71,57,51,23,48,87,73,60,36,58,61,52,20,45,48,51,55,46,50,49,49,9,55,52,52,48,54,48,71,78,38,52,57,83,71,59,49,70,67,51,52,50,51,48,48,49,51,46,50,50,52,49,50,37,51,46,63,70,40,40,47,82,75,73,84,121,108,68,63,59,49,48,54,48,47,51,50,51,50,51,48,48,41,51,48,40,43,54,43,19,42,73,58,9,52,85,73,48,49,70,60,58,42,18,55,75,68,71,46,54,61,68,61,47,42,69,79,33,83,42,68,65,60,44,46,51,51,34,50,50,50,54,53,48,53,52,52,53,53,48,52,55,57,73,70,63,77,69,55,39,69,58,49,53,54,50,49,52,53,50,51,50,52,50,48,53,54,51,50,36,29,38,56,45,60,64,60,45,74,76,46,50,50,75,84,48,44,59,61,52,50,54,48,49,54,52,50,30,50,52,45,16,49,42,45,44,50,14,35,74,72,57,49,22,48,86,72,60,37,59,62,52,20,44,46,52,55,46,52,48,49,9,56,52,52,46,52,48,71,78,37,52,59,84,70,58,49,71,68,53,52,50,50,49,48,50,52,46,50,51,53,49,50,36,50,46,64,69,39,40,47,82,77,72,83,122

Sequence (420 aa):
MTDNKIKNEDGKLELIINAAQKRFAHYGLCKTTMNEIASDVGMGKASLYYYFPDKETLFEAVIKKEQNVFFDEMDKILNSGIDATALLKKYVKLRSLHFRHLLNLSKLRSDFFHNTKPVFAKAFESFKQKEVEIVAGIIQYGITTKEFKRGNKHENAEFLVHLLLGVRMVKLKYKEINDFDESDYEDLDKNMCKVAGMFLKEIQTEVASRMTDNKIKNEDGKLELIINAAQKRFAHYGLCKTTMNEIASDVGMGKASLYYYFPDKETLFEAVIKKEQNVFFDEMDKILNSGIDATALLKKYVKLRSLHFRHLLNLSKLRSDFFHNTKPVFAKAFESFKQKEVEIVAGIIQYGITTKEFKRGNKHENAEFLVHLLLGVRMVKLKYKEINDFDESDYEDLDKNMCKVAGMFLKEIQTEVASR

Radius of gyration: 25.8 Å; Cα contacts (8 Å, |Δi|>4): 386; chains: 2; bounding box: 70×83×52 Å

pLDDT: mean 87.54, std 14.49, range [26.78, 98.38]

Nearest PDB structures (foldseek):
  3anp-assembly2_B  TM=7.071E-01  e=3.177E-05  Thermus thermophilus
  3him-assembly1_A  TM=6.710E-01  e=5.491E-05  Rhodococcus jostii
  3whc-assembly3_F  TM=7.453E-01  e=7.041E-05  Bacillus subtilis subsp. subtilis str. 168
  7xxs-assembly1_A  TM=6.125E-01  e=9.489E-05  Vibrio cholerae
  7xy0-assembly1_B  TM=6.125E-01  e=1.048E-04  Vibrio cholerae

InterPro domains:
  IPR001647 DNA-binding HTH domain, TetR-type [PF00440] (16-62)
  IPR001647 DNA-binding HTH domain, TetR-type [PR00455] (16-29)
  IPR001647 DNA-binding HTH domain, TetR-type [PR00455] (37-60)
  IPR001647 DNA-binding HTH domain, TetR-type [PS50977] (10-70)
  IPR009057 Homedomain-like superfamily [SSF46689] (9-84)
  IPR050109 HTH-type, TetR-like transcriptional regulator [PTHR30328] (9-204)

Foldseek 3Di:
DVVVVVVVVVVVLVLLLVLLLVCLLAPNLVRDALCVSCVSSVHDSVVSCVVPVGSLRSVLVNVLVLLVVLVVVLVVLVPPPDALLVSLLVNLVSVLVSVVSVLSNHLDWPVCVVCVDPVNVVVVVVSLVVQLVSQLVSLVRCVVVQFWPDDRSSVLSNVLSVQLVVLVNVLCVVDTSNPDDPVSSVVSSVSSSVSSVVSSVVTGDDPPPD/DVVVVVVVVVVVLVLLLVLLLVCLLAPNLVVDALCVSCVSSVHDSVVSCVVPVGSLRSVLVNVLVLLVVLVVVLVVLVPPPDALLVSLLVNLVSVLVSVVSVLSNHLDWPVCVVCVDPVNVVVVVVSLVVQLVSQLVSLVRCVVVQFWPDDRSSVLSNVLSVQLVVLVNVLCVVDPSNPDDPVSSVVSSVVSSVSSVVSSVVTGDDPPPD

Secondary structure (DSSP, 8-state):
-HHHHHHHHHHHHHHHHHHHHHHHHHHHHHH--HHHHHHHHT--HHHHHHH-SSHHHHHHHHHHHHHHHHHHHHHHHHTS---HHHHHHHHHHHHHHHHHHHHHHH---HHHHHT--HHHHHHHHHHHHHHHHHHHHHHHHHHHTTSB-SS-HHHHHHHHHHHHHHHHHHHHHHS-GGG--HHHHHHHHHHHHHHHHHHHHHHB------/-HHHHHHHHHHHHHHHHHHHHHHHHHHHHHH--HHHHHHHHT--HHHHHHH-SSHHHHHHHHHHHHHHHHHHHHHHHHTS---HHHHHHHHHHHHHHHHHHHHHHH---HHHHHT--HHHHHHHHHHHHHHHHHHHHHHHHHHHTTSB-SS-HHHHHHHHHHHHHHHHHHHHHHS-GGG--HHHHHHHHHHHHHHHHHHHHHHB------

Organism: Cytophaga hutchinsonii (strain ATCC 33406 / DSM 1761 / CIP 103989 / NBRC 15051 / NCIMB 9469 / D465) (NCBI:txid269798)